Protein AF-0000000065806088 (afdb_homodimer)

InterPro domains:
  IPR004472 Dethiobiotin synthase BioD [MF_00336] (1-218)
  IPR004472 Dethiobiotin synthase BioD [PIRSF006755] (1-207)
  IPR004472 Dethiobiotin synthase BioD [PTHR43210] (1-207)
  IPR004472 Dethiobiotin synthase BioD [TIGR00347] (5-181)
  IPR027417 P-loop containing nucleoside triphosphate hydrolase [G3DSA:3.40.50.300] (2-213)
  IPR027417 P-loop containing nucleoside triphosphate hydrolase [SSF52540] (1-207)

Solvent-accessible surface area (backbone atoms only — not comparable to full-atom values): 23182 Å² total; per-residue (Å²): 115,24,44,30,33,38,37,19,38,38,48,96,28,39,53,58,50,51,52,26,18,45,43,39,47,40,43,74,72,72,37,53,68,47,73,33,36,52,46,43,47,43,42,59,52,85,88,39,79,66,22,66,75,30,65,66,40,46,43,30,53,44,66,74,42,70,93,41,78,64,53,45,43,74,30,30,67,44,70,22,55,46,80,44,52,45,33,61,20,25,47,78,70,75,45,83,60,53,69,70,59,53,52,52,50,50,53,51,61,65,64,64,59,63,92,78,38,32,33,36,42,36,58,50,51,11,45,36,21,40,44,29,87,86,38,28,35,51,55,53,51,58,73,66,70,47,39,28,37,38,29,23,33,19,40,88,43,27,50,13,36,35,45,31,41,49,50,38,37,54,74,68,68,49,52,68,56,32,35,35,25,18,38,35,89,88,34,89,51,62,36,65,60,43,31,52,58,37,40,66,73,62,83,49,54,59,42,68,29,53,74,85,40,65,46,57,76,90,54,59,71,61,46,44,110,115,24,44,32,34,38,38,20,39,37,48,94,30,39,52,59,50,50,52,25,19,44,43,39,46,40,44,74,73,69,39,53,68,47,74,32,36,52,46,44,48,42,43,59,54,84,86,39,79,65,22,66,74,30,64,67,41,46,44,30,51,42,66,75,43,72,93,42,77,66,53,45,44,74,32,29,68,44,70,23,57,46,80,44,51,46,32,60,20,26,48,77,71,76,45,84,61,54,69,68,58,54,52,51,51,50,54,51,60,64,64,63,58,63,89,78,38,32,32,37,40,35,59,51,51,10,46,36,21,41,44,28,88,86,37,29,36,50,54,53,50,58,73,68,70,47,41,28,38,39,26,24,34,20,39,87,45,27,52,12,35,35,45,32,42,50,50,39,37,54,74,68,69,48,51,67,55,31,34,34,23,19,38,36,90,88,34,91,49,59,37,66,60,44,32,50,57,36,39,65,73,60,84,49,55,58,41,70,30,53,73,84,40,65,44,57,77,90,54,58,72,60,47,46,112

Sequence (450 aa):
MSTLFVAGAGTEIGKTYVTAALTRALRASGRPVRALKPVASGVPDLSDPDFSASDTALLLAAQDLPVTPETVAAMTPWRFAAPLAPDLAAAREGRSLALADLVAWCETAIAAPAPGTAVLIEGVGGLMSPLTAEATGLAWLKALRLPVLLVSGSYLGAISHALTAIETLHHHAVDLRAVVVSETPGAPTPPETVAEAIARHAGVRVLCVARGGGFPAEGLDVVPAMSTLFVAGAGTEIGKTYVTAALTRALRASGRPVRALKPVASGVPDLSDPDFSASDTALLLAAQDLPVTPETVAAMTPWRFAAPLAPDLAAAREGRSLALADLVAWCETAIAAPAPGTAVLIEGVGGLMSPLTAEATGLAWLKALRLPVLLVSGSYLGAISHALTAIETLHHHAVDLRAVVVSETPGAPTPPETVAEAIARHAGVRVLCVARGGGFPAEGLDVVPA

Organism: Methylobacterium nodulans (strain LMG 21967 / CNCM I-2342 / ORS 2060) (NCBI:txid460265)

Foldseek 3Di:
DQEEEEAELFAPQCSLQQLLQLLLLCVVVVFAEAEAAQAEEQADDLPDPCNCVDSLNSNCVSNVHDDDPVSSCLRYVHYFNHPAQQAVRQVVVVHADDLVVSLVSVVCVVPPDDPRYRYYYYYYGHCFRDNHPPGGNVNNLVSNLHEYEYEFEQAVCRLVSRQVSLVVCVVSVHRHAEYEYEYDPPHPDGSVVSQVSNVVRRVHHYHYAYRNGHDDPVSSVSRPD/DQEEEEAELFAPQCSLQQLLQLLLLCVVVVFAEAEAAQAEEQADDLPDPCNCVDSLNSNCVSNVHDDDPVSSCLRYVHYFNHPAQQAVRQVVVVHADDLVVSLVSVVCVVPPDDPRYRYYYYYYGHCFRDNHPPGGNVNNLVSNLHEYEYEFEQAVCRLVSRQVSLVVCVVSVHRHAEYEYEYDPPHPDGSVVSQVSNVVRRVHHYHYAYRNGHDDPVSSVSRPD

pLDDT: mean 96.83, std 3.19, range [64.25, 98.94]

Nearest PDB structures (foldseek):
  3of5-assembly1_B  TM=8.711E-01  e=1.615E-18  Francisella tularensis subsp. tularensis SCHU S4
  1a82-assembly1_A  TM=8.479E-01  e=3.664E-18  Escherichia coli
  3of5-assembly1_A  TM=8.763E-01  e=2.425E-17  Francisella tularensis subsp. tularensis SCHU S4
  1dae-assembly1_A  TM=8.365E-01  e=9.425E-18  Escherichia coli
  1dts-assembly1_A-2  TM=8.233E-01  e=3.323E-17  Escherichia coli

Radius of gyration: 22.54 Å; Cα contacts (8 Å, |Δi|>4): 1009; chains: 2; bounding box: 48×70×54 Å

Secondary structure (DSSP, 8-state):
--EEEEEESSSSSSHHHHHHHHHHHHHHTT--EEEE--EEESPPPTTSGGGGGSHHHHHHHHTT----HHHHHHH-SEEESSSS-HHHHHHHTT----HHHHHHHHHHHHHSSPTT-EEEEE--SSTT-BSSSS-BHHHHHHHHT--EEEEE--STTHHHHHHHHHHHHHHTT--EEEEEEE--TT-SS-HHHHHHHHHHHH-S-EEEE-TT-PPPGGGGGGS--/--EEEEEESSSSSSHHHHHHHHHHHHHHTT--EEEE--EEESPPPTTSGGGGGSHHHHHHHHTT----HHHHHHH-SEEESSSS-HHHHHHHTT----HHHHHHHHHHHHHSSPTT-EEEEE--SSTT-BSSSS-BHHHHHHHHT--EEEEE--STTHHHHHHHHHHHHHHTT--EEEEEEE--TT-SS-HHHHHHHHHHHH-S-EEEE-TT-PPPGGGGGGS--

Structure (mmCIF, N/CA/C/O backbone):
data_AF-0000000065806088-model_v1
#
loop_
_entity.id
_entity.type
_entity.pdbx_description
1 polymer 'ATP-dependent dethiobiotin synthetase BioD'
#
loop_
_atom_site.group_PDB
_atom_site.id
_atom_site.type_symbol
_atom_site.label_atom_id
_atom_site.label_alt_id
_atom_site.label_comp_id
_atom_site.label_asym_id
_atom_site.label_entity_id
_atom_site.label_seq_id
_atom_site.pdbx_PDB_ins_code
_atom_site.Cartn_x
_atom_site.Cartn_y
_atom_site.Cartn_z
_atom_site.occupancy
_atom_site.B_iso_or_equiv
_atom_site.auth_seq_id
_atom_site.auth_comp_id
_atom_site.auth_asym_id
_atom_site.auth_atom_id
_atom_site.pdbx_PDB_model_num
ATOM 1 N N . MET A 1 1 ? 6.348 29.594 -2.066 1 64.25 1 MET A N 1
ATOM 2 C CA . MET A 1 1 ? 5.547 29.266 -0.889 1 64.25 1 MET A CA 1
ATOM 3 C C . MET A 1 1 ? 6.176 28.109 -0.114 1 64.25 1 MET A C 1
ATOM 5 O O . MET A 1 1 ? 6.707 27.172 -0.711 1 64.25 1 MET A O 1
ATOM 9 N N . SER A 1 2 ? 6.395 28.281 1.223 1 90.06 2 SER A N 1
ATOM 10 C CA . SER A 1 2 ? 7.129 27.422 2.145 1 90.06 2 SER A CA 1
ATOM 11 C C . SER A 1 2 ? 6.223 26.359 2.736 1 90.06 2 SER A C 1
ATOM 13 O O . SER A 1 2 ? 6.152 26.203 3.959 1 90.06 2 SER A O 1
ATOM 15 N N . THR A 1 3 ? 5.43 25.703 1.796 1 96.62 3 THR A N 1
ATOM 16 C CA . THR A 1 3 ? 4.434 24.734 2.252 1 96.62 3 THR A CA 1
ATOM 17 C C . THR A 1 3 ? 4.746 23.344 1.726 1 96.62 3 THR A C 1
ATOM 19 O O . THR A 1 3 ? 5.203 23.188 0.591 1 96.62 3 THR A O 1
ATOM 22 N N . LEU A 1 4 ? 4.531 22.359 2.525 1 98.31 4 LEU A N 1
ATOM 23 C CA . LEU A 1 4 ? 4.789 20.953 2.225 1 98.31 4 LEU A CA 1
ATOM 24 C C . LEU A 1 4 ? 3.615 20.078 2.654 1 98.31 4 LEU A C 1
ATOM 26 O O . LEU A 1 4 ? 3.068 20.266 3.744 1 98.31 4 LEU A O 1
ATOM 30 N N . PHE A 1 5 ? 3.152 19.25 1.783 1 98.81 5 PHE A N 1
ATOM 31 C CA . PHE A 1 5 ? 2.17 18.234 2.139 1 98.81 5 PHE A CA 1
ATOM 32 C C . PHE A 1 5 ? 2.859 16.938 2.568 1 98.81 5 PHE A C 1
ATOM 34 O O . PHE A 1 5 ? 3.717 16.422 1.853 1 98.81 5 PHE A O 1
ATOM 41 N N . VAL A 1 6 ? 2.541 16.438 3.727 1 98.81 6 VAL A N 1
ATOM 42 C CA . VAL A 1 6 ? 3.08 15.172 4.223 1 98.81 6 VAL A CA 1
ATOM 43 C C . VAL A 1 6 ? 2.072 14.047 3.986 1 98.81 6 VAL A C 1
ATOM 45 O O . VAL A 1 6 ? 1.085 13.93 4.715 1 98.81 6 VAL A O 1
ATOM 48 N N . ALA A 1 7 ? 2.318 13.227 3.002 1 98.88 7 ALA A N 1
ATOM 49 C CA . ALA A 1 7 ? 1.458 12.102 2.65 1 98.88 7 ALA A CA 1
ATOM 50 C C . ALA A 1 7 ? 1.989 10.797 3.246 1 98.88 7 ALA A C 1
ATOM 52 O O . ALA A 1 7 ? 3.148 10.727 3.658 1 98.88 7 ALA A O 1
ATOM 53 N N . GLY A 1 8 ? 1.152 9.812 3.311 1 98.81 8 GLY A N 1
ATOM 54 C CA . GLY A 1 8 ? 1.553 8.508 3.799 1 98.81 8 GLY A CA 1
ATOM 55 C C . GLY A 1 8 ? 1.312 7.395 2.793 1 98.81 8 GLY A C 1
ATOM 56 O O . GLY A 1 8 ? 0.301 7.398 2.09 1 98.81 8 GLY A O 1
ATOM 57 N N . ALA A 1 9 ? 2.219 6.418 2.783 1 98.69 9 ALA A N 1
ATOM 58 C CA . ALA A 1 9 ? 2.029 5.215 1.975 1 98.69 9 ALA A CA 1
ATOM 59 C C . ALA A 1 9 ? 1.04 4.258 2.637 1 98.69 9 ALA A C 1
ATOM 61 O O . ALA A 1 9 ? 0.619 3.273 2.029 1 98.69 9 ALA A O 1
ATOM 62 N N . GLY A 1 10 ? 0.697 4.52 3.832 1 97.19 10 GLY A N 1
ATOM 63 C CA . GLY A 1 10 ? -0.239 3.703 4.59 1 97.19 10 GLY A CA 1
ATOM 64 C C . GLY A 1 10 ? -0.725 4.375 5.859 1 97.19 10 GLY A C 1
ATOM 65 O O . GLY A 1 10 ? -0.461 5.559 6.082 1 97.19 10 GLY A O 1
ATOM 66 N N . THR A 1 11 ? -1.435 3.58 6.633 1 93.88 11 THR A N 1
ATOM 67 C CA . THR A 1 11 ? -1.992 4.031 7.902 1 93.88 11 THR A CA 1
ATOM 68 C C . THR A 1 11 ? -1.124 3.572 9.07 1 93.88 11 THR A C 1
ATOM 70 O O . THR A 1 11 ? -0.479 2.525 8.992 1 93.88 11 THR A O 1
ATOM 73 N N . GLU A 1 12 ? -0.99 4.426 10.109 1 94.75 12 GLU A N 1
ATOM 74 C CA . GLU A 1 12 ? -0.291 4.098 11.352 1 94.75 12 GLU A CA 1
ATOM 75 C C . GLU A 1 12 ? 1.167 3.732 11.078 1 94.75 12 GLU A C 1
ATOM 77 O O . GLU A 1 12 ? 1.697 2.795 11.68 1 94.75 12 GLU A O 1
ATOM 82 N N . ILE A 1 13 ? 1.749 4.441 10.18 1 96.38 13 ILE A N 1
ATOM 83 C CA . ILE A 1 13 ? 3.1 4.07 9.773 1 96.38 13 ILE A CA 1
ATOM 84 C C . ILE A 1 13 ? 4.098 5.102 10.297 1 96.38 13 ILE A C 1
ATOM 86 O O . ILE A 1 13 ? 5.297 5.012 10.023 1 96.38 13 ILE A O 1
ATOM 90 N N . GLY A 1 14 ? 3.609 6.168 10.961 1 96.31 14 GLY A N 1
ATOM 91 C CA . GLY A 1 14 ? 4.531 7.109 11.57 1 96.31 14 GLY A CA 1
ATOM 92 C C . GLY A 1 14 ? 4.496 8.484 10.93 1 96.31 14 GLY A C 1
ATOM 93 O O . GLY A 1 14 ? 5.41 9.289 11.125 1 96.31 14 GLY A O 1
ATOM 94 N N . LYS A 1 15 ? 3.521 8.805 10.148 1 97.69 15 LYS A N 1
ATOM 95 C CA . LYS A 1 15 ? 3.393 10.117 9.523 1 97.69 15 LYS A CA 1
ATOM 96 C C . LYS A 1 15 ? 3.52 11.234 10.547 1 97.69 15 LYS A C 1
ATOM 98 O O . LYS A 1 15 ? 4.305 12.172 10.359 1 97.69 15 LYS A O 1
ATOM 103 N N . THR A 1 16 ? 2.775 11.07 11.633 1 97.88 16 THR A N 1
ATOM 104 C CA . THR A 1 16 ? 2.729 12.125 12.641 1 97.88 16 THR A CA 1
ATOM 105 C C . THR A 1 16 ? 4.074 12.258 13.344 1 97.88 16 THR A C 1
ATOM 107 O O . THR A 1 16 ? 4.504 13.367 13.664 1 97.88 16 THR A O 1
ATOM 110 N N . TYR A 1 17 ? 4.73 11.141 13.562 1 97.88 17 TYR A N 1
ATOM 111 C CA . TYR A 1 17 ? 6.062 11.195 14.156 1 97.88 17 TYR A CA 1
ATOM 112 C C . TYR A 1 17 ? 7.031 11.945 13.25 1 97.88 17 TYR A C 1
ATOM 114 O O . TYR A 1 17 ? 7.832 12.758 13.727 1 97.88 17 TYR A O 1
ATOM 122 N N . VAL A 1 18 ? 6.953 11.695 11.977 1 98.5 18 VAL A N 1
ATOM 123 C CA . VAL A 1 18 ? 7.824 12.359 11.016 1 98.5 18 VAL A CA 1
ATOM 124 C C . VAL A 1 18 ? 7.492 13.844 10.953 1 98.5 18 VAL A C 1
ATOM 126 O O . VAL A 1 18 ? 8.391 14.688 10.984 1 98.5 18 VAL A O 1
ATOM 129 N N . THR A 1 19 ? 6.195 14.195 10.867 1 98.56 19 THR A N 1
ATOM 130 C CA . THR A 1 19 ? 5.777 15.586 10.812 1 98.56 19 THR A CA 1
ATOM 131 C C . THR A 1 19 ? 6.227 16.328 12.07 1 98.56 19 THR A C 1
ATOM 133 O O . THR A 1 19 ? 6.727 17.453 11.984 1 98.56 19 THR A O 1
ATOM 136 N N . ALA A 1 20 ? 6.066 15.68 13.203 1 98.5 20 ALA A N 1
ATOM 137 C CA . ALA A 1 20 ? 6.48 16.281 14.461 1 98.5 20 ALA A CA 1
ATOM 138 C C . ALA A 1 20 ? 7.992 16.5 14.492 1 98.5 20 ALA A C 1
ATOM 140 O O . ALA A 1 20 ? 8.461 17.562 14.906 1 98.5 20 ALA A O 1
ATOM 141 N N . ALA A 1 21 ? 8.727 15.5 14.086 1 98.5 21 ALA A N 1
ATOM 142 C CA . ALA A 1 21 ? 10.188 15.609 14.055 1 98.5 21 ALA A CA 1
ATOM 143 C C . ALA A 1 21 ? 10.633 16.734 13.133 1 98.5 21 ALA A C 1
ATOM 145 O O . ALA A 1 21 ? 11.523 17.516 13.477 1 98.5 21 ALA A O 1
ATOM 146 N N . LEU A 1 22 ? 10.031 16.781 11.969 1 98.44 22 LEU A N 1
ATOM 147 C CA . LEU A 1 22 ? 10.344 17.844 11.016 1 98.44 22 LEU A CA 1
ATOM 148 C C . LEU A 1 22 ? 10.008 19.219 11.602 1 98.44 22 LEU A C 1
ATOM 150 O O . LEU A 1 22 ? 10.789 20.156 11.469 1 98.44 22 LEU A O 1
ATOM 154 N N . THR A 1 23 ? 8.883 19.312 12.25 1 98.31 23 THR A N 1
ATOM 155 C CA . THR A 1 23 ? 8.445 20.547 12.891 1 98.31 23 THR A CA 1
ATOM 156 C C . THR A 1 23 ? 9.461 21.016 13.93 1 98.31 23 THR A C 1
ATOM 158 O O . THR A 1 23 ? 9.914 22.156 13.898 1 98.31 23 THR A O 1
ATOM 161 N N . ARG A 1 24 ? 9.867 20.109 14.773 1 98.12 24 ARG A N 1
ATOM 162 C CA . ARG A 1 24 ? 10.836 20.438 15.82 1 98.12 24 ARG A CA 1
ATOM 163 C C . ARG A 1 24 ? 12.164 20.859 15.227 1 98.12 24 ARG A C 1
ATOM 165 O O . ARG A 1 24 ? 12.781 21.828 15.695 1 98.12 24 ARG A O 1
ATOM 172 N N . ALA A 1 25 ? 12.594 20.156 14.234 1 97.94 25 ALA A N 1
ATOM 173 C CA . ALA A 1 25 ? 13.875 20.453 13.609 1 97.94 25 ALA A CA 1
ATOM 174 C C . ALA A 1 25 ? 13.867 21.828 12.953 1 97.94 25 ALA A C 1
ATOM 176 O O . ALA A 1 25 ? 14.828 22.594 13.07 1 97.94 25 ALA A O 1
ATOM 177 N N . LEU A 1 26 ? 12.805 22.141 12.25 1 97.25 26 LEU A N 1
ATOM 178 C CA . LEU A 1 26 ? 12.68 23.438 11.617 1 97.25 26 LEU A CA 1
ATOM 179 C C . LEU A 1 26 ? 12.656 24.562 12.656 1 97.25 26 LEU A C 1
ATOM 181 O O . LEU A 1 26 ? 13.359 25.562 12.508 1 97.25 26 LEU A O 1
ATOM 185 N N . ARG A 1 27 ? 11.922 24.359 13.703 1 96.94 27 ARG A N 1
ATOM 186 C CA . ARG A 1 27 ? 11.859 25.344 14.773 1 96.94 27 ARG A CA 1
ATOM 187 C C . ARG A 1 27 ? 13.227 25.547 15.414 1 96.94 27 ARG A C 1
ATOM 189 O O . ARG A 1 27 ? 13.641 26.688 15.688 1 96.94 27 ARG A O 1
ATOM 196 N N . ALA A 1 28 ? 13.875 24.469 15.609 1 96.62 28 ALA A N 1
ATOM 197 C CA . ALA A 1 28 ? 15.203 24.516 16.219 1 96.62 28 ALA A CA 1
ATOM 198 C C . ALA A 1 28 ? 16.172 25.281 15.312 1 96.62 28 ALA A C 1
ATOM 200 O O . ALA A 1 28 ? 17.141 25.891 15.805 1 96.62 28 ALA A O 1
ATOM 201 N N . SER A 1 29 ? 15.914 25.266 14.078 1 95 29 SER A N 1
ATOM 202 C CA . SER A 1 29 ? 16.781 25.969 13.125 1 95 29 SER A CA 1
ATOM 203 C C . SER A 1 29 ? 16.406 27.438 13.016 1 95 29 SER A C 1
ATOM 205 O O . SER A 1 29 ? 16.984 28.172 12.219 1 95 29 SER A O 1
ATOM 207 N N . GLY A 1 30 ? 15.312 27.922 13.703 1 94.25 30 GLY A N 1
ATOM 208 C CA . GLY A 1 30 ? 14.922 29.312 13.742 1 94.25 30 GLY A CA 1
ATOM 209 C C . GLY A 1 30 ? 13.82 29.656 12.75 1 94.25 30 GLY A C 1
ATOM 210 O O . GLY A 1 30 ? 13.477 30.828 12.578 1 94.25 30 GLY A O 1
ATOM 211 N N . ARG A 1 31 ? 13.32 28.703 12.078 1 94.38 31 ARG A N 1
ATOM 212 C CA . ARG A 1 31 ? 12.242 28.922 11.117 1 94.38 31 ARG A CA 1
ATOM 213 C C . ARG A 1 31 ? 10.875 28.766 11.773 1 94.38 31 ARG A C 1
ATOM 215 O O . ARG A 1 31 ? 10.609 27.734 12.414 1 94.38 31 ARG A O 1
ATOM 222 N N . PRO A 1 32 ? 10.039 29.766 11.664 1 95.88 32 PRO A N 1
ATOM 223 C CA . PRO A 1 32 ? 8.68 29.547 12.156 1 95.88 32 PRO A CA 1
ATOM 224 C C . PRO A 1 32 ? 7.938 28.453 11.391 1 95.88 32 PRO A C 1
ATOM 226 O O . PRO A 1 32 ? 8.117 28.312 10.18 1 95.88 32 PRO A O 1
ATOM 229 N N . VAL A 1 33 ? 7.176 27.641 12.164 1 97.38 33 VAL A N 1
ATOM 230 C CA . VAL A 1 33 ? 6.496 26.5 11.547 1 97.38 33 VAL A CA 1
ATOM 231 C C . VAL A 1 33 ? 5.039 26.469 12.008 1 97.38 33 VAL A C 1
ATOM 233 O O . VAL A 1 33 ? 4.742 26.719 13.172 1 97.38 33 VAL A O 1
ATOM 236 N N . ARG A 1 34 ? 4.188 26.172 11.133 1 97.88 34 ARG A N 1
ATOM 237 C CA . ARG A 1 34 ? 2.803 25.812 11.406 1 97.88 34 ARG A CA 1
ATOM 238 C C . ARG A 1 34 ? 2.471 24.438 10.828 1 97.88 34 ARG A C 1
ATOM 240 O O . ARG A 1 34 ? 2.365 24.281 9.609 1 97.88 34 ARG A O 1
ATOM 247 N N . ALA A 1 35 ? 2.371 23.453 11.68 1 98.5 35 ALA A N 1
ATOM 248 C CA . ALA A 1 35 ? 1.978 22.094 11.273 1 98.5 35 ALA A CA 1
ATOM 249 C C . ALA A 1 35 ? 0.488 21.875 11.508 1 98.5 35 ALA A C 1
ATOM 251 O O . ALA A 1 35 ? -0.044 22.234 12.562 1 98.5 35 ALA A O 1
ATOM 252 N N . LEU A 1 36 ? -0.163 21.281 10.531 1 98.75 36 LEU A N 1
ATOM 253 C CA . LEU A 1 36 ? -1.608 21.094 10.57 1 98.75 36 LEU A CA 1
ATOM 254 C C . LEU A 1 36 ? -1.973 19.656 10.234 1 98.75 36 LEU A C 1
ATOM 256 O O . LEU A 1 36 ? -1.26 18.984 9.484 1 98.75 36 LEU A O 1
ATOM 260 N N . LYS A 1 37 ? -3.029 19.125 10.758 1 98.75 37 LYS A N 1
ATOM 261 C CA . LYS A 1 37 ? -3.688 17.844 10.5 1 98.75 37 LYS A CA 1
ATOM 262 C C . LYS A 1 37 ? -5.18 18.031 10.242 1 98.75 37 LYS A C 1
ATOM 264 O O . LYS A 1 37 ? -6.012 17.688 11.078 1 98.75 37 LYS A O 1
ATOM 269 N N . PRO A 1 38 ? -5.504 18.516 9.094 1 98.81 38 PRO A N 1
ATOM 270 C CA . PRO A 1 38 ? -6.871 18.984 8.836 1 98.81 38 PRO A CA 1
ATOM 271 C C . PRO A 1 38 ? -7.918 17.906 9.07 1 98.81 38 PRO A C 1
ATOM 273 O O . PRO A 1 38 ? -9.039 18.203 9.484 1 98.81 38 PRO A O 1
ATOM 276 N N . VAL A 1 39 ? -7.605 16.672 8.781 1 98.75 39 VAL A N 1
ATOM 277 C CA . VAL A 1 39 ? -8.531 15.555 8.898 1 98.75 39 VAL A CA 1
ATOM 278 C C . VAL A 1 39 ? -7.902 14.445 9.734 1 98.75 39 VAL A C 1
ATOM 280 O O . VAL A 1 39 ? -6.738 14.086 9.523 1 98.75 39 VAL A O 1
ATOM 283 N N . ALA A 1 40 ? -8.625 13.938 10.672 1 98.25 40 ALA A N 1
ATOM 284 C CA . ALA A 1 40 ? -8.18 12.797 11.461 1 98.25 40 ALA A CA 1
ATOM 285 C C . ALA A 1 40 ? -9.352 11.875 11.805 1 98.25 40 ALA A C 1
ATOM 287 O O . ALA A 1 40 ? -10.453 12.352 12.102 1 98.25 40 ALA A O 1
ATOM 288 N N . SER A 1 41 ? -9.109 10.625 11.688 1 97.12 41 SER A N 1
ATOM 289 C CA . SER A 1 41 ? -10.039 9.602 12.164 1 97.12 41 SER A CA 1
ATOM 290 C C . SER A 1 41 ? -9.453 8.836 13.344 1 97.12 41 SER A C 1
ATOM 292 O O . SER A 1 41 ? -8.234 8.852 13.562 1 97.12 41 SER A O 1
ATOM 294 N N . GLY A 1 42 ? -10.344 8.203 14.102 1 96.5 42 GLY A N 1
ATOM 295 C CA . GLY A 1 42 ? -9.883 7.496 15.281 1 96.5 42 GLY A CA 1
ATOM 296 C C . GLY A 1 42 ? -9.461 8.422 16.406 1 96.5 42 GLY A C 1
ATOM 297 O O . GLY A 1 42 ? -8.516 8.125 17.141 1 96.5 42 GLY A O 1
ATOM 298 N N . VAL A 1 43 ? -10.062 9.555 16.516 1 97.5 43 VAL A N 1
ATOM 299 C CA . VAL A 1 43 ? -9.672 10.562 17.484 1 97.5 43 VAL A CA 1
ATOM 300 C C . VAL A 1 43 ? -10.539 10.43 18.75 1 97.5 43 VAL A C 1
ATOM 302 O O . VAL A 1 43 ? -11.758 10.594 18.688 1 97.5 43 VAL A O 1
ATOM 305 N N . PRO A 1 44 ? -9.906 10.172 19.844 1 96.69 44 PRO A N 1
ATOM 306 C CA . PRO A 1 44 ? -10.664 10.148 21.094 1 96.69 44 PRO A CA 1
ATOM 307 C C . PRO A 1 44 ? -11.203 11.531 21.484 1 96.69 44 PRO A C 1
ATOM 309 O O . PRO A 1 44 ? -10.711 12.547 20.984 1 96.69 44 PRO A O 1
ATOM 312 N N . ASP A 1 45 ? -12.133 11.461 22.406 1 96.38 45 ASP A N 1
ATOM 313 C CA . ASP A 1 45 ? -12.633 12.711 22.969 1 96.38 45 ASP A CA 1
ATOM 314 C C . ASP A 1 45 ? -11.523 13.477 23.672 1 96.38 45 ASP A C 1
ATOM 316 O O . ASP A 1 45 ? -10.625 12.867 24.281 1 96.38 45 ASP A O 1
ATOM 320 N N . LEU A 1 46 ? -11.664 14.781 23.641 1 96.12 46 LEU A N 1
ATOM 321 C CA . LEU A 1 46 ? -10.641 15.633 24.234 1 96.12 46 LEU A CA 1
ATOM 322 C C . LEU A 1 46 ? -10.453 15.297 25.703 1 96.12 46 LEU A C 1
ATOM 324 O O . LEU A 1 46 ? -9.344 15.406 26.234 1 96.12 46 LEU A O 1
ATOM 328 N N . SER A 1 47 ? -11.523 14.875 26.359 1 95.38 47 SER A N 1
ATOM 329 C CA . SER A 1 47 ? -11.477 14.578 27.797 1 95.38 47 SER A CA 1
ATOM 330 C C . SER A 1 47 ? -10.883 13.195 28.062 1 95.38 47 SER A C 1
ATOM 332 O O . SER A 1 47 ? -10.547 12.867 29.203 1 95.38 47 SER A O 1
ATOM 334 N N . ASP A 1 48 ? -10.797 12.398 27.016 1 96.69 48 ASP A N 1
ATOM 335 C CA . ASP A 1 48 ? -10.219 11.062 27.125 1 96.69 48 ASP A CA 1
ATOM 336 C C . ASP A 1 48 ? -8.703 11.133 27.297 1 96.69 48 ASP A C 1
ATOM 338 O O . ASP A 1 48 ? -8.016 11.812 26.531 1 96.69 48 ASP A O 1
ATOM 342 N N . PRO A 1 49 ? -8.141 10.422 28.25 1 96.44 49 PRO A N 1
ATOM 343 C CA . PRO A 1 49 ? -6.688 10.422 28.438 1 96.44 49 PRO A CA 1
ATOM 344 C C . PRO A 1 49 ? -5.922 9.977 27.203 1 96.44 49 PRO A C 1
ATOM 346 O O . PRO A 1 49 ? -4.785 10.406 26.984 1 96.44 49 PRO A O 1
ATOM 349 N N . ASP A 1 50 ? -6.52 9.25 26.375 1 96.31 50 ASP A N 1
ATOM 350 C CA . ASP A 1 50 ? -5.875 8.734 25.172 1 96.31 50 ASP A CA 1
ATOM 351 C C . ASP A 1 50 ? -5.703 9.836 24.125 1 96.31 50 ASP A C 1
ATOM 353 O O . ASP A 1 50 ? -4.969 9.672 23.156 1 96.31 50 ASP A O 1
ATOM 357 N N . PHE A 1 51 ? -6.375 10.945 24.312 1 97.69 51 PHE A N 1
ATOM 358 C CA . PHE A 1 51 ? -6.238 12.055 23.359 1 97.69 51 PHE A CA 1
ATOM 359 C C . PHE A 1 51 ? -4.789 12.516 23.281 1 97.69 51 PHE A C 1
ATOM 361 O O . PHE A 1 51 ? -4.336 12.961 22.219 1 97.69 51 PHE A O 1
ATOM 368 N N . SER A 1 52 ? -4.047 12.344 24.406 1 96.38 52 SER A N 1
ATOM 369 C CA . SER A 1 52 ? -2.666 12.812 24.469 1 96.38 52 SER A CA 1
ATOM 370 C C . SER A 1 52 ? -1.791 12.102 23.438 1 96.38 52 SER A C 1
ATOM 372 O O . SER A 1 52 ? -0.747 12.625 23.031 1 96.38 52 SER A O 1
ATOM 374 N N . ALA A 1 53 ? -2.256 10.922 22.969 1 95 53 ALA A N 1
ATOM 375 C CA . ALA A 1 53 ? -1.484 10.148 22 1 95 53 ALA A CA 1
ATOM 376 C C . ALA A 1 53 ? -1.987 10.391 20.578 1 95 53 ALA A C 1
ATOM 378 O O . ALA A 1 53 ? -1.463 9.812 19.625 1 95 53 ALA A O 1
ATOM 379 N N . SER A 1 54 ? -3.02 11.266 20.453 1 97.5 54 SER A N 1
ATOM 380 C CA . SER A 1 54 ? -3.58 11.547 19.125 1 97.5 54 SER A CA 1
ATOM 381 C C . SER A 1 54 ? -2.592 12.312 18.25 1 97.5 54 SER A C 1
ATOM 383 O O . SER A 1 54 ? -1.679 12.961 18.766 1 97.5 54 SER A O 1
ATOM 385 N N . ASP A 1 55 ? -2.779 12.172 16.938 1 97.88 55 ASP A N 1
ATOM 386 C CA . ASP A 1 55 ? -1.977 12.938 15.992 1 97.88 55 ASP A CA 1
ATOM 387 C C . ASP A 1 55 ? -2.012 14.43 16.328 1 97.88 55 ASP A C 1
ATOM 389 O O . ASP A 1 55 ? -0.974 15.094 16.328 1 97.88 55 ASP A O 1
ATOM 393 N N . THR A 1 56 ? -3.178 14.922 16.625 1 98.44 56 THR A N 1
ATOM 394 C CA . THR A 1 56 ? -3.391 16.328 16.922 1 98.44 56 THR A CA 1
ATOM 395 C C . THR A 1 56 ? -2.574 16.766 18.141 1 98.44 56 THR A C 1
ATOM 397 O O . THR A 1 56 ? -1.858 17.766 18.094 1 98.44 56 THR A O 1
ATOM 400 N N . ALA A 1 57 ? -2.639 15.977 19.203 1 98.5 57 ALA A N 1
ATOM 401 C CA . ALA A 1 57 ? -1.922 16.312 20.422 1 98.5 57 ALA A CA 1
ATOM 402 C C . ALA A 1 57 ? -0.413 16.281 20.203 1 98.5 57 ALA A C 1
ATOM 404 O O . ALA A 1 57 ? 0.307 17.156 20.703 1 98.5 57 ALA A O 1
ATOM 405 N N . LEU A 1 58 ? 0.076 15.352 19.484 1 97.88 58 LEU A N 1
ATOM 406 C CA . LEU A 1 58 ? 1.501 15.227 19.203 1 97.88 58 LEU A CA 1
ATOM 407 C C . LEU A 1 58 ? 2.004 16.422 18.406 1 97.88 58 LEU A C 1
ATOM 409 O O . LEU A 1 58 ? 3.09 16.938 18.688 1 97.88 58 LEU A O 1
ATOM 413 N N . LEU A 1 59 ? 1.203 16.844 17.453 1 98.56 59 LEU A N 1
ATOM 414 C CA . LEU A 1 59 ? 1.624 17.969 16.625 1 98.56 59 LEU A CA 1
ATOM 415 C C . LEU A 1 59 ? 1.534 19.281 17.391 1 98.56 59 LEU A C 1
ATOM 417 O O . LEU A 1 59 ? 2.348 20.188 17.172 1 98.56 59 LEU A O 1
ATOM 421 N N . LEU A 1 60 ? 0.506 19.406 18.25 1 98.75 60 LEU A N 1
ATOM 422 C CA . LEU A 1 60 ? 0.456 20.578 19.125 1 98.75 60 LEU A 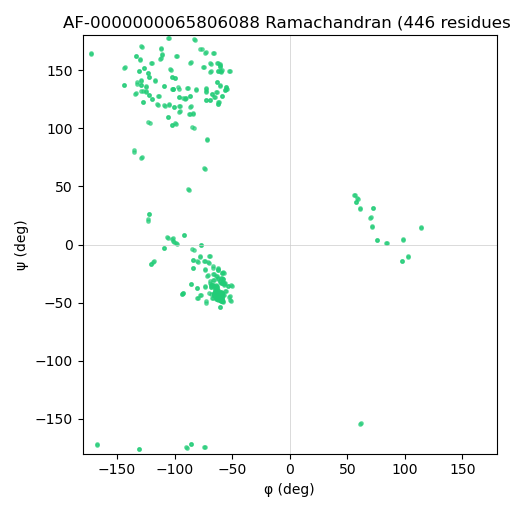CA 1
ATOM 423 C C . LEU A 1 60 ? 1.695 20.641 20.016 1 98.75 60 LEU A C 1
ATOM 425 O O . LEU A 1 60 ? 2.318 21.703 20.141 1 98.75 60 LEU A O 1
ATOM 429 N N . ALA A 1 61 ? 2.074 19.516 20.578 1 98.38 61 ALA A N 1
ATOM 430 C CA . ALA A 1 61 ? 3.256 19.453 21.422 1 98.38 61 ALA A CA 1
ATOM 431 C C . ALA A 1 61 ? 4.516 19.844 20.656 1 98.38 61 ALA A C 1
ATOM 433 O O . ALA A 1 61 ? 5.371 20.562 21.172 1 98.38 61 ALA A O 1
ATOM 434 N N . ALA A 1 62 ? 4.625 19.391 19.422 1 98.31 62 ALA A N 1
ATOM 435 C CA . ALA A 1 62 ? 5.785 19.703 18.594 1 98.31 62 ALA A CA 1
ATOM 436 C C . ALA A 1 62 ? 5.898 21.203 18.344 1 98.31 62 ALA A C 1
ATOM 438 O O . ALA A 1 62 ? 6.973 21.703 18 1 98.31 62 ALA A O 1
ATOM 439 N N . GLN A 1 63 ? 4.801 21.906 18.484 1 98.31 63 GLN A N 1
ATOM 440 C CA . GLN A 1 63 ? 4.762 23.344 18.203 1 98.31 63 GLN A CA 1
ATOM 441 C C . GLN A 1 63 ? 4.699 24.141 19.5 1 98.31 63 GLN A C 1
ATOM 443 O O . GLN A 1 63 ? 4.516 25.359 19.469 1 98.31 63 GLN A O 1
ATOM 448 N N . ASP A 1 64 ? 4.809 23.438 20.641 1 98.19 64 ASP A N 1
ATOM 449 C CA . ASP A 1 64 ? 4.727 24.047 21.969 1 98.19 64 ASP A CA 1
ATOM 450 C C . ASP A 1 64 ? 3.4 24.781 22.156 1 98.19 64 ASP A C 1
ATOM 452 O O . ASP A 1 64 ? 3.369 25.891 22.703 1 98.19 64 ASP A O 1
ATOM 456 N N . LEU A 1 65 ? 2.367 24.234 21.609 1 98.31 65 LEU A N 1
ATOM 457 C CA . LEU A 1 65 ? 1.019 24.766 21.766 1 98.31 65 LEU A CA 1
ATOM 458 C C . LEU A 1 65 ? 0.231 23.953 22.781 1 98.31 65 LEU A C 1
ATOM 460 O O . LEU A 1 65 ? 0.362 22.719 22.844 1 98.31 65 LEU A O 1
ATOM 464 N N . PRO A 1 66 ? -0.624 24.562 23.578 1 97.94 66 PRO A N 1
ATOM 465 C CA . PRO A 1 66 ? -1.428 23.812 24.547 1 97.94 66 PRO A CA 1
ATOM 466 C C . PRO A 1 66 ? -2.578 23.047 23.906 1 97.94 66 PRO A C 1
ATOM 468 O O . PRO A 1 66 ? -3.07 23.453 22.844 1 97.94 66 PRO A O 1
ATOM 471 N N . VAL A 1 67 ? -2.949 21.984 24.547 1 98.06 67 VAL A N 1
ATOM 472 C CA . VAL A 1 67 ? -4.133 21.25 24.109 1 98.06 67 VAL A CA 1
ATOM 473 C C . VAL A 1 67 ? -5.387 21.891 24.688 1 98.06 67 VAL A C 1
ATOM 475 O O . VAL A 1 67 ? -5.68 21.719 25.875 1 98.06 67 VAL A O 1
ATOM 478 N N . THR A 1 68 ? -6.086 22.688 23.906 1 98 68 THR A N 1
ATOM 479 C CA . THR A 1 68 ? -7.371 23.297 24.234 1 98 68 THR A CA 1
ATOM 480 C C . THR A 1 68 ? -8.375 23.062 23.109 1 98 68 THR A C 1
ATOM 482 O O . THR A 1 68 ? -7.996 22.719 21.984 1 98 68 THR A O 1
ATOM 485 N N . PRO A 1 69 ? -9.617 23.172 23.422 1 97.75 69 PRO A N 1
ATOM 486 C CA . PRO A 1 69 ? -10.602 23.047 22.344 1 97.75 69 PRO A CA 1
ATOM 487 C C . PRO A 1 69 ? -10.289 23.938 21.156 1 97.75 69 PRO A C 1
ATOM 489 O O . PRO A 1 69 ? -10.453 23.531 20 1 97.75 69 PRO A O 1
ATOM 492 N N . GLU A 1 70 ? -9.758 25.109 21.391 1 98.12 70 GLU A N 1
ATOM 493 C CA . GLU A 1 70 ? -9.477 26.078 20.344 1 98.12 70 GLU A CA 1
ATOM 494 C C . GLU A 1 70 ? -8.289 25.656 19.484 1 98.12 70 GLU A C 1
ATOM 496 O O . GLU A 1 70 ? -8.359 25.688 18.25 1 98.12 70 GLU A O 1
ATOM 501 N N . THR A 1 71 ? -7.188 25.281 20.141 1 98.38 71 THR A N 1
ATOM 502 C CA . THR A 1 71 ? -6 24.891 19.391 1 98.38 71 THR A CA 1
ATOM 503 C C . THR A 1 71 ? -6.258 23.594 18.625 1 98.38 71 THR A C 1
ATOM 505 O O . THR A 1 71 ? -5.758 23.406 17.516 1 98.38 71 THR A O 1
ATOM 508 N N . VAL A 1 72 ? -7.055 22.688 19.219 1 98.56 72 VAL A N 1
ATOM 509 C CA . VAL A 1 72 ? -7.402 21.422 18.578 1 98.56 72 VAL A CA 1
ATOM 510 C C . VAL A 1 72 ? -8.25 21.688 17.344 1 98.56 72 VAL A C 1
ATOM 512 O O . VAL A 1 72 ? -7.98 21.141 16.266 1 98.56 72 VAL A O 1
ATOM 515 N N . ALA A 1 73 ? -9.203 22.594 17.453 1 97.94 73 ALA A N 1
ATOM 516 C CA . ALA A 1 73 ? -10.078 22.938 16.328 1 97.94 73 ALA A CA 1
ATOM 517 C C . ALA A 1 73 ? -9.305 23.641 15.219 1 97.94 73 ALA A C 1
ATOM 519 O O . ALA A 1 73 ? -9.578 23.422 14.031 1 97.94 73 ALA A O 1
ATOM 520 N N . ALA A 1 74 ? -8.359 24.422 15.586 1 97.75 74 ALA A N 1
ATOM 521 C CA . ALA A 1 74 ? -7.566 25.172 14.617 1 97.75 74 ALA A CA 1
ATOM 522 C C . ALA A 1 74 ? -6.621 24.25 13.852 1 97.75 74 ALA A C 1
ATOM 524 O O . ALA A 1 74 ? -6.293 24.516 12.695 1 97.75 74 ALA A O 1
ATOM 525 N N . MET A 1 75 ? -6.242 23.156 14.461 1 97.12 75 MET A N 1
ATOM 526 C CA . MET A 1 75 ? -5.27 22.234 13.891 1 97.12 75 MET A CA 1
ATOM 527 C C . MET A 1 75 ? -5.965 21.125 13.086 1 97.12 75 MET A C 1
ATOM 529 O O . MET A 1 75 ? -5.48 20.734 12.031 1 97.12 75 MET A O 1
ATOM 533 N N . THR A 1 76 ? -7.023 20.641 13.633 1 98.56 76 THR A N 1
ATOM 534 C CA . THR A 1 76 ? -7.746 19.5 13.062 1 98.56 76 THR A CA 1
ATOM 535 C C . THR A 1 76 ? -9.25 19.766 13.078 1 98.56 76 THR A C 1
ATOM 537 O O . THR A 1 76 ? -9.977 19.188 13.898 1 98.56 76 THR A O 1
ATOM 540 N N . PRO A 1 77 ? -9.734 20.484 12.148 1 98.25 77 PRO A N 1
ATOM 541 C CA . PRO A 1 77 ? -11.156 20.844 12.156 1 98.25 77 PRO A CA 1
ATOM 542 C C . PRO A 1 77 ? -12.062 19.641 11.883 1 98.25 77 PRO A C 1
ATOM 544 O O . PRO A 1 77 ? -13.195 19.594 12.375 1 98.25 77 PRO A O 1
ATOM 547 N N . TRP A 1 78 ? -11.656 18.703 11.086 1 98.44 78 TRP A N 1
ATOM 548 C CA . TRP A 1 78 ? -12.445 17.5 10.852 1 98.44 78 TRP A CA 1
ATOM 549 C C . TRP A 1 78 ? -11.891 16.312 11.633 1 98.44 78 TRP A C 1
ATOM 551 O O . TRP A 1 78 ? -10.875 15.727 11.25 1 98.44 78 TRP A O 1
ATOM 561 N N . ARG A 1 79 ? -12.539 15.969 12.727 1 97.69 79 ARG A N 1
ATOM 562 C CA . ARG A 1 79 ? -12.164 14.859 13.586 1 97.69 79 ARG A CA 1
ATOM 563 C C . ARG A 1 79 ? -13.312 13.867 13.727 1 97.69 79 ARG A C 1
ATOM 565 O O . ARG A 1 79 ? -14.445 14.258 14.031 1 97.69 79 ARG A O 1
ATOM 572 N N . PHE A 1 80 ? -12.969 12.617 13.484 1 97.94 80 PHE A N 1
ATOM 573 C CA . PHE A 1 80 ? -13.969 11.562 13.609 1 97.94 80 PHE A CA 1
ATOM 574 C C . PHE A 1 80 ? -13.508 10.492 14.594 1 97.94 80 PHE A C 1
ATOM 576 O O . PHE A 1 80 ? -12.32 10.172 14.664 1 97.94 80 PHE A O 1
ATOM 583 N N . ALA A 1 81 ? -14.383 9.875 15.297 1 96.94 81 ALA A N 1
ATOM 584 C CA . ALA A 1 81 ? -14.055 8.984 16.406 1 96.94 81 ALA A CA 1
ATOM 585 C C . ALA A 1 81 ? -13.641 7.605 15.906 1 96.94 81 ALA A C 1
ATOM 587 O O . ALA A 1 81 ? -12.68 7.02 16.406 1 96.94 81 ALA A O 1
ATOM 588 N N . ALA A 1 82 ? -14.391 7.004 14.945 1 96.38 82 ALA A N 1
ATOM 589 C CA . ALA A 1 82 ? -14.141 5.637 14.492 1 96.38 82 ALA A CA 1
ATOM 590 C C . ALA A 1 82 ? -12.812 5.539 13.75 1 96.38 82 ALA A C 1
ATOM 592 O O . ALA A 1 82 ? -12.508 6.375 12.898 1 96.38 82 ALA A O 1
ATOM 593 N N . PRO A 1 83 ? -11.984 4.613 14.102 1 95.44 83 PRO A N 1
ATOM 594 C CA . PRO A 1 83 ? -10.711 4.418 13.398 1 95.44 83 PRO A CA 1
ATOM 595 C C . PRO A 1 83 ? -10.891 3.77 12.031 1 95.44 83 PRO A C 1
ATOM 597 O O . PRO A 1 83 ? -10.477 2.625 11.828 1 95.44 83 PRO A O 1
ATOM 600 N N . LEU A 1 84 ? -11.523 4.445 11.125 1 96.25 84 LEU A N 1
ATOM 601 C CA . LEU A 1 84 ? -11.82 4.062 9.742 1 96.25 84 LEU A CA 1
ATOM 602 C C . LEU A 1 84 ? -11.391 5.156 8.773 1 96.25 84 LEU A C 1
ATOM 604 O O . LEU A 1 84 ? -10.922 6.219 9.195 1 96.25 84 LEU A O 1
ATOM 608 N N . ALA A 1 85 ? -11.445 4.828 7.504 1 96.62 85 ALA A N 1
ATOM 609 C CA . ALA A 1 85 ? -11.242 5.895 6.527 1 96.62 85 ALA A CA 1
ATOM 610 C C . ALA A 1 85 ? -12.172 7.07 6.793 1 96.62 85 ALA A C 1
ATOM 612 O O . ALA A 1 85 ? -13.305 6.879 7.246 1 96.62 85 ALA A O 1
ATOM 613 N N . PRO A 1 86 ? -11.75 8.297 6.473 1 97.38 86 PRO A N 1
ATOM 614 C CA . PRO A 1 86 ? -12.508 9.492 6.859 1 97.38 86 PRO A CA 1
ATOM 615 C C . PRO A 1 86 ? -13.953 9.453 6.363 1 97.38 86 PRO A C 1
ATOM 617 O O . PRO A 1 86 ? -14.867 9.852 7.09 1 97.38 86 PRO A O 1
ATOM 620 N N . ASP A 1 87 ? -14.172 8.977 5.145 1 97.44 87 ASP A N 1
ATOM 621 C CA . ASP A 1 87 ? -15.531 8.945 4.609 1 97.44 87 ASP A CA 1
ATOM 622 C C . ASP A 1 87 ? -16.422 8.023 5.434 1 97.44 87 ASP A C 1
ATOM 624 O O . ASP A 1 87 ? -17.547 8.391 5.793 1 97.44 87 ASP A O 1
ATOM 628 N N . LEU A 1 88 ? -15.922 6.848 5.762 1 95.75 88 LEU A N 1
ATOM 629 C CA . LEU A 1 88 ? -16.672 5.875 6.551 1 95.75 88 LEU A CA 1
ATOM 630 C C . LEU A 1 88 ? -16.859 6.363 7.98 1 95.75 88 LEU A C 1
ATOM 632 O O . LEU A 1 88 ? -17.938 6.207 8.562 1 95.75 88 LEU A O 1
ATOM 636 N N . ALA A 1 89 ? -15.812 6.922 8.562 1 97.12 89 ALA A N 1
ATOM 637 C CA . ALA A 1 89 ? -15.891 7.445 9.93 1 97.12 89 ALA A CA 1
ATOM 638 C C . ALA A 1 89 ? -16.906 8.57 10.031 1 97.12 89 ALA A C 1
ATOM 640 O O . ALA A 1 89 ? -17.703 8.617 10.977 1 97.12 89 ALA A O 1
ATOM 641 N N . ALA A 1 90 ? -16.875 9.523 9.078 1 97.81 90 ALA A N 1
ATOM 642 C CA . ALA A 1 90 ? -17.844 10.625 9.039 1 97.81 90 ALA A CA 1
ATOM 643 C C . ALA A 1 90 ? -19.266 10.102 8.93 1 97.81 90 ALA A C 1
ATOM 645 O O . ALA A 1 90 ? -20.156 10.555 9.656 1 97.81 90 ALA A O 1
ATOM 646 N N . ALA A 1 91 ? -19.453 9.141 8.031 1 95.94 91 ALA A N 1
ATOM 647 C CA . ALA A 1 91 ? -20.781 8.578 7.809 1 95.94 91 ALA A CA 1
ATOM 648 C C . ALA A 1 91 ? -21.344 7.973 9.094 1 95.94 91 ALA A C 1
ATOM 650 O O . ALA A 1 91 ? -22.531 8.109 9.375 1 95.94 91 ALA A O 1
ATOM 651 N N . ARG A 1 92 ? -20.547 7.281 9.844 1 95.69 92 ARG A N 1
ATOM 652 C CA . ARG A 1 92 ? -20.969 6.66 11.094 1 95.69 92 ARG A CA 1
ATOM 653 C C . ARG A 1 92 ? -21.5 7.699 12.078 1 95.69 92 ARG A C 1
ATOM 655 O O . ARG A 1 92 ? -22.297 7.383 12.961 1 95.69 92 ARG A O 1
ATOM 662 N N . GLU A 1 93 ? -21.062 8.969 11.938 1 97.25 93 GLU A N 1
ATOM 663 C CA . GLU A 1 93 ? -21.484 10.047 12.828 1 97.25 93 GLU A CA 1
ATOM 664 C C . GLU A 1 93 ? -22.547 10.922 12.188 1 97.25 93 GLU A C 1
ATOM 666 O O . GLU A 1 93 ? -22.891 11.984 12.711 1 97.25 93 GLU A O 1
ATOM 671 N N . GLY A 1 94 ? -23.016 10.523 10.992 1 97.12 94 GLY A N 1
ATOM 672 C CA . G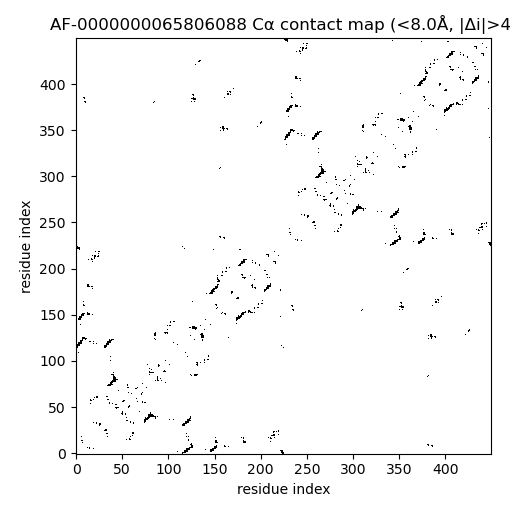LY A 1 94 ? -24 11.312 10.281 1 97.12 94 GLY A CA 1
ATOM 673 C C . GLY A 1 94 ? -23.453 12.617 9.75 1 97.12 94 GLY A C 1
ATOM 674 O O . GLY A 1 94 ? -24.188 13.594 9.586 1 97.12 94 GLY A O 1
ATOM 675 N N . ARG A 1 95 ? -22.141 12.68 9.57 1 96.56 95 ARG A N 1
ATOM 676 C CA . ARG A 1 95 ? -21.469 13.859 9.039 1 96.56 95 ARG A CA 1
ATOM 677 C C . ARG A 1 95 ? -20.891 13.578 7.656 1 96.56 95 ARG A C 1
ATOM 679 O O . ARG A 1 95 ? -21.031 12.477 7.125 1 96.56 95 ARG A O 1
ATOM 686 N N . SER A 1 96 ? -20.469 14.688 7.027 1 93 96 SER A N 1
ATOM 687 C CA . SER A 1 96 ? -19.797 14.547 5.746 1 93 96 SER A CA 1
ATOM 688 C C . SER A 1 96 ? -18.672 15.57 5.602 1 93 96 SER A C 1
ATOM 690 O O . SER A 1 96 ? -18.641 16.578 6.312 1 93 96 SER A O 1
ATOM 692 N N . LEU A 1 97 ? -17.688 15.211 4.824 1 95.25 97 LEU A N 1
ATOM 693 C CA . LEU A 1 97 ? -16.578 16.078 4.441 1 95.25 97 LEU A CA 1
ATOM 694 C C . LEU A 1 97 ? -16.609 16.375 2.945 1 95.25 97 LEU A C 1
ATOM 696 O O . LEU A 1 97 ? -16.797 15.461 2.135 1 95.25 97 LEU A O 1
ATOM 700 N N . ALA A 1 98 ? -16.562 17.656 2.619 1 97.19 98 ALA A N 1
ATOM 701 C CA . ALA A 1 98 ? -16.469 18.031 1.213 1 97.19 98 ALA A CA 1
ATOM 702 C C . ALA A 1 98 ? -15.047 18.422 0.843 1 97.19 98 ALA A C 1
ATOM 704 O O . ALA A 1 98 ? -14.406 19.203 1.549 1 97.19 98 ALA A O 1
ATOM 705 N N . LEU A 1 99 ? -14.633 17.875 -0.294 1 98.38 99 LEU A N 1
ATOM 706 C CA . LEU A 1 99 ? -13.266 18.141 -0.721 1 98.38 99 LEU A CA 1
ATOM 707 C C . LEU A 1 99 ? -13.047 19.641 -0.902 1 98.38 99 LEU A C 1
ATOM 709 O O . LEU A 1 99 ? -12 20.172 -0.512 1 98.38 99 LEU A O 1
ATOM 713 N N . ALA A 1 100 ? -14.016 20.312 -1.468 1 98.38 100 ALA A N 1
ATOM 714 C CA . ALA A 1 100 ? -13.898 21.75 -1.719 1 98.38 100 ALA A CA 1
ATOM 715 C C . ALA A 1 100 ? -13.695 22.516 -0.418 1 98.38 100 ALA A C 1
ATOM 717 O O . ALA A 1 100 ? -12.906 23.469 -0.366 1 98.38 100 ALA A O 1
ATOM 718 N N . ASP A 1 101 ? -14.438 22.125 0.634 1 98.38 101 ASP A N 1
ATOM 719 C CA . ASP A 1 101 ? -14.305 22.781 1.937 1 98.38 101 ASP A CA 1
ATOM 720 C C . ASP A 1 101 ? -12.922 22.516 2.537 1 98.38 101 ASP A C 1
ATOM 722 O O . ASP A 1 101 ? -12.305 23.422 3.1 1 98.38 101 ASP A O 1
ATOM 726 N N . LEU A 1 102 ? -12.492 21.328 2.447 1 98.69 102 LEU A N 1
ATOM 727 C CA . LEU A 1 102 ? -11.18 20.938 2.951 1 98.69 102 LEU A CA 1
ATOM 728 C C . LEU A 1 102 ? -10.078 21.734 2.252 1 98.69 102 LEU A C 1
ATOM 730 O O . LEU A 1 102 ? -9.188 22.281 2.908 1 98.69 102 LEU A O 1
ATOM 734 N N . VAL A 1 103 ? -10.117 21.797 0.92 1 98.81 103 VAL A N 1
ATOM 735 C CA . VAL A 1 103 ? -9.125 22.5 0.119 1 98.81 103 VAL A CA 1
ATOM 736 C C . VAL A 1 103 ? -9.141 24 0.472 1 98.81 103 VAL A C 1
ATOM 738 O O . VAL A 1 103 ? -8.086 24.594 0.696 1 98.81 103 VAL A O 1
ATOM 741 N N . ALA A 1 104 ? -10.32 24.562 0.563 1 98.69 104 ALA A N 1
ATOM 742 C CA . ALA A 1 104 ? -10.445 25.984 0.895 1 98.69 104 ALA A CA 1
ATOM 743 C C . ALA A 1 104 ? -9.859 26.281 2.273 1 98.69 104 ALA A C 1
ATOM 745 O O . ALA A 1 104 ? -9.172 27.281 2.461 1 98.69 104 ALA A O 1
ATOM 746 N N . TRP A 1 105 ? -10.18 25.453 3.166 1 98.62 105 TRP A N 1
ATOM 747 C CA . TRP A 1 105 ? -9.648 25.609 4.512 1 98.62 105 TRP A CA 1
ATOM 748 C C . TRP A 1 105 ? -8.117 25.594 4.496 1 98.62 105 TRP A C 1
ATOM 750 O O . TRP A 1 105 ? -7.473 26.438 5.113 1 98.62 105 TRP A O 1
ATOM 760 N N . CYS A 1 106 ? -7.508 24.609 3.84 1 98.69 106 CYS A N 1
ATOM 761 C CA . CYS A 1 106 ? -6.055 24.5 3.752 1 98.69 106 CYS A CA 1
ATOM 762 C C . CYS A 1 106 ? -5.445 25.734 3.111 1 98.69 106 CYS A C 1
ATOM 764 O O . CYS A 1 106 ? -4.438 26.266 3.596 1 98.69 106 CYS A O 1
ATOM 766 N N . GLU A 1 107 ? -6.07 26.172 2.027 1 98.25 107 GLU A N 1
ATOM 767 C CA . GLU A 1 107 ? -5.559 27.344 1.333 1 98.25 107 GLU A CA 1
ATOM 768 C C . GLU A 1 107 ? -5.559 28.562 2.248 1 98.25 107 GLU A C 1
ATOM 770 O O . GLU A 1 107 ? -4.609 29.344 2.242 1 98.25 107 GLU A O 1
ATOM 775 N N . THR A 1 108 ? -6.633 28.703 3.014 1 98.06 108 THR A N 1
ATOM 776 C CA . THR A 1 108 ? -6.715 29.797 3.979 1 98.06 108 THR A CA 1
ATOM 777 C C . THR A 1 108 ? -5.625 29.656 5.039 1 98.06 108 THR A C 1
ATOM 779 O O . THR A 1 108 ? -4.957 30.641 5.379 1 98.06 108 THR A O 1
ATOM 782 N N . ALA A 1 109 ? -5.43 28.484 5.527 1 97.44 109 ALA A N 1
ATOM 783 C CA . ALA A 1 109 ? -4.434 28.219 6.562 1 97.44 109 ALA A CA 1
ATOM 784 C C . ALA A 1 109 ? -3.021 28.484 6.047 1 97.44 109 ALA A C 1
ATOM 786 O O . ALA A 1 109 ? -2.154 28.938 6.801 1 97.44 109 ALA A O 1
ATOM 787 N N . ILE A 1 110 ? -2.768 28.172 4.816 1 96.62 110 ILE A N 1
ATOM 788 C CA . ILE A 1 110 ? -1.469 28.359 4.176 1 96.62 110 ILE A CA 1
ATOM 789 C C . ILE A 1 110 ? -1.175 29.844 4.016 1 96.62 110 ILE A C 1
ATOM 791 O O . ILE A 1 110 ? -0.031 30.281 4.172 1 96.62 110 ILE A O 1
ATOM 795 N N . ALA A 1 111 ? -2.189 30.641 3.764 1 95.94 111 ALA A N 1
ATOM 796 C CA . ALA A 1 111 ? -2.027 32.062 3.451 1 95.94 111 ALA A CA 1
ATOM 797 C C . ALA A 1 111 ? -1.92 32.906 4.723 1 95.94 111 ALA A C 1
ATOM 799 O O . ALA A 1 111 ? -1.479 34.031 4.684 1 95.94 111 ALA A O 1
ATOM 800 N N . ALA A 1 112 ? -2.236 32.344 5.812 1 95.06 112 ALA A N 1
ATOM 801 C CA . ALA A 1 112 ? -2.455 33.094 7.043 1 95.06 112 ALA A CA 1
ATOM 802 C C . ALA A 1 112 ? -1.129 33.5 7.676 1 95.06 112 ALA A C 1
ATOM 804 O O . ALA A 1 112 ? -0.979 34.656 8.141 1 95.06 112 ALA A O 1
ATOM 805 N N . PRO A 1 113 ? -0.18 32.625 7.723 1 93.88 113 PRO A N 1
ATOM 806 C CA . PRO A 1 113 ? 1.033 32.969 8.469 1 93.88 113 PRO A CA 1
ATOM 807 C C . PRO A 1 113 ? 1.9 34 7.742 1 93.88 113 PRO A C 1
ATOM 809 O O . PRO A 1 113 ? 1.713 34.25 6.547 1 93.88 113 PRO A O 1
ATOM 812 N N . ALA A 1 114 ? 2.871 34.594 8.508 1 91.5 114 ALA A N 1
ATOM 813 C CA . ALA A 1 114 ? 3.826 35.562 7.953 1 91.5 114 ALA A CA 1
ATOM 814 C C . ALA A 1 114 ? 4.699 34.906 6.883 1 91.5 114 ALA A C 1
ATOM 816 O O . ALA A 1 114 ? 4.891 33.688 6.887 1 91.5 114 ALA A O 1
ATOM 817 N N . PRO A 1 115 ? 5.203 35.781 6.016 1 89.62 115 PRO A N 1
ATOM 818 C CA . PRO A 1 115 ? 6.121 35.25 5.004 1 89.62 115 PRO A CA 1
ATOM 819 C C . PRO A 1 115 ? 7.293 34.5 5.617 1 89.62 115 PRO A C 1
ATOM 821 O O . PRO A 1 115 ? 7.82 34.906 6.656 1 89.62 115 PRO A O 1
ATOM 824 N N . GLY A 1 116 ? 7.605 33.375 5.059 1 89.44 116 GLY A N 1
ATOM 825 C CA . GLY A 1 116 ? 8.742 32.594 5.531 1 89.44 116 GLY A CA 1
ATOM 826 C C . GLY A 1 116 ? 8.352 31.484 6.484 1 89.44 116 GLY A C 1
ATOM 827 O O . GLY A 1 116 ? 9.156 30.594 6.77 1 89.44 116 GLY A O 1
ATOM 828 N N . THR A 1 117 ? 7.156 31.531 6.977 1 95.88 117 THR A N 1
ATOM 829 C CA . THR A 1 117 ? 6.668 30.469 7.848 1 95.88 117 THR A CA 1
ATOM 830 C C . THR A 1 117 ? 6.473 29.172 7.062 1 95.88 117 THR A C 1
ATOM 832 O O . THR A 1 117 ? 5.848 29.172 6.004 1 95.88 117 THR A O 1
ATOM 835 N N . ALA A 1 118 ? 7.137 28.094 7.547 1 97.44 118 ALA A N 1
ATOM 836 C CA . ALA A 1 118 ? 6.891 26.781 6.957 1 97.44 118 ALA A CA 1
ATOM 837 C C . ALA A 1 118 ? 5.523 26.25 7.363 1 97.44 118 ALA A C 1
ATOM 839 O O . ALA A 1 118 ? 5.207 26.172 8.555 1 97.44 118 ALA A O 1
ATOM 840 N N . VAL A 1 119 ? 4.699 25.922 6.406 1 98.25 119 VAL A N 1
ATOM 841 C CA . VAL A 1 119 ? 3.412 25.297 6.688 1 98.25 119 VAL A CA 1
ATOM 842 C C . VAL A 1 119 ? 3.447 23.828 6.27 1 98.25 119 VAL A C 1
ATOM 844 O O . VAL A 1 119 ? 3.744 23.516 5.117 1 98.25 119 VAL A O 1
ATOM 847 N N . LEU A 1 120 ? 3.256 22.938 7.223 1 98.69 120 LEU A N 1
ATOM 848 C CA . LEU A 1 120 ? 3.18 21.516 6.977 1 98.69 120 LEU A CA 1
ATOM 849 C C . LEU A 1 120 ? 1.74 21.016 7.07 1 98.69 120 LEU A C 1
ATOM 851 O O . LEU A 1 120 ? 1.08 21.203 8.094 1 98.69 120 LEU A O 1
ATOM 855 N N . ILE A 1 121 ? 1.228 20.453 6.051 1 98.75 121 ILE A N 1
ATOM 856 C CA . ILE A 1 121 ? -0.101 19.859 6.035 1 98.75 121 ILE A CA 1
ATOM 857 C C . ILE A 1 121 ? 0.023 18.328 6.051 1 98.75 121 ILE A C 1
ATOM 859 O O . ILE A 1 121 ? 0.458 17.734 5.07 1 98.75 121 ILE A O 1
ATOM 863 N N . GLU A 1 122 ? -0.342 17.766 7.141 1 98.81 122 GLU A N 1
ATOM 864 C CA . GLU A 1 122 ? -0.295 16.312 7.238 1 98.81 122 GLU A CA 1
ATOM 865 C C . GLU A 1 122 ? -1.582 15.688 6.715 1 98.81 122 GLU A C 1
ATOM 867 O O . GLU A 1 122 ? -2.678 16.047 7.152 1 98.81 122 GLU A O 1
ATOM 872 N N . GLY A 1 123 ? -1.425 14.734 5.801 1 98.69 123 GLY A N 1
ATOM 873 C CA . GLY A 1 123 ? -2.562 13.992 5.285 1 98.69 123 GLY A CA 1
ATOM 874 C C . GLY A 1 123 ? -3.109 12.984 6.273 1 98.69 123 GLY A C 1
ATOM 875 O O . GLY A 1 123 ? -2.688 12.945 7.434 1 98.69 123 GLY A O 1
ATOM 876 N N . VAL A 1 124 ? -4.074 12.195 5.824 1 98.5 124 VAL A N 1
ATOM 877 C CA . VAL A 1 124 ? -4.73 11.195 6.656 1 98.5 124 VAL A CA 1
ATOM 878 C C . VAL A 1 124 ? -4.727 9.844 5.938 1 98.5 124 VAL A C 1
ATOM 880 O O . VAL A 1 124 ? -4.949 9.781 4.727 1 98.5 124 VAL A O 1
ATOM 883 N N . GLY A 1 125 ? -4.434 8.766 6.715 1 97.94 125 GLY A N 1
ATOM 884 C CA . GLY A 1 125 ? -4.391 7.445 6.113 1 97.94 125 GLY A CA 1
ATOM 885 C C . GLY A 1 125 ? -3.338 7.316 5.027 1 97.94 125 GLY A C 1
ATOM 886 O O . GLY A 1 125 ? -2.287 7.957 5.098 1 97.94 125 GLY A O 1
ATOM 887 N N . GLY A 1 126 ? -3.541 6.418 4.117 1 98.62 126 GLY A N 1
ATOM 888 C CA . GLY A 1 126 ? -2.666 6.258 2.969 1 98.62 126 GLY A CA 1
ATOM 889 C C . GLY A 1 126 ? -2.971 7.23 1.845 1 98.62 126 GLY A C 1
ATOM 890 O O . GLY A 1 126 ? -3.951 7.973 1.911 1 98.62 126 GLY A O 1
ATOM 891 N N . LEU A 1 127 ? -2.148 7.18 0.804 1 98.81 127 LEU A N 1
ATOM 892 C CA . LEU A 1 127 ? -2.145 8.133 -0.298 1 98.81 127 LEU A CA 1
ATOM 893 C C . LEU A 1 127 ? -3.537 8.266 -0.908 1 98.81 127 LEU A C 1
ATOM 895 O O . LEU A 1 127 ? -3.963 9.367 -1.26 1 98.81 127 LEU A O 1
ATOM 899 N N . MET A 1 128 ? -4.277 7.148 -0.959 1 98.75 128 MET A N 1
ATOM 900 C CA . MET A 1 128 ? -5.57 7.184 -1.635 1 98.75 128 MET A CA 1
ATOM 901 C C . MET A 1 128 ? -6.691 6.758 -0.689 1 98.75 128 MET A C 1
ATOM 903 O O . MET A 1 128 ? -7.688 6.176 -1.121 1 98.75 128 MET A O 1
ATOM 907 N N . SER A 1 129 ? -6.484 6.953 0.564 1 98.62 129 SER A N 1
ATOM 908 C CA . SER A 1 129 ? -7.586 6.773 1.501 1 98.62 129 SER A CA 1
ATOM 909 C C . SER A 1 129 ? -8.789 7.633 1.111 1 98.62 129 SER A C 1
ATOM 911 O O . SER A 1 129 ? -8.641 8.82 0.83 1 98.62 129 SER A O 1
ATOM 913 N N . PRO A 1 130 ? -9.961 7.07 1.117 1 98.38 130 PRO A N 1
ATOM 914 C CA . PRO A 1 130 ? -11.141 7.867 0.78 1 98.38 130 PRO A CA 1
ATOM 915 C C . PRO A 1 130 ? -11.422 8.969 1.8 1 98.38 130 PRO A C 1
ATOM 917 O O . PRO A 1 130 ? -11.492 8.695 3.002 1 98.38 130 PRO A O 1
ATOM 920 N N . LEU A 1 131 ? -11.547 10.156 1.295 1 98.25 131 LEU A N 1
ATOM 921 C CA . LEU A 1 131 ? -11.914 11.305 2.113 1 98.25 131 LEU A CA 1
ATOM 922 C C . LEU A 1 131 ? -13.43 11.531 2.086 1 98.25 131 LEU A C 1
ATOM 924 O O . LEU A 1 131 ? -14.023 11.906 3.102 1 98.25 131 LEU A O 1
ATOM 928 N N . THR A 1 132 ? -13.922 11.398 0.919 1 96.69 132 THR A N 1
ATOM 929 C CA . THR A 1 132 ? -15.352 11.477 0.63 1 96.69 132 THR A CA 1
ATOM 930 C C . THR A 1 132 ? -15.789 10.297 -0.222 1 96.69 132 THR A C 1
ATOM 932 O O . THR A 1 132 ? -15 9.391 -0.503 1 96.69 132 THR A O 1
ATOM 935 N N . ALA A 1 133 ? -17.062 10.336 -0.604 1 92.56 133 ALA A N 1
ATOM 936 C CA . ALA A 1 133 ? -17.547 9.273 -1.482 1 92.56 133 ALA A CA 1
ATOM 937 C C . ALA A 1 133 ? -16.891 9.344 -2.854 1 92.56 133 ALA A C 1
ATOM 939 O O . ALA A 1 133 ? -16.75 8.328 -3.537 1 92.56 133 ALA A O 1
ATOM 940 N N . GLU A 1 134 ? -16.312 10.531 -3.186 1 94.56 134 GLU A N 1
ATOM 941 C CA . GLU A 1 134 ? -15.867 10.727 -4.562 1 94.56 134 GLU A CA 1
ATOM 942 C C . GLU A 1 134 ? -14.367 11.008 -4.621 1 94.56 134 GLU A C 1
ATOM 944 O O . GLU A 1 134 ? -13.75 10.922 -5.688 1 94.56 134 GLU A O 1
ATOM 949 N N . ALA A 1 135 ? -13.844 11.367 -3.467 1 98 135 ALA A N 1
ATOM 950 C CA . ALA A 1 135 ? -12.477 11.867 -3.529 1 98 135 ALA A CA 1
ATOM 951 C C . ALA A 1 135 ? -11.586 11.148 -2.52 1 98 135 ALA A C 1
ATOM 953 O O . ALA A 1 135 ? -12.008 10.867 -1.395 1 98 135 ALA A O 1
ATOM 954 N N . THR A 1 136 ? -10.391 10.875 -2.951 1 98.56 136 THR A N 1
ATOM 955 C CA . THR A 1 136 ? -9.383 10.281 -2.078 1 98.56 136 THR A CA 1
ATOM 956 C C . THR A 1 136 ? -8.344 11.32 -1.658 1 98.56 136 THR A C 1
ATOM 958 O O . THR A 1 136 ? -8.414 12.477 -2.08 1 98.56 136 THR A O 1
ATOM 961 N N . GLY A 1 137 ? -7.418 10.852 -0.826 1 98.62 137 GLY A N 1
ATOM 962 C CA . GLY A 1 137 ? -6.309 11.711 -0.431 1 98.62 137 GLY A CA 1
ATOM 963 C C . GLY A 1 137 ? -5.508 12.227 -1.609 1 98.62 137 GLY A C 1
ATOM 964 O O . GLY A 1 137 ? -4.973 13.336 -1.561 1 98.62 137 GLY A O 1
ATOM 965 N N . LEU A 1 138 ? -5.371 11.461 -2.691 1 98.69 138 LEU A N 1
ATOM 966 C CA . LEU A 1 138 ? -4.672 11.898 -3.895 1 98.69 138 LEU A CA 1
ATOM 967 C C . LEU A 1 138 ? -5.348 13.125 -4.504 1 98.69 138 LEU A C 1
ATOM 969 O O . LEU A 1 138 ? -4.672 14.062 -4.926 1 98.69 138 LEU A O 1
ATOM 973 N N . ALA A 1 139 ? -6.664 13.141 -4.57 1 98.56 139 ALA A N 1
ATOM 974 C CA . ALA A 1 139 ? -7.402 14.289 -5.082 1 98.56 139 ALA A CA 1
ATOM 975 C C . ALA A 1 139 ? -7.105 15.539 -4.254 1 98.56 139 ALA A C 1
ATOM 977 O O . ALA A 1 139 ? -6.965 16.641 -4.805 1 98.56 139 ALA A O 1
ATOM 978 N N . TRP A 1 140 ? -7.055 15.359 -2.93 1 98.75 140 TRP A N 1
ATOM 979 C CA . TRP A 1 140 ? -6.781 16.453 -2.002 1 98.75 140 TRP A CA 1
ATOM 980 C C . TRP A 1 140 ? -5.41 17.062 -2.271 1 98.75 140 TRP A C 1
ATOM 982 O O . TRP A 1 140 ? -5.293 18.281 -2.469 1 98.75 140 TRP A O 1
ATOM 992 N N . LEU A 1 141 ? -4.41 16.188 -2.283 1 98 141 LEU A N 1
ATOM 993 C CA . LEU A 1 141 ? -3.047 16.672 -2.475 1 98 141 LEU A CA 1
ATOM 994 C C . LEU A 1 141 ? -2.889 17.328 -3.848 1 98 141 LEU A C 1
ATOM 996 O O . LEU A 1 141 ? -2.221 18.359 -3.982 1 98 141 LEU A O 1
ATOM 1000 N N . LYS A 1 142 ? -3.486 16.812 -4.895 1 98.31 142 LYS A N 1
ATOM 1001 C CA . LYS A 1 142 ? -3.42 17.375 -6.238 1 98.31 142 LYS A CA 1
ATOM 1002 C C . LYS A 1 142 ? -4.094 18.75 -6.289 1 98.31 142 LYS A C 1
ATOM 1004 O O . LYS A 1 142 ? -3.596 19.672 -6.941 1 98.31 142 LYS A O 1
ATOM 1009 N N . ALA A 1 143 ? -5.227 18.844 -5.629 1 98.56 143 ALA A N 1
ATOM 1010 C CA . ALA A 1 143 ? -5.969 20.094 -5.617 1 98.56 143 ALA A CA 1
ATOM 1011 C C . ALA A 1 143 ? -5.141 21.219 -5.004 1 98.56 143 ALA A C 1
ATOM 1013 O O . ALA A 1 143 ? -5.246 22.375 -5.418 1 98.56 143 ALA A O 1
ATOM 1014 N N . LEU A 1 144 ? -4.281 20.891 -4.055 1 98.19 144 LEU A N 1
ATOM 1015 C CA . LEU A 1 144 ? -3.496 21.906 -3.354 1 98.19 144 LEU A CA 1
ATOM 1016 C C . LEU A 1 144 ? -2.242 22.266 -4.145 1 98.19 144 LEU A C 1
ATOM 1018 O O . LEU A 1 144 ? -1.62 23.297 -3.895 1 98.19 144 LEU A O 1
ATOM 1022 N N . ARG A 1 145 ? -1.797 21.406 -5.07 1 97.31 145 ARG A N 1
ATOM 1023 C CA . ARG A 1 145 ? -0.645 21.625 -5.938 1 97.31 145 ARG A CA 1
ATOM 1024 C C . ARG A 1 145 ? 0.611 21.906 -5.125 1 97.31 145 ARG A C 1
ATOM 1026 O O . ARG A 1 145 ? 1.377 22.812 -5.457 1 97.31 145 ARG A O 1
ATOM 1033 N N . LEU A 1 146 ? 0.803 21.172 -4.066 1 96.5 146 LEU A N 1
ATOM 1034 C CA . LEU A 1 146 ? 1.941 21.359 -3.172 1 96.5 146 LEU A CA 1
ATOM 1035 C C . LEU A 1 146 ? 2.994 20.281 -3.398 1 96.5 146 LEU A C 1
ATOM 1037 O O . LEU A 1 146 ? 2.672 19.188 -3.85 1 96.5 146 LEU A O 1
ATOM 1041 N N . PRO A 1 147 ? 4.312 20.656 -3.117 1 97.81 147 PRO A N 1
ATOM 1042 C CA . PRO A 1 147 ? 5.285 19.578 -3.014 1 97.81 147 PRO A CA 1
ATOM 1043 C C . PRO A 1 147 ? 4.953 18.594 -1.896 1 97.81 147 PRO A C 1
ATOM 1045 O O . PRO A 1 147 ? 4.289 18.953 -0.923 1 97.81 147 PRO A O 1
ATOM 1048 N N . VAL A 1 148 ? 5.453 17.344 -2.062 1 98.62 148 VAL A N 1
ATOM 1049 C CA . VAL A 1 148 ? 5.016 16.281 -1.168 1 98.62 148 VAL A CA 1
ATOM 1050 C C . VAL A 1 148 ? 6.227 15.617 -0.516 1 98.62 148 VAL A C 1
ATOM 1052 O O . VAL A 1 148 ? 7.258 15.414 -1.165 1 98.62 148 VAL A O 1
ATOM 1055 N N . LEU A 1 149 ? 6.152 15.375 0.718 1 98.81 149 LEU A N 1
ATOM 1056 C CA . LEU A 1 149 ? 6.957 14.398 1.445 1 98.81 149 LEU A CA 1
ATOM 1057 C C . LEU A 1 149 ? 6.172 13.117 1.695 1 98.81 149 LEU A C 1
ATOM 1059 O O . LEU A 1 149 ? 5.102 13.156 2.309 1 98.81 149 LEU A O 1
ATOM 1063 N N . LEU A 1 150 ? 6.629 12 1.17 1 98.94 150 LEU A N 1
ATOM 1064 C CA . LEU A 1 150 ? 5.938 10.727 1.381 1 98.94 150 LEU A CA 1
ATOM 1065 C C . LEU A 1 150 ? 6.559 9.961 2.543 1 98.94 150 LEU A C 1
ATOM 1067 O O . LEU A 1 150 ? 7.77 9.734 2.568 1 98.94 150 LEU A O 1
ATOM 1071 N N . VAL A 1 151 ? 5.734 9.578 3.477 1 98.88 151 VAL A N 1
ATOM 1072 C CA . VAL A 1 151 ? 6.203 8.797 4.613 1 98.88 151 VAL A CA 1
ATOM 1073 C C . VAL A 1 151 ? 5.852 7.328 4.414 1 98.88 151 VAL A C 1
ATOM 1075 O O . VAL A 1 151 ? 4.734 7 4 1 98.88 151 VAL A O 1
ATOM 1078 N N . SER A 1 152 ? 6.77 6.473 4.641 1 98.69 152 SER A N 1
ATOM 1079 C CA . SER A 1 152 ? 6.586 5.027 4.684 1 98.69 152 SER A CA 1
ATOM 1080 C C . SER A 1 152 ? 6.969 4.457 6.043 1 98.69 152 SER A C 1
ATOM 1082 O O . SER A 1 152 ? 7.691 5.102 6.809 1 98.69 152 SER A O 1
ATOM 1084 N N . GLY A 1 153 ? 6.375 3.295 6.312 1 98 153 GLY A N 1
ATOM 1085 C CA . GLY A 1 153 ? 6.91 2.523 7.426 1 98 153 GLY A CA 1
ATOM 1086 C C . GLY A 1 153 ? 8.078 1.64 7.031 1 98 153 GLY A C 1
ATOM 1087 O O . GLY A 1 153 ? 8.617 1.773 5.93 1 98 153 GLY A O 1
ATOM 1088 N N . SER A 1 154 ? 8.477 0.755 8.031 1 97.81 154 SER A N 1
ATOM 1089 C CA . SER A 1 154 ? 9.547 -0.207 7.793 1 97.81 154 SER A CA 1
ATOM 1090 C C . SER A 1 154 ? 9.078 -1.635 8.039 1 97.81 154 SER A C 1
ATOM 1092 O O . SER A 1 154 ? 9.883 -2.523 8.312 1 97.81 154 SER A O 1
ATOM 1094 N N . TYR A 1 155 ? 7.84 -1.866 8.016 1 96.75 155 TYR A N 1
ATOM 1095 C CA . TYR A 1 155 ? 7.227 -3.172 8.227 1 96.75 155 TYR A CA 1
ATOM 1096 C C . TYR A 1 155 ? 7.371 -4.055 6.996 1 96.75 155 TYR A C 1
ATOM 1098 O O . TYR A 1 155 ? 7.762 -3.578 5.926 1 96.75 155 TYR A O 1
ATOM 1106 N N . LEU A 1 156 ? 7.082 -5.32 7.129 1 95.88 156 LEU A N 1
ATOM 1107 C CA . LEU A 1 156 ? 7.074 -6.23 5.988 1 95.88 156 LEU A CA 1
ATOM 1108 C C . LEU A 1 156 ? 6.016 -5.816 4.973 1 95.88 156 LEU A C 1
ATOM 1110 O O . LEU A 1 156 ? 4.832 -5.742 5.301 1 95.88 156 LEU A O 1
ATOM 1114 N N . GLY A 1 157 ? 6.359 -5.535 3.76 1 97.06 157 GLY A N 1
ATOM 1115 C CA . GLY A 1 157 ? 5.469 -5.062 2.713 1 97.06 157 GLY A CA 1
ATOM 1116 C C . GLY A 1 157 ? 5.582 -3.572 2.459 1 97.06 157 GLY A C 1
ATOM 1117 O O . GLY A 1 157 ? 5.09 -3.068 1.448 1 97.06 157 GLY A O 1
ATOM 1118 N N . ALA A 1 158 ? 6.301 -2.873 3.338 1 98.31 158 ALA A N 1
ATOM 1119 C CA . ALA A 1 158 ? 6.383 -1.417 3.271 1 98.31 158 ALA A CA 1
ATOM 1120 C C . ALA A 1 158 ? 7.059 -0.963 1.981 1 98.31 158 ALA A C 1
ATOM 1122 O O . ALA A 1 158 ? 6.676 0.053 1.396 1 98.31 158 ALA A O 1
ATOM 1123 N N . ILE A 1 159 ? 8.031 -1.709 1.501 1 98.44 159 ILE A N 1
ATOM 1124 C CA . ILE A 1 159 ? 8.766 -1.33 0.294 1 98.44 159 ILE A CA 1
ATOM 1125 C C . ILE A 1 159 ? 7.797 -1.253 -0.887 1 98.44 159 ILE A C 1
ATOM 1127 O O . ILE A 1 159 ? 7.758 -0.248 -1.601 1 98.44 159 ILE A O 1
ATOM 1131 N N . SER A 1 160 ? 6.992 -2.268 -1.013 1 98.69 160 SER A N 1
ATOM 1132 C CA . SER A 1 160 ? 6.035 -2.303 -2.113 1 98.69 160 SER A CA 1
ATOM 1133 C C . SER A 1 160 ? 5.016 -1.173 -1.994 1 98.69 160 SER A C 1
ATOM 1135 O O . SER A 1 160 ? 4.688 -0.521 -2.988 1 98.69 160 SER A O 1
ATOM 1137 N N . HIS A 1 161 ? 4.508 -0.979 -0.813 1 98.75 161 HIS A N 1
ATOM 1138 C CA . HIS A 1 161 ? 3.527 0.08 -0.604 1 98.75 161 HIS A CA 1
ATOM 1139 C C . HIS A 1 161 ? 4.113 1.447 -0.943 1 98.75 161 HIS A C 1
ATOM 1141 O O . HIS A 1 161 ? 3.461 2.258 -1.606 1 98.75 161 HIS A O 1
ATOM 1147 N N . ALA A 1 162 ? 5.324 1.704 -0.501 1 98.88 162 ALA A N 1
ATOM 1148 C CA . ALA A 1 162 ? 5.988 2.975 -0.78 1 98.88 162 ALA A CA 1
ATOM 1149 C C . ALA A 1 162 ? 6.223 3.154 -2.277 1 98.88 162 ALA A C 1
ATOM 1151 O O . ALA A 1 162 ? 5.918 4.211 -2.836 1 98.88 162 ALA A O 1
ATOM 1152 N N . LEU A 1 163 ? 6.746 2.121 -2.941 1 98.88 163 LEU A N 1
ATOM 1153 C CA . LEU A 1 163 ? 7.062 2.211 -4.363 1 98.88 163 LEU A CA 1
ATOM 1154 C C . LEU A 1 163 ? 5.797 2.41 -5.188 1 98.88 163 LEU A C 1
ATOM 1156 O O . LEU A 1 163 ? 5.805 3.152 -6.176 1 98.88 163 LEU A O 1
ATOM 1160 N N . THR A 1 164 ? 4.73 1.755 -4.789 1 98.88 164 THR A N 1
ATOM 1161 C CA . THR A 1 164 ? 3.469 1.923 -5.5 1 98.88 164 THR A CA 1
ATOM 1162 C C . THR A 1 164 ? 2.945 3.348 -5.34 1 98.88 164 THR A C 1
ATOM 1164 O O . THR A 1 164 ? 2.445 3.941 -6.297 1 98.88 164 THR A O 1
ATOM 1167 N N . ALA A 1 165 ? 3.053 3.869 -4.156 1 98.88 165 ALA A N 1
ATOM 1168 C CA . ALA A 1 165 ? 2.658 5.254 -3.92 1 98.88 165 ALA A CA 1
ATOM 1169 C C . ALA A 1 165 ? 3.521 6.219 -4.734 1 98.88 165 ALA A C 1
ATOM 1171 O O . ALA A 1 165 ? 3.008 7.164 -5.336 1 98.88 165 ALA A O 1
ATOM 1172 N N . ILE A 1 166 ? 4.832 5.988 -4.75 1 98.88 166 ILE A N 1
ATOM 1173 C CA . ILE A 1 166 ? 5.762 6.816 -5.512 1 98.88 166 ILE A CA 1
ATOM 1174 C C . ILE A 1 166 ? 5.383 6.793 -6.988 1 98.88 166 ILE A C 1
ATOM 1176 O O . ILE A 1 166 ? 5.336 7.836 -7.641 1 98.88 166 ILE A O 1
ATOM 1180 N N . GLU A 1 167 ? 5.133 5.598 -7.484 1 98.44 167 GLU A N 1
ATOM 1181 C CA . GLU A 1 167 ? 4.734 5.441 -8.883 1 98.44 167 GLU A CA 1
ATOM 1182 C C . GLU A 1 167 ? 3.479 6.25 -9.188 1 98.44 167 GLU A C 1
ATOM 1184 O O . GLU A 1 167 ? 3.408 6.934 -10.211 1 98.44 167 GLU A O 1
ATOM 1189 N N . THR A 1 168 ? 2.527 6.203 -8.32 1 98.56 168 THR A N 1
ATOM 1190 C CA . THR A 1 168 ? 1.286 6.953 -8.469 1 98.56 168 THR A CA 1
ATOM 1191 C C . THR A 1 168 ? 1.558 8.453 -8.477 1 98.56 168 THR A C 1
ATOM 1193 O O . THR A 1 168 ? 1.055 9.18 -9.336 1 98.56 168 THR A O 1
ATOM 1196 N N . LEU A 1 169 ? 2.35 8.898 -7.535 1 98.75 169 LEU A N 1
ATOM 1197 C CA . LEU A 1 169 ? 2.682 10.32 -7.453 1 98.75 169 LEU A CA 1
ATOM 1198 C C . LEU A 1 169 ? 3.406 10.781 -8.711 1 98.75 169 LEU A C 1
ATOM 1200 O O . LEU A 1 169 ? 3.125 11.859 -9.234 1 98.75 169 LEU A O 1
ATOM 1204 N N . HIS A 1 170 ? 4.332 9.961 -9.203 1 97.94 170 HIS A N 1
ATOM 1205 C CA . HIS A 1 170 ? 5.07 10.281 -10.414 1 97.94 170 HIS A CA 1
ATOM 1206 C C . HIS A 1 170 ? 4.133 10.414 -11.609 1 97.94 170 HIS A C 1
ATOM 1208 O O . HIS A 1 170 ? 4.25 11.352 -12.398 1 97.94 170 HIS A O 1
ATOM 1214 N N . HIS A 1 171 ? 3.26 9.562 -11.719 1 97.5 171 HIS A N 1
ATOM 1215 C CA . HIS A 1 171 ? 2.354 9.555 -12.867 1 97.5 171 HIS A CA 1
ATOM 1216 C C . HIS A 1 171 ? 1.446 10.781 -12.859 1 97.5 171 HIS A C 1
ATOM 1218 O O . HIS A 1 171 ? 1.017 11.242 -13.922 1 97.5 171 HIS A O 1
ATOM 1224 N N . HIS A 1 172 ? 1.152 11.242 -11.75 1 98.19 172 HIS A N 1
ATOM 1225 C CA . HIS A 1 172 ? 0.305 12.422 -11.648 1 98.19 172 HIS A CA 1
ATOM 1226 C C . HIS A 1 172 ? 1.141 13.695 -11.602 1 98.19 172 HIS A C 1
ATOM 1228 O O . HIS A 1 172 ? 0.624 14.773 -11.289 1 98.19 172 HIS A O 1
ATOM 1234 N N . ALA A 1 173 ? 2.408 13.578 -11.828 1 97.88 173 ALA A N 1
ATOM 1235 C CA . ALA A 1 173 ? 3.352 14.688 -11.938 1 97.88 173 ALA A CA 1
ATOM 1236 C C . ALA A 1 173 ? 3.406 15.492 -10.641 1 97.88 173 ALA A C 1
ATOM 1238 O O . ALA A 1 173 ? 3.504 16.719 -10.672 1 97.88 173 ALA A O 1
ATOM 1239 N N . VAL A 1 174 ? 3.182 14.797 -9.539 1 98.19 174 VAL A N 1
ATOM 1240 C CA . VAL A 1 174 ? 3.303 15.43 -8.234 1 98.19 174 VAL A CA 1
ATOM 1241 C C . VAL A 1 174 ? 4.773 15.664 -7.902 1 98.19 174 VAL A C 1
ATOM 1243 O O . VAL A 1 174 ? 5.617 14.797 -8.148 1 98.19 174 VAL A O 1
ATOM 1246 N N . ASP A 1 175 ? 5.113 16.891 -7.406 1 97.44 175 ASP A N 1
ATOM 1247 C CA . ASP A 1 175 ? 6.473 17.203 -6.977 1 97.44 175 ASP A CA 1
ATOM 1248 C C . ASP A 1 175 ? 6.816 16.484 -5.676 1 97.44 175 ASP A C 1
ATOM 1250 O O . ASP A 1 175 ? 6.543 16.984 -4.586 1 97.44 175 ASP A O 1
ATOM 1254 N N . LEU A 1 176 ? 7.355 15.305 -5.789 1 98.38 176 LEU A N 1
ATOM 1255 C CA . LEU A 1 176 ? 7.793 14.508 -4.645 1 98.38 176 LEU A CA 1
ATOM 1256 C C . LEU A 1 176 ? 9.195 14.914 -4.211 1 98.38 176 LEU A C 1
ATOM 1258 O O . LEU A 1 176 ? 10.172 14.617 -4.906 1 98.38 176 LEU A O 1
ATOM 1262 N N . ARG A 1 177 ? 9.289 15.516 -3.002 1 98.06 177 ARG A N 1
ATOM 1263 C CA . ARG A 1 177 ? 10.555 16.078 -2.539 1 98.06 177 ARG A CA 1
ATOM 1264 C C . ARG A 1 177 ? 11.461 14.992 -1.978 1 98.06 177 ARG A C 1
ATOM 1266 O O . ARG A 1 177 ? 12.688 15.047 -2.143 1 98.06 177 ARG A O 1
ATOM 1273 N N . ALA A 1 178 ? 10.898 14.047 -1.305 1 98.62 178 ALA A N 1
ATOM 1274 C CA . ALA A 1 178 ? 11.625 12.938 -0.683 1 98.62 178 ALA A CA 1
ATOM 1275 C C . ALA A 1 178 ? 10.656 11.898 -0.12 1 98.62 178 ALA A C 1
ATOM 1277 O O . ALA A 1 178 ? 9.453 12.141 -0.042 1 98.62 178 ALA A O 1
ATOM 1278 N N . VAL A 1 179 ? 11.18 10.773 0.154 1 98.81 179 VAL A N 1
ATOM 1279 C CA . VAL A 1 179 ? 10.516 9.742 0.949 1 98.81 179 VAL A CA 1
ATOM 1280 C C . VAL A 1 179 ? 11.195 9.625 2.311 1 98.81 179 VAL A C 1
ATOM 1282 O O . VAL A 1 179 ? 12.422 9.664 2.402 1 98.81 179 VAL A O 1
ATOM 1285 N N . VAL A 1 180 ? 10.43 9.531 3.338 1 98.75 180 VAL A N 1
ATOM 1286 C CA . VAL A 1 180 ? 10.961 9.266 4.672 1 98.75 180 VAL A CA 1
ATOM 1287 C C . VAL A 1 180 ? 10.469 7.906 5.164 1 98.75 180 VAL A C 1
ATOM 1289 O O . VAL A 1 180 ? 9.266 7.676 5.266 1 98.75 180 VAL A O 1
ATOM 1292 N N . VAL A 1 181 ? 11.383 7.027 5.445 1 98.69 181 VAL A N 1
ATOM 1293 C CA . VAL A 1 181 ? 11.047 5.773 6.109 1 98.69 181 VAL A CA 1
ATOM 1294 C C . VAL A 1 181 ? 11.062 5.969 7.625 1 98.69 181 VAL A C 1
ATOM 1296 O O . VAL A 1 181 ? 12.109 6.258 8.211 1 98.69 181 VAL A O 1
ATOM 1299 N N . SER A 1 182 ? 9.867 5.879 8.18 1 98.38 182 SER A N 1
ATOM 1300 C CA . SER A 1 182 ? 9.719 5.914 9.633 1 98.38 182 SER A CA 1
ATOM 1301 C C . SER A 1 182 ? 9.82 4.52 10.227 1 98.38 182 SER A C 1
ATOM 1303 O O . SER A 1 182 ? 9.188 3.58 9.75 1 98.38 182 SER A O 1
ATOM 1305 N N . GLU A 1 183 ? 10.555 4.355 11.273 1 97.25 183 GLU A N 1
ATOM 1306 C CA . GLU A 1 183 ? 10.734 3.062 11.922 1 97.25 183 GLU A CA 1
ATOM 1307 C C . GLU A 1 183 ? 9.391 2.48 12.375 1 97.25 183 GLU A C 1
ATOM 1309 O O . GLU A 1 183 ? 8.578 3.18 12.977 1 97.25 183 GLU A O 1
ATOM 1314 N N . THR A 1 184 ? 9.117 1.261 11.992 1 96.88 184 THR A N 1
ATOM 1315 C CA . TH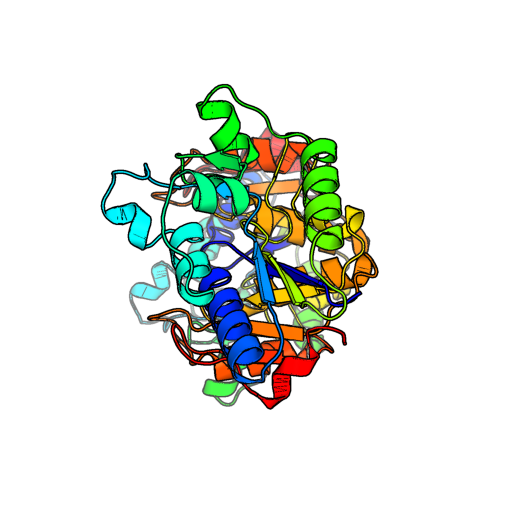R A 1 184 ? 8.031 0.469 12.562 1 96.88 184 THR A CA 1
ATOM 1316 C C . THR A 1 184 ? 8.547 -0.433 13.68 1 96.88 184 THR A C 1
ATOM 1318 O O . THR A 1 184 ? 9.352 -1.334 13.438 1 96.88 184 THR A O 1
ATOM 1321 N N . PRO A 1 185 ? 8.109 -0.192 14.891 1 93.75 185 PRO A N 1
ATOM 1322 C CA . PRO A 1 185 ? 8.578 -1.052 15.984 1 93.75 185 PRO A CA 1
ATOM 1323 C C . PRO A 1 185 ? 8.297 -2.531 15.727 1 93.75 185 PRO A C 1
ATOM 1325 O O . PRO A 1 185 ? 7.195 -2.891 15.305 1 93.75 185 PRO A O 1
ATOM 1328 N N . GLY A 1 186 ? 9.32 -3.391 15.953 1 93.81 186 GLY A N 1
ATOM 1329 C CA . GLY A 1 186 ? 9.141 -4.828 15.836 1 93.81 186 GLY A CA 1
ATOM 1330 C C . GLY A 1 186 ? 9.273 -5.332 14.406 1 93.81 186 GLY A C 1
ATOM 1331 O O . GLY A 1 186 ? 9.086 -6.523 14.148 1 93.81 186 GLY A O 1
ATOM 1332 N N . ALA A 1 187 ? 9.547 -4.43 13.492 1 94.69 187 ALA A N 1
ATOM 1333 C CA . ALA A 1 187 ? 9.711 -4.844 12.102 1 94.69 187 ALA A CA 1
ATOM 1334 C C . ALA A 1 187 ? 10.859 -5.84 11.953 1 94.69 187 ALA A C 1
ATOM 1336 O O . ALA A 1 187 ? 11.797 -5.828 12.75 1 94.69 187 ALA A O 1
ATOM 1337 N N . PRO A 1 188 ? 10.781 -6.703 10.914 1 91.81 188 PRO A N 1
ATOM 1338 C CA . PRO A 1 188 ? 11.773 -7.77 10.766 1 91.81 188 PRO A CA 1
ATOM 1339 C C . PRO A 1 188 ? 13.125 -7.246 10.289 1 91.81 188 PRO A C 1
ATOM 1341 O O . PRO A 1 188 ? 14.133 -7.957 10.367 1 91.81 188 PRO A O 1
ATOM 1344 N N . THR A 1 189 ? 13.219 -6.086 9.656 1 93.12 189 THR A N 1
ATOM 1345 C CA . THR A 1 189 ? 14.453 -5.48 9.18 1 93.12 189 THR A CA 1
ATOM 1346 C C . THR A 1 189 ? 14.602 -4.059 9.703 1 93.12 189 THR A C 1
ATOM 1348 O O . THR A 1 189 ? 13.602 -3.383 9.969 1 93.12 189 THR A O 1
ATOM 1351 N N . PRO A 1 190 ? 15.875 -3.617 9.852 1 95.44 190 PRO A N 1
ATOM 1352 C CA . PRO A 1 190 ? 16.062 -2.211 10.211 1 95.44 190 PRO A CA 1
ATOM 1353 C C . PRO A 1 190 ? 15.484 -1.251 9.18 1 95.44 190 PRO A C 1
ATOM 1355 O O . PRO A 1 190 ? 15.453 -1.568 7.984 1 95.44 190 PRO A O 1
ATOM 1358 N N . PRO A 1 191 ? 15.031 -0.097 9.641 1 97.25 191 PRO A N 1
ATOM 1359 C CA . PRO A 1 191 ? 14.461 0.865 8.703 1 97.25 191 PRO A CA 1
ATOM 1360 C C . PRO A 1 191 ? 15.445 1.273 7.605 1 97.25 191 PRO A C 1
ATOM 1362 O O . PRO A 1 191 ? 15.031 1.575 6.48 1 97.25 191 PRO A O 1
ATOM 1365 N N . GLU A 1 192 ? 16.734 1.266 7.887 1 97.19 192 GLU A N 1
ATOM 1366 C CA . GLU A 1 192 ? 17.75 1.623 6.895 1 97.19 192 GLU A CA 1
ATOM 1367 C C . GLU A 1 192 ? 17.734 0.647 5.723 1 97.19 192 GLU A C 1
ATOM 1369 O O . GLU A 1 192 ? 17.984 1.041 4.578 1 97.19 192 GLU A O 1
ATOM 1374 N N . THR A 1 193 ? 17.531 -0.635 6.016 1 96.75 193 THR A N 1
ATOM 1375 C CA . THR A 1 193 ? 17.453 -1.645 4.965 1 96.75 193 THR A CA 1
ATOM 1376 C C . THR A 1 193 ? 16.266 -1.359 4.039 1 96.75 193 THR A C 1
ATOM 1378 O O . THR A 1 193 ? 16.391 -1.45 2.816 1 96.75 193 THR A O 1
ATOM 1381 N N . VAL A 1 194 ? 15.141 -0.99 4.609 1 97.62 194 VAL A N 1
ATOM 1382 C CA . VAL A 1 194 ? 13.945 -0.654 3.848 1 97.62 194 VAL A CA 1
ATOM 1383 C C . VAL A 1 194 ? 14.195 0.606 3.023 1 97.62 194 VAL A C 1
ATOM 1385 O O . VAL A 1 194 ? 13.859 0.655 1.837 1 97.62 194 VAL A O 1
ATOM 1388 N N . ALA A 1 195 ? 14.828 1.599 3.629 1 98.12 195 ALA A N 1
ATOM 1389 C CA . ALA A 1 195 ? 15.148 2.85 2.941 1 98.12 195 ALA A CA 1
ATOM 1390 C C . ALA A 1 195 ? 16.031 2.6 1.729 1 98.12 195 ALA A C 1
ATOM 1392 O O . ALA A 1 195 ? 15.812 3.168 0.658 1 98.12 195 ALA A O 1
ATOM 1393 N N . GLU A 1 196 ? 17 1.771 1.909 1 97.31 196 GLU A N 1
ATOM 1394 C CA . GLU A 1 196 ? 17.906 1.45 0.816 1 97.31 196 GLU A CA 1
ATOM 1395 C C . GLU A 1 196 ? 17.172 0.744 -0.323 1 97.31 196 GLU A C 1
ATOM 1397 O O . GLU A 1 196 ? 17.406 1.042 -1.496 1 97.31 196 GLU A O 1
ATOM 1402 N N . ALA A 1 197 ? 16.375 -0.196 0.032 1 96.88 197 ALA A N 1
ATOM 1403 C CA . ALA A 1 197 ? 15.609 -0.928 -0.975 1 96.88 197 ALA A CA 1
ATOM 1404 C C . ALA A 1 197 ? 14.695 0.011 -1.762 1 96.88 197 ALA A C 1
ATOM 1406 O O . ALA A 1 197 ? 14.609 -0.084 -2.988 1 96.88 197 ALA A O 1
ATOM 1407 N N . ILE A 1 198 ? 13.992 0.921 -1.073 1 98.44 198 ILE A N 1
ATOM 1408 C CA . ILE A 1 198 ? 13.125 1.894 -1.733 1 98.44 198 ILE A CA 1
ATOM 1409 C C . ILE A 1 198 ? 13.961 2.793 -2.643 1 98.44 198 ILE A C 1
ATOM 1411 O O . ILE A 1 198 ? 13.586 3.047 -3.789 1 98.44 198 ILE A O 1
ATOM 1415 N N . ALA A 1 199 ? 15.109 3.26 -2.18 1 98.06 199 ALA A N 1
ATOM 1416 C CA . ALA A 1 199 ? 15.969 4.18 -2.922 1 98.06 199 ALA A CA 1
ATOM 1417 C C . ALA A 1 199 ? 16.406 3.568 -4.25 1 98.06 199 ALA A C 1
ATOM 1419 O O . ALA A 1 199 ? 16.547 4.273 -5.25 1 98.06 199 ALA A O 1
ATOM 1420 N N . ARG A 1 200 ? 16.578 2.32 -4.277 1 96.94 200 ARG A N 1
ATOM 1421 C CA . ARG A 1 200 ? 17.062 1.628 -5.469 1 96.94 200 ARG A CA 1
ATOM 1422 C C . ARG A 1 200 ? 16.047 1.721 -6.605 1 96.94 200 ARG A C 1
ATOM 1424 O O . ARG A 1 200 ? 16.406 1.645 -7.777 1 96.94 200 ARG A O 1
ATOM 1431 N N . HIS A 1 201 ? 14.781 1.906 -6.227 1 97 201 HIS A N 1
ATOM 1432 C CA . HIS A 1 201 ? 13.734 1.814 -7.242 1 97 201 HIS A CA 1
ATOM 1433 C C . HIS A 1 201 ? 12.984 3.133 -7.379 1 97 201 HIS A C 1
ATOM 1435 O O . HIS A 1 201 ? 12.25 3.338 -8.352 1 97 201 HIS A O 1
ATOM 1441 N N . ALA A 1 202 ? 13.125 4.043 -6.441 1 95.06 202 ALA A N 1
ATOM 1442 C CA . ALA A 1 202 ? 12.227 5.188 -6.312 1 95.06 202 ALA A CA 1
ATOM 1443 C C . ALA A 1 202 ? 12.672 6.34 -7.207 1 95.06 202 ALA A C 1
ATOM 1445 O O . ALA A 1 202 ? 11.844 7.117 -7.684 1 95.06 202 ALA A O 1
ATOM 1446 N N . GLY A 1 203 ? 13.984 6.527 -7.414 1 93.56 203 GLY A N 1
ATOM 1447 C CA . GLY A 1 203 ? 14.492 7.668 -8.156 1 93.56 203 GLY A CA 1
ATOM 1448 C C . GLY A 1 203 ? 14.359 8.977 -7.402 1 93.56 203 GLY A C 1
ATOM 1449 O O . GLY A 1 203 ? 14.273 10.047 -8.016 1 93.56 203 GLY A O 1
ATOM 1450 N N . VAL A 1 204 ? 14.133 9 -6.18 1 96.25 204 VAL A N 1
ATOM 1451 C CA . VAL A 1 204 ? 14.008 10.18 -5.328 1 96.25 204 VAL A CA 1
ATOM 1452 C C . VAL A 1 204 ? 14.82 9.992 -4.055 1 96.25 204 VAL A C 1
ATOM 1454 O O . VAL A 1 204 ? 15.18 8.867 -3.703 1 96.25 204 VAL A O 1
ATOM 1457 N N . ARG A 1 205 ? 15.117 11.102 -3.34 1 97.81 205 ARG A N 1
ATOM 1458 C CA . ARG A 1 205 ? 15.828 11.055 -2.066 1 97.81 205 ARG A CA 1
ATOM 1459 C C . ARG A 1 205 ? 15.023 10.305 -1.014 1 97.81 205 ARG A C 1
ATOM 1461 O O . ARG A 1 205 ? 13.812 10.516 -0.883 1 97.81 205 ARG A O 1
ATOM 1468 N N . VAL A 1 206 ? 15.688 9.367 -0.328 1 98.69 206 VAL A N 1
ATOM 1469 C CA . VAL A 1 206 ? 15.039 8.609 0.742 1 98.69 206 VAL A CA 1
ATOM 1470 C C . VAL A 1 206 ? 15.773 8.844 2.059 1 98.69 206 VAL A C 1
ATOM 1472 O O . VAL A 1 206 ? 17 8.695 2.127 1 98.69 206 VAL A O 1
ATOM 1475 N N . LEU A 1 207 ? 15.086 9.273 3.064 1 98.25 207 LEU A N 1
ATOM 1476 C CA . LEU A 1 207 ? 15.602 9.508 4.41 1 98.25 207 LEU A CA 1
ATOM 1477 C C . LEU A 1 207 ? 15.039 8.484 5.395 1 98.25 207 LEU A C 1
ATOM 1479 O O . LEU A 1 207 ? 14.086 7.773 5.078 1 98.25 207 LEU A O 1
ATOM 1483 N N . CYS A 1 208 ? 15.664 8.391 6.504 1 97.38 208 CYS A N 1
ATOM 1484 C CA . CYS A 1 208 ? 15.219 7.512 7.578 1 97.38 208 CYS A CA 1
ATOM 1485 C C . CYS A 1 208 ? 15.039 8.289 8.875 1 97.38 208 CYS A C 1
ATOM 1487 O O . CYS A 1 208 ? 15.883 9.109 9.242 1 97.38 208 CYS A O 1
ATOM 1489 N N . VAL A 1 209 ? 13.914 8.102 9.539 1 96.38 209 VAL A N 1
ATOM 1490 C CA . VAL A 1 209 ? 13.617 8.727 10.82 1 96.38 209 VAL A CA 1
ATOM 1491 C C . VAL A 1 209 ? 13.203 7.668 11.836 1 96.38 209 VAL A C 1
ATOM 1493 O O . VAL A 1 209 ? 12.266 6.902 11.602 1 96.38 209 VAL A O 1
ATOM 1496 N N . ALA A 1 210 ? 13.898 7.594 12.938 1 93.5 210 ALA A N 1
ATOM 1497 C CA . ALA A 1 210 ? 13.516 6.699 14.023 1 93.5 210 ALA A CA 1
ATOM 1498 C C . ALA A 1 210 ? 12.234 7.176 14.695 1 93.5 210 ALA A C 1
ATOM 1500 O O . ALA A 1 210 ? 11.969 8.375 14.758 1 93.5 210 ALA A O 1
ATOM 1501 N N . ARG A 1 211 ? 11.523 6.172 15.164 1 89.19 211 ARG A N 1
ATOM 1502 C CA . ARG A 1 211 ? 10.305 6.555 15.875 1 89.19 211 ARG A CA 1
ATOM 1503 C C . ARG A 1 211 ? 10.625 7.406 17.094 1 89.19 211 ARG A C 1
ATOM 1505 O O . ARG A 1 211 ? 11.367 6.973 17.984 1 89.19 211 ARG A O 1
ATOM 1512 N N . GLY A 1 212 ? 10.062 8.586 17.141 1 87.06 212 GLY A N 1
ATOM 1513 C CA . GLY A 1 212 ? 10.32 9.492 18.25 1 87.06 212 GLY A CA 1
ATOM 1514 C C . GLY A 1 212 ? 11.68 10.164 18.172 1 87.06 212 GLY A C 1
ATOM 1515 O O . GLY A 1 212 ? 12.078 10.891 19.078 1 87.06 212 GLY A O 1
ATOM 1516 N N . GLY A 1 213 ? 12.367 9.898 17.109 1 92.06 213 GLY A N 1
ATOM 1517 C CA . GLY A 1 213 ? 13.68 10.492 16.922 1 92.06 213 GLY A CA 1
ATOM 1518 C C . GLY A 1 213 ? 13.641 11.828 16.203 1 92.06 213 GLY A C 1
ATOM 1519 O O . GLY A 1 213 ? 12.57 12.383 15.984 1 92.06 213 GLY A O 1
ATOM 1520 N N . GLY A 1 214 ? 14.844 12.359 15.93 1 96.06 214 GLY A N 1
ATOM 1521 C CA . GLY A 1 214 ? 14.961 13.625 15.227 1 96.06 214 GLY A CA 1
ATOM 1522 C C . GLY A 1 214 ? 14.922 13.477 13.719 1 96.06 214 GLY A C 1
ATOM 1523 O O . GLY A 1 214 ? 15.141 12.383 13.195 1 96.06 214 GLY A O 1
ATOM 1524 N N . PHE A 1 215 ? 14.555 14.539 13.141 1 97.81 215 PHE A N 1
ATOM 1525 C CA . PHE A 1 215 ? 14.633 14.617 11.688 1 97.81 215 PHE A CA 1
ATOM 1526 C C . PHE A 1 215 ? 16.047 14.961 11.242 1 97.81 215 PHE A C 1
ATOM 1528 O O . PHE A 1 215 ? 16.688 15.852 11.812 1 97.81 215 PHE A O 1
ATOM 1535 N N . PRO A 1 216 ? 16.562 14.25 10.258 1 95.38 216 PRO A N 1
ATOM 1536 C CA . PRO A 1 216 ? 17.938 14.539 9.844 1 95.38 216 PRO A CA 1
ATOM 1537 C C . PRO A 1 216 ? 18.109 15.969 9.344 1 95.38 216 PRO A C 1
ATOM 1539 O O . PRO A 1 216 ? 17.359 16.422 8.484 1 95.38 216 PRO A O 1
ATOM 1542 N N . ALA A 1 217 ? 19.188 16.625 9.742 1 93.56 217 ALA A N 1
ATOM 1543 C CA . ALA A 1 217 ? 19.438 18.016 9.406 1 93.56 217 ALA A CA 1
ATOM 1544 C C . ALA A 1 217 ? 19.609 18.203 7.902 1 93.56 217 ALA A C 1
ATOM 1546 O O . ALA A 1 217 ? 19.188 19.219 7.344 1 93.56 217 ALA A O 1
ATOM 1547 N N . GLU A 1 218 ? 20.219 17.219 7.305 1 92.12 218 GLU A N 1
ATOM 1548 C CA . GLU A 1 218 ? 20.516 17.312 5.879 1 92.12 218 GLU A CA 1
ATOM 1549 C C . GLU A 1 218 ? 19.234 17.234 5.047 1 92.12 218 GLU A C 1
ATOM 1551 O O . GLU A 1 218 ? 19.25 17.531 3.85 1 92.12 218 GLU A O 1
ATOM 1556 N N . GLY A 1 219 ? 18.109 16.891 5.715 1 94.44 219 GLY A N 1
ATOM 1557 C CA . GLY A 1 219 ? 16.859 16.703 4.992 1 94.44 219 GLY A CA 1
ATOM 1558 C C . GLY A 1 219 ? 15.914 17.891 5.117 1 94.44 219 GLY A C 1
ATOM 1559 O O . GLY A 1 219 ? 14.82 17.875 4.547 1 94.44 219 GLY A O 1
ATOM 1560 N N . LEU A 1 220 ? 16.312 18.938 5.781 1 93.88 220 LEU A N 1
ATOM 1561 C CA . LEU A 1 220 ? 15.398 20.031 6.105 1 93.88 220 LEU A CA 1
ATOM 1562 C C . LEU A 1 220 ? 15.016 20.812 4.852 1 93.88 220 LEU A C 1
ATOM 1564 O O . LEU A 1 220 ? 14.016 21.531 4.84 1 93.88 220 LEU A O 1
ATOM 1568 N N . ASP A 1 221 ? 15.758 20.625 3.803 1 94.5 221 ASP A N 1
ATOM 1569 C CA . ASP A 1 221 ? 15.508 21.344 2.561 1 94.5 221 ASP A CA 1
ATOM 1570 C C . ASP A 1 221 ? 14.32 20.75 1.812 1 94.5 221 ASP A C 1
ATOM 1572 O O . ASP A 1 221 ? 13.93 21.25 0.756 1 94.5 221 ASP A O 1
ATOM 1576 N N . VAL A 1 222 ? 13.727 19.688 2.387 1 95.12 222 VAL A N 1
ATOM 1577 C CA . VAL A 1 222 ? 12.508 19.125 1.794 1 95.12 222 VAL A CA 1
ATOM 1578 C C . VAL A 1 222 ? 11.398 20.188 1.824 1 95.12 222 VAL A C 1
ATOM 1580 O O . VAL A 1 222 ? 10.461 20.125 1.024 1 95.12 222 VAL A O 1
ATOM 1583 N N . VAL A 1 223 ? 11.461 21.031 2.795 1 95.06 223 VAL A N 1
ATOM 1584 C CA . VAL A 1 223 ? 10.531 22.156 2.854 1 95.06 223 VAL A CA 1
ATOM 1585 C C . VAL A 1 223 ? 11.07 23.312 2.029 1 95.06 223 VAL A C 1
ATOM 1587 O O . VAL A 1 223 ? 12.156 23.828 2.303 1 95.06 223 VAL A O 1
ATOM 1590 N N . PRO A 1 224 ? 10.328 23.703 1.035 1 88.81 224 PRO A N 1
ATOM 1591 C CA . PRO A 1 224 ? 10.805 24.828 0.219 1 88.81 224 PRO A CA 1
ATOM 1592 C C . PRO A 1 224 ? 11.008 26.109 1.031 1 88.81 224 PRO A C 1
ATOM 1594 O O . PRO A 1 224 ? 10.336 26.297 2.047 1 88.81 224 PRO A O 1
ATOM 1597 N N . ALA A 1 225 ? 12.016 26.938 0.545 1 81.38 225 ALA A N 1
ATOM 1598 C CA . ALA A 1 225 ? 12.336 28.219 1.194 1 81.38 225 ALA A CA 1
ATOM 1599 C C . ALA A 1 225 ? 11.227 29.234 0.964 1 81.38 225 ALA A C 1
ATOM 1601 O O . ALA A 1 225 ? 10.547 29.203 -0.063 1 81.38 225 ALA A O 1
ATOM 1602 N N . MET B 1 1 ? -5.305 -16.797 -25.062 1 64.38 1 MET B N 1
ATOM 1603 C CA . MET B 1 1 ? -4.578 -17.516 -24.016 1 64.38 1 MET B CA 1
ATOM 1604 C C . MET B 1 1 ? -5.277 -17.375 -22.672 1 64.38 1 MET B C 1
ATOM 1606 O O . MET B 1 1 ? -5.801 -16.312 -22.344 1 64.38 1 MET B O 1
ATOM 1610 N N . SER B 1 2 ? -5.559 -18.531 -21.984 1 90.06 2 SER B N 1
ATOM 1611 C CA . SER B 1 2 ? -6.359 -18.688 -20.766 1 90.06 2 SER B CA 1
ATOM 1612 C C . SER B 1 2 ? -5.508 -18.516 -19.516 1 90.06 2 SER B C 1
ATOM 1614 O O . SER B 1 2 ? -5.512 -19.375 -18.641 1 90.06 2 SER B O 1
ATOM 1616 N N . THR B 1 3 ? -4.684 -17.391 -19.547 1 96.62 3 THR B N 1
ATOM 1617 C CA . THR B 1 3 ? -3.725 -17.188 -18.469 1 96.62 3 THR B CA 1
ATOM 1618 C C . THR B 1 3 ? -4.043 -15.906 -17.703 1 96.62 3 THR B C 1
ATOM 1620 O O . THR B 1 3 ? -4.445 -14.906 -18.297 1 96.62 3 THR B O 1
ATOM 1623 N N . LEU B 1 4 ? -3.895 -15.945 -16.422 1 98.31 4 LEU B N 1
ATOM 1624 C CA . LEU B 1 4 ? -4.172 -14.836 -15.516 1 98.31 4 LEU B CA 1
ATOM 1625 C C . LEU B 1 4 ? -3.037 -14.664 -14.516 1 98.31 4 LEU B C 1
ATOM 1627 O O . LEU B 1 4 ? -2.535 -15.641 -13.961 1 98.31 4 LEU B O 1
ATOM 1631 N N . PHE B 1 5 ? -2.549 -13.469 -14.359 1 98.81 5 PHE B N 1
ATOM 1632 C CA . PHE B 1 5 ? -1.61 -13.141 -13.289 1 98.81 5 PHE B CA 1
ATOM 1633 C C . PHE B 1 5 ? -2.35 -12.672 -12.047 1 98.81 5 PHE B C 1
ATOM 1635 O O . PHE B 1 5 ? -3.189 -11.773 -12.117 1 98.81 5 PHE B O 1
ATOM 1642 N N . VAL B 1 6 ? -2.094 -13.281 -10.922 1 98.81 6 VAL B N 1
ATOM 1643 C CA . VAL B 1 6 ? -2.688 -12.883 -9.648 1 98.81 6 VAL B CA 1
ATOM 1644 C C . VAL B 1 6 ? -1.696 -12.031 -8.859 1 98.81 6 VAL B C 1
ATOM 1646 O O . VAL B 1 6 ? -0.747 -12.555 -8.273 1 98.81 6 VAL B O 1
ATOM 1649 N N . ALA B 1 7 ? -1.917 -10.75 -8.82 1 98.88 7 ALA B N 1
ATOM 1650 C CA . ALA B 1 7 ? -1.067 -9.797 -8.109 1 98.88 7 ALA B CA 1
ATOM 1651 C C . ALA B 1 7 ? -1.654 -9.453 -6.742 1 98.88 7 ALA B C 1
ATOM 1653 O O . ALA B 1 7 ? -2.834 -9.711 -6.484 1 98.88 7 ALA B O 1
ATOM 1654 N N . GLY B 1 8 ? -0.842 -8.914 -5.887 1 98.81 8 GLY B N 1
ATOM 1655 C CA . GLY B 1 8 ? -1.293 -8.484 -4.574 1 98.81 8 GLY B CA 1
ATOM 1656 C C . GLY B 1 8 ? -1.031 -7.016 -4.305 1 98.81 8 GLY B C 1
ATOM 1657 O O . GLY B 1 8 ? 0.011 -6.484 -4.691 1 98.81 8 GLY B O 1
ATOM 1658 N N . ALA B 1 9 ? -1.957 -6.391 -3.588 1 98.69 9 ALA B N 1
ATOM 1659 C CA . ALA B 1 9 ? -1.758 -5.016 -3.129 1 98.69 9 ALA B CA 1
ATOM 1660 C C . ALA B 1 9 ? -0.834 -4.973 -1.915 1 98.69 9 ALA B C 1
ATOM 1662 O O . ALA B 1 9 ? -0.424 -3.895 -1.479 1 98.69 9 ALA B O 1
ATOM 1663 N N . GLY B 1 10 ? -0.533 -6.086 -1.375 1 97.19 10 GLY B N 1
ATOM 1664 C CA . GLY B 1 10 ? 0.343 -6.199 -0.219 1 97.19 10 GLY B CA 1
ATOM 1665 C C . GLY B 1 10 ? 0.784 -7.625 0.057 1 97.19 10 GLY B C 1
ATOM 1666 O O . GLY B 1 10 ? 0.525 -8.523 -0.744 1 97.19 10 GLY B O 1
ATOM 1667 N N . THR B 1 11 ? 1.437 -7.754 1.188 1 93.88 11 THR B N 1
ATOM 1668 C CA . THR B 1 11 ? 1.944 -9.047 1.637 1 93.88 11 THR B CA 1
ATOM 1669 C C . THR B 1 11 ? 1.011 -9.664 2.674 1 93.88 11 THR B C 1
ATOM 1671 O O . THR B 1 11 ? 0.344 -8.945 3.422 1 93.88 11 THR B O 1
ATOM 1674 N N . GLU B 1 12 ? 0.851 -11 2.641 1 94.62 12 GLU B N 1
ATOM 1675 C CA . GLU B 1 12 ? 0.083 -11.766 3.621 1 94.62 12 GLU B CA 1
ATOM 1676 C C . GLU B 1 12 ? -1.367 -11.289 3.674 1 94.62 12 GLU B C 1
ATOM 1678 O O . GLU B 1 12 ? -1.948 -11.172 4.754 1 94.62 12 GLU B O 1
ATOM 1683 N N . ILE B 1 13 ? -1.891 -11.008 2.529 1 96.31 13 ILE B N 1
ATOM 1684 C CA . ILE B 1 13 ? -3.229 -10.43 2.508 1 96.31 13 ILE B CA 1
ATOM 1685 C C . ILE B 1 13 ? -4.227 -11.453 1.975 1 96.31 13 ILE B C 1
ATOM 1687 O O . ILE B 1 13 ? -5.414 -11.156 1.83 1 96.31 13 ILE B O 1
ATOM 1691 N N . GLY B 1 14 ? -3.742 -12.633 1.567 1 96.25 14 GLY B N 1
ATOM 1692 C CA . GLY B 1 14 ? -4.672 -13.672 1.156 1 96.25 14 GLY B CA 1
ATOM 1693 C C . GLY B 1 14 ? -4.574 -14.016 -0.32 1 96.25 14 GLY B C 1
ATOM 1694 O O . GLY B 1 14 ? -5.477 -14.641 -0.879 1 96.25 14 GLY B O 1
ATOM 1695 N N . LYS B 1 15 ? -3.557 -13.625 -1 1 97.62 15 LYS B N 1
ATOM 1696 C CA . LYS B 1 15 ? -3.365 -13.93 -2.414 1 97.62 15 LYS B CA 1
ATOM 1697 C C . LYS B 1 15 ? -3.51 -15.43 -2.678 1 97.62 15 LYS B C 1
ATOM 1699 O O . LYS B 1 15 ? -4.258 -15.836 -3.568 1 97.62 15 LYS B O 1
ATOM 1704 N N . THR B 1 16 ? -2.824 -16.203 -1.846 1 97.88 16 THR B N 1
ATOM 1705 C CA . THR B 1 16 ? -2.799 -17.641 -2.053 1 97.88 16 THR B CA 1
ATOM 1706 C C . THR B 1 16 ? -4.172 -18.25 -1.79 1 97.88 16 THR B C 1
ATOM 1708 O O . THR B 1 16 ? -4.594 -19.188 -2.488 1 97.88 16 THR B O 1
ATOM 1711 N N . TYR B 1 17 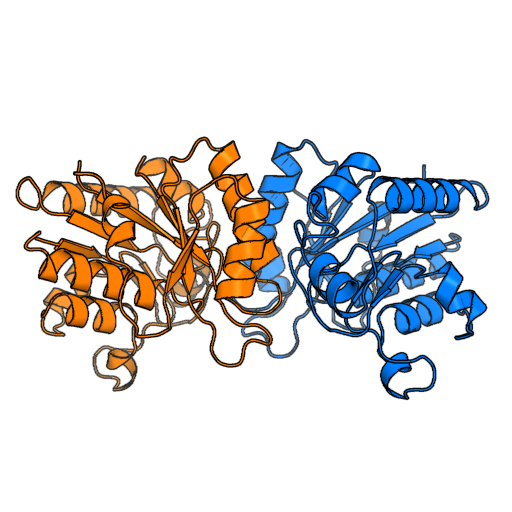? -4.875 -17.719 -0.81 1 97.88 17 TYR B N 1
ATOM 1712 C CA . TYR B 1 17 ? -6.23 -18.188 -0.549 1 97.88 17 TYR B CA 1
ATOM 1713 C C . TYR B 1 17 ? -7.137 -17.922 -1.744 1 97.88 17 TYR B C 1
ATOM 1715 O O . TYR B 1 17 ? -7.938 -18.781 -2.131 1 97.88 17 TYR B O 1
ATOM 1723 N N . VAL B 1 18 ? -6.996 -16.766 -2.33 1 98.5 18 VAL B N 1
ATOM 1724 C CA . VAL B 1 18 ? -7.809 -16.391 -3.482 1 98.5 18 VAL B CA 1
ATOM 1725 C C . VAL B 1 18 ? -7.438 -17.266 -4.68 1 98.5 18 VAL B C 1
ATOM 1727 O O . VAL B 1 18 ? -8.32 -17.797 -5.371 1 98.5 18 VAL B O 1
ATOM 1730 N N . THR B 1 19 ? -6.125 -17.438 -4.941 1 98.56 19 THR B N 1
ATOM 1731 C CA . THR B 1 19 ? -5.672 -18.266 -6.051 1 98.56 19 THR B CA 1
ATOM 1732 C C . THR B 1 19 ? -6.164 -19.703 -5.891 1 98.56 19 THR B C 1
ATOM 1734 O O . THR B 1 19 ? -6.637 -20.312 -6.852 1 98.56 19 THR B O 1
ATOM 1737 N N . ALA B 1 20 ? -6.078 -20.203 -4.672 1 98.5 20 ALA B N 1
ATOM 1738 C CA . ALA B 1 20 ? -6.539 -21.562 -4.391 1 98.5 20 ALA B CA 1
ATOM 1739 C C . ALA B 1 20 ? -8.047 -21.688 -4.617 1 98.5 20 ALA B C 1
ATOM 1741 O O . ALA B 1 20 ? -8.508 -22.641 -5.227 1 98.5 20 ALA B O 1
ATOM 1742 N N . ALA B 1 21 ? -8.781 -20.719 -4.121 1 98.5 21 ALA B N 1
ATOM 1743 C CA . ALA B 1 21 ? -10.234 -20.734 -4.293 1 98.5 21 ALA B CA 1
ATOM 1744 C C . ALA B 1 21 ? -10.609 -20.688 -5.773 1 98.5 21 ALA B C 1
ATOM 1746 O O . ALA B 1 21 ? -11.5 -21.422 -6.215 1 98.5 21 ALA B O 1
ATOM 1747 N N . LEU B 1 22 ? -9.961 -19.812 -6.488 1 98.44 22 LEU B N 1
ATOM 1748 C CA . LEU B 1 22 ? -10.203 -19.703 -7.922 1 98.44 22 LEU B CA 1
ATOM 1749 C C . LEU B 1 22 ? -9.859 -21.016 -8.633 1 98.44 22 LEU B C 1
ATOM 1751 O O . LEU B 1 22 ? -10.617 -21.484 -9.492 1 98.44 22 LEU B O 1
ATOM 1755 N N . THR B 1 23 ? -8.766 -21.625 -8.258 1 98.31 23 THR B N 1
ATOM 1756 C CA . THR B 1 23 ? -8.328 -22.891 -8.82 1 98.31 23 THR B CA 1
ATOM 1757 C C . THR B 1 23 ? -9.383 -23.969 -8.586 1 98.31 23 THR B C 1
ATOM 1759 O O . THR B 1 23 ? -9.805 -24.656 -9.531 1 98.31 23 THR B O 1
ATOM 1762 N N . ARG B 1 24 ? -9.852 -24.078 -7.375 1 98.12 24 ARG B N 1
ATOM 1763 C CA . ARG B 1 24 ? -10.852 -25.078 -7.035 1 98.12 24 ARG B CA 1
ATOM 1764 C C . ARG B 1 24 ? -12.141 -24.844 -7.812 1 98.12 24 ARG B C 1
ATOM 1766 O O . ARG B 1 24 ? -12.758 -25.797 -8.305 1 98.12 24 ARG B O 1
ATOM 1773 N N . ALA B 1 25 ? -12.539 -23.609 -7.875 1 97.94 25 ALA B N 1
ATOM 1774 C CA . ALA B 1 25 ? -13.789 -23.266 -8.547 1 97.94 25 ALA B CA 1
ATOM 1775 C C . ALA B 1 25 ? -13.711 -23.609 -10.039 1 97.94 25 ALA B C 1
ATOM 1777 O O . ALA B 1 25 ? -14.664 -24.141 -10.609 1 97.94 25 ALA B O 1
ATOM 1778 N N . LEU B 1 26 ? -12.617 -23.266 -10.664 1 97.19 26 LEU B N 1
ATOM 1779 C CA . LEU B 1 26 ? -12.43 -23.562 -12.078 1 97.19 26 LEU B CA 1
ATOM 1780 C C . LEU B 1 26 ? -12.438 -25.078 -12.312 1 97.19 26 LEU B C 1
ATOM 1782 O O . LEU B 1 26 ? -13.109 -25.562 -13.227 1 97.19 26 LEU B O 1
ATOM 1786 N N . ARG B 1 27 ? -11.758 -25.797 -11.492 1 96.88 27 ARG B N 1
ATOM 1787 C CA . ARG B 1 27 ? -11.719 -27.25 -11.609 1 96.88 27 ARG B CA 1
ATOM 1788 C C . ARG B 1 27 ? -13.117 -27.844 -11.438 1 96.88 27 ARG B C 1
ATOM 1790 O O . ARG B 1 27 ? -13.508 -28.75 -12.188 1 96.88 27 ARG B O 1
ATOM 1797 N N . ALA B 1 28 ? -13.797 -27.312 -10.492 1 96.56 28 ALA B N 1
ATOM 1798 C CA . ALA B 1 28 ? -15.148 -27.797 -10.234 1 96.56 28 ALA B CA 1
ATOM 1799 C C . ALA B 1 28 ? -16.062 -27.531 -11.43 1 96.56 28 ALA B C 1
ATOM 1801 O O . ALA B 1 28 ? -17.031 -28.266 -11.656 1 96.56 28 ALA B O 1
ATOM 1802 N N . SER B 1 29 ? -15.742 -26.531 -12.156 1 94.94 29 SER B N 1
ATOM 1803 C CA . SER B 1 29 ? -16.531 -26.188 -13.328 1 94.94 29 SER B CA 1
ATOM 1804 C C . SER B 1 29 ? -16.125 -27.031 -14.539 1 94.94 29 SER B C 1
ATOM 1806 O O . SER B 1 29 ? -16.656 -26.844 -15.641 1 94.94 29 SER B O 1
ATOM 1808 N N . GLY B 1 30 ? -15.055 -27.891 -14.445 1 94.25 30 GLY B N 1
ATOM 1809 C CA . GLY B 1 30 ? -14.633 -28.797 -15.508 1 94.25 30 GLY B CA 1
ATOM 1810 C C . GLY B 1 30 ? -13.484 -28.25 -16.328 1 94.25 30 GLY B C 1
ATOM 1811 O O . GLY B 1 30 ? -13.102 -28.859 -17.344 1 94.25 30 GLY B O 1
ATOM 1812 N N . ARG B 1 31 ? -12.969 -27.156 -15.969 1 94.31 31 ARG B N 1
ATOM 1813 C CA . ARG B 1 31 ? -11.844 -26.562 -16.688 1 94.31 31 ARG B CA 1
ATOM 1814 C C . ARG B 1 31 ? -10.516 -27 -16.078 1 94.31 31 ARG B C 1
ATOM 1816 O O . ARG B 1 31 ? -10.305 -26.891 -14.875 1 94.31 31 ARG B O 1
ATOM 1823 N N . PRO B 1 32 ? -9.641 -27.547 -16.906 1 95.88 32 PRO B N 1
ATOM 1824 C CA . PRO B 1 32 ? -8.312 -27.844 -16.375 1 95.88 32 PRO B CA 1
ATOM 1825 C C . PRO B 1 32 ? -7.562 -26.578 -15.945 1 95.88 32 PRO B C 1
ATOM 1827 O O . PRO B 1 32 ? -7.688 -25.531 -16.578 1 95.88 32 PRO B O 1
ATOM 1830 N N . VAL B 1 33 ? -6.855 -26.703 -14.805 1 97.38 33 VAL B N 1
ATOM 1831 C CA . VAL B 1 33 ? -6.176 -25.547 -14.25 1 97.38 33 VAL B CA 1
ATOM 1832 C C . VAL B 1 33 ? -4.742 -25.906 -13.875 1 97.38 33 VAL B C 1
ATOM 1834 O O . VAL B 1 33 ? -4.496 -27 -13.352 1 97.38 33 VAL B O 1
ATOM 1837 N N . ARG B 1 34 ? -3.85 -25.078 -14.141 1 97.88 34 ARG B N 1
ATOM 1838 C CA . ARG B 1 34 ? -2.488 -25.094 -13.617 1 97.88 34 ARG B CA 1
ATOM 1839 C C . ARG B 1 34 ? -2.162 -23.812 -12.875 1 97.88 34 ARG B C 1
ATOM 1841 O O . ARG B 1 34 ? -2.004 -22.75 -13.492 1 97.88 34 ARG B O 1
ATOM 1848 N N . ALA B 1 35 ? -2.133 -23.875 -11.562 1 98.5 35 ALA B N 1
ATOM 1849 C CA . ALA B 1 35 ? -1.757 -22.734 -10.727 1 98.5 35 ALA B CA 1
ATOM 1850 C C . ALA B 1 35 ? -0.287 -22.797 -10.328 1 98.5 35 ALA B C 1
ATOM 1852 O O . ALA B 1 35 ? 0.2 -23.859 -9.93 1 98.5 35 ALA B O 1
ATOM 1853 N N . LEU B 1 36 ? 0.399 -21.688 -10.445 1 98.69 36 LEU B N 1
ATOM 1854 C CA . LEU B 1 36 ? 1.836 -21.641 -10.203 1 98.69 36 LEU B CA 1
ATOM 1855 C C . LEU B 1 36 ? 2.184 -20.484 -9.258 1 98.69 36 LEU B C 1
ATOM 1857 O O . LEU B 1 36 ? 1.495 -19.469 -9.234 1 98.69 36 LEU B O 1
ATOM 1861 N N . LYS B 1 37 ? 3.193 -20.594 -8.461 1 98.75 37 LYS B N 1
ATOM 1862 C CA . LYS B 1 37 ? 3.834 -19.625 -7.582 1 98.75 37 LYS B CA 1
ATOM 1863 C C . LYS B 1 37 ? 5.34 -19.578 -7.824 1 98.75 37 LYS B C 1
ATOM 1865 O O . LYS B 1 37 ? 6.125 -20.047 -7 1 98.75 37 LYS B O 1
ATOM 1870 N N . PRO B 1 38 ? 5.738 -18.969 -8.898 1 98.81 38 PRO B N 1
ATOM 1871 C CA . PRO B 1 38 ? 7.125 -19.094 -9.359 1 98.81 38 PRO B CA 1
ATOM 1872 C C . PRO B 1 38 ? 8.133 -18.625 -8.312 1 98.81 38 PRO B C 1
ATOM 1874 O O . PRO B 1 38 ? 9.242 -19.172 -8.234 1 98.81 38 PRO B O 1
ATOM 1877 N N . VAL B 1 39 ? 7.805 -17.656 -7.527 1 98.75 39 VAL B N 1
ATOM 1878 C CA . VAL B 1 39 ? 8.703 -17.078 -6.531 1 98.75 39 VAL B CA 1
ATOM 1879 C C . VAL B 1 39 ? 8.008 -17.031 -5.172 1 98.75 39 VAL B C 1
ATOM 1881 O O . VAL B 1 39 ? 6.844 -16.625 -5.074 1 98.75 39 VAL B O 1
ATOM 1884 N N . ALA B 1 40 ? 8.672 -17.469 -4.168 1 98.25 40 ALA B N 1
ATOM 1885 C CA . ALA B 1 40 ? 8.164 -17.375 -2.803 1 98.25 40 ALA B CA 1
ATOM 1886 C C . ALA B 1 40 ? 9.297 -17.109 -1.812 1 98.25 40 ALA B C 1
ATOM 1888 O O . ALA B 1 40 ? 10.391 -17.672 -1.949 1 98.25 40 ALA B O 1
ATOM 1889 N N . SER B 1 41 ? 9.031 -16.234 -0.915 1 97.06 41 SER B N 1
ATOM 1890 C CA . SER B 1 41 ? 9.914 -16.016 0.227 1 97.06 41 SER B CA 1
ATOM 1891 C C . SER B 1 41 ? 9.258 -16.469 1.528 1 97.06 41 SER B C 1
ATOM 1893 O O . SER B 1 41 ? 8.031 -16.625 1.59 1 97.06 41 SER B O 1
ATOM 1895 N N . GLY B 1 42 ? 10.094 -16.688 2.529 1 96.44 42 GLY B N 1
ATOM 1896 C CA . GLY B 1 42 ? 9.555 -17.172 3.791 1 96.44 42 GLY B CA 1
ATOM 1897 C C . GLY B 1 42 ? 9.109 -18.625 3.73 1 96.44 42 GLY B C 1
ATOM 1898 O O . GLY B 1 42 ? 8.117 -19 4.367 1 96.44 42 GLY B O 1
ATOM 1899 N N . VAL B 1 43 ? 9.742 -19.422 2.932 1 97.5 43 VAL B N 1
ATOM 1900 C CA . VAL B 1 43 ? 9.328 -20.797 2.719 1 97.5 43 VAL B CA 1
ATOM 1901 C C . VAL B 1 43 ? 10.133 -21.719 3.633 1 97.5 43 VAL B C 1
ATOM 1903 O O . VAL B 1 43 ? 11.352 -21.812 3.52 1 97.5 43 VAL B O 1
ATOM 1906 N N . PRO B 1 44 ? 9.438 -22.406 4.488 1 96.69 44 PRO B N 1
ATOM 1907 C CA . PRO B 1 44 ? 10.141 -23.406 5.301 1 96.69 44 PRO B CA 1
ATOM 1908 C C . PRO B 1 44 ? 10.688 -24.562 4.477 1 96.69 44 PRO B C 1
ATOM 1910 O O . PRO B 1 44 ? 10.242 -24.781 3.348 1 96.69 44 PRO B O 1
ATOM 1913 N N . ASP B 1 45 ? 11.578 -25.266 5.141 1 96.38 45 ASP B N 1
ATOM 1914 C CA . ASP B 1 45 ? 12.078 -26.5 4.512 1 96.38 45 ASP B CA 1
ATOM 1915 C C . ASP B 1 45 ? 10.953 -27.5 4.297 1 96.38 45 ASP B C 1
ATOM 1917 O O . ASP B 1 45 ? 10.023 -27.594 5.109 1 96.38 45 ASP B O 1
ATOM 1921 N N . LEU B 1 46 ? 11.109 -28.281 3.25 1 96.19 46 LEU B N 1
ATOM 1922 C CA . LEU B 1 46 ? 10.086 -29.266 2.9 1 96.19 46 LEU B CA 1
ATOM 1923 C C . LEU B 1 46 ? 9.82 -30.203 4.062 1 96.19 46 LEU B C 1
ATOM 1925 O O . LEU B 1 46 ? 8.688 -30.672 4.25 1 96.19 46 LEU B O 1
ATOM 1929 N N . SER B 1 47 ? 10.844 -30.5 4.844 1 95.44 47 SER B N 1
ATOM 1930 C CA . SER B 1 47 ? 10.734 -31.438 5.949 1 95.44 47 SER B CA 1
ATOM 1931 C C . SER B 1 47 ? 10.094 -30.781 7.172 1 95.44 47 SER B C 1
ATOM 1933 O O . SER B 1 47 ? 9.703 -31.469 8.117 1 95.44 47 SER B O 1
ATOM 1935 N N . ASP B 1 48 ? 10.039 -29.484 7.164 1 96.69 48 ASP B N 1
ATOM 1936 C CA . ASP B 1 48 ? 9.43 -28.734 8.258 1 96.69 48 ASP B CA 1
ATOM 1937 C C . ASP B 1 48 ? 7.906 -28.859 8.234 1 96.69 48 ASP B C 1
ATOM 1939 O O . ASP B 1 48 ? 7.277 -28.656 7.195 1 96.69 48 ASP B O 1
ATOM 1943 N N . PRO B 1 49 ? 7.281 -29.172 9.352 1 96.44 49 PRO B N 1
ATOM 1944 C CA . PRO B 1 49 ? 5.82 -29.281 9.398 1 96.44 49 PRO B CA 1
ATOM 1945 C C . PRO B 1 49 ? 5.109 -28.016 8.953 1 96.44 49 PRO B C 1
ATOM 1947 O O . PRO B 1 49 ? 3.996 -28.062 8.43 1 96.44 49 PRO B O 1
ATOM 1950 N N . ASP B 1 50 ? 5.742 -26.922 9.055 1 96.31 50 ASP B N 1
ATOM 1951 C CA . ASP B 1 50 ? 5.148 -25.641 8.695 1 96.31 50 ASP B CA 1
ATOM 1952 C C . ASP B 1 50 ? 5.051 -25.5 7.18 1 96.31 50 ASP B C 1
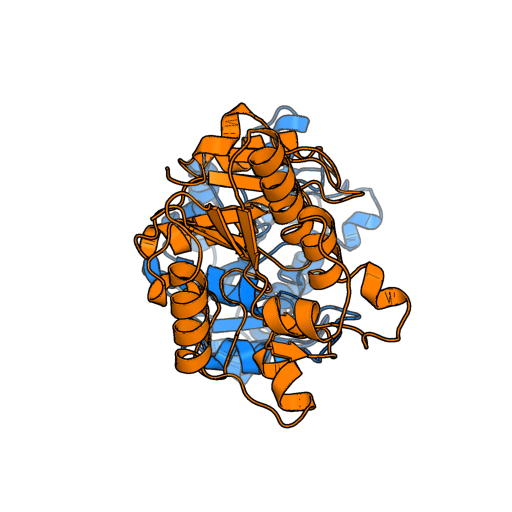ATOM 1954 O O . ASP B 1 50 ? 4.359 -24.609 6.68 1 96.31 50 ASP B O 1
ATOM 1958 N N . PHE B 1 51 ? 5.73 -26.328 6.453 1 97.62 51 PHE B N 1
ATOM 1959 C CA . PHE B 1 51 ? 5.664 -26.266 5 1 97.62 51 PHE B CA 1
ATOM 1960 C C . PHE B 1 51 ? 4.23 -26.453 4.516 1 97.62 51 PHE B C 1
ATOM 1962 O O . PHE B 1 51 ? 3.836 -25.875 3.494 1 97.62 51 PHE B O 1
ATOM 1969 N N . SER B 1 52 ? 3.434 -27.203 5.297 1 96.38 52 SER B N 1
ATOM 1970 C CA . SER B 1 52 ? 2.062 -27.516 4.906 1 96.38 52 SER B CA 1
ATOM 1971 C C . SER B 1 52 ? 1.221 -26.25 4.793 1 96.38 52 SER B C 1
ATOM 1973 O O . SER B 1 52 ? 0.208 -26.219 4.09 1 96.38 52 SER B O 1
ATOM 1975 N N . ALA B 1 53 ? 1.687 -25.141 5.461 1 95.19 53 ALA B N 1
ATOM 1976 C CA . ALA B 1 53 ? 0.944 -23.891 5.441 1 95.19 53 ALA B CA 1
ATOM 1977 C C . ALA B 1 53 ? 1.515 -22.922 4.402 1 95.19 53 ALA B C 1
ATOM 1979 O O . ALA B 1 53 ? 1.018 -21.812 4.238 1 95.19 53 ALA B O 1
ATOM 1980 N N . SER B 1 54 ? 2.561 -23.391 3.682 1 97.44 54 SER B N 1
ATOM 1981 C CA . SER B 1 54 ? 3.188 -22.531 2.676 1 97.44 54 SER B CA 1
ATOM 1982 C C . SER B 1 54 ? 2.258 -22.297 1.492 1 97.44 54 SER B C 1
ATOM 1984 O O . SER B 1 54 ? 1.335 -23.078 1.255 1 97.44 54 SER B O 1
ATOM 1986 N N . ASP B 1 55 ? 2.494 -21.203 0.792 1 97.88 55 ASP B N 1
ATOM 1987 C CA . ASP B 1 55 ? 1.754 -20.906 -0.432 1 97.88 55 ASP B CA 1
ATOM 1988 C C . ASP B 1 55 ? 1.808 -22.094 -1.397 1 97.88 55 ASP B C 1
ATOM 1990 O O . ASP B 1 55 ? 0.788 -22.469 -1.974 1 97.88 55 ASP B O 1
ATOM 1994 N N . THR B 1 56 ? 2.971 -22.641 -1.54 1 98.44 56 THR B N 1
ATOM 1995 C CA . THR B 1 56 ? 3.199 -23.75 -2.461 1 98.44 56 THR B CA 1
ATOM 1996 C C . THR B 1 56 ? 2.338 -24.953 -2.086 1 98.44 56 THR B C 1
ATOM 1998 O O . THR B 1 56 ? 1.646 -25.516 -2.936 1 98.44 56 THR B O 1
ATOM 2001 N N . ALA B 1 57 ? 2.34 -25.312 -0.807 1 98.5 57 ALA B N 1
ATOM 2002 C CA . ALA B 1 57 ? 1.573 -26.469 -0.353 1 98.5 57 ALA B CA 1
ATOM 2003 C C . ALA B 1 57 ? 0.076 -26.234 -0.543 1 98.5 57 ALA B C 1
ATOM 2005 O O . ALA B 1 57 ? -0.647 -27.156 -0.96 1 98.5 57 ALA B O 1
ATOM 2006 N N . LEU B 1 58 ? -0.394 -25.094 -0.277 1 97.81 58 LEU B N 1
ATOM 2007 C CA . LEU B 1 58 ? -1.806 -24.75 -0.423 1 97.81 58 LEU B CA 1
ATOM 2008 C C . LEU B 1 58 ? -2.242 -24.859 -1.88 1 97.81 58 LEU B C 1
ATOM 2010 O O . LEU B 1 58 ? -3.326 -25.359 -2.174 1 97.81 58 LEU B O 1
ATOM 2014 N N . LEU B 1 59 ? -1.398 -24.375 -2.764 1 98.5 59 LEU B N 1
ATOM 2015 C CA . LEU B 1 59 ? -1.756 -24.406 -4.176 1 98.5 59 LEU B CA 1
ATOM 2016 C C . LEU B 1 59 ? -1.673 -25.812 -4.738 1 98.5 59 LEU B C 1
ATOM 2018 O O . LEU B 1 59 ? -2.455 -26.188 -5.613 1 98.5 59 LEU B O 1
ATOM 2022 N N . LEU B 1 60 ? -0.676 -26.609 -4.258 1 98.69 60 LEU B N 1
ATOM 2023 C CA . LEU B 1 60 ? -0.641 -28.016 -4.637 1 98.69 60 LEU B CA 1
ATOM 2024 C C . LEU B 1 60 ? -1.918 -28.719 -4.203 1 98.69 60 LEU B C 1
ATOM 2026 O O . LEU B 1 60 ? -2.523 -29.453 -4.988 1 98.69 60 LEU B O 1
ATOM 2030 N N . ALA B 1 61 ? -2.35 -28.469 -2.996 1 98.31 61 ALA B N 1
ATOM 2031 C CA . ALA B 1 61 ? -3.572 -29.062 -2.473 1 98.31 61 ALA B CA 1
ATOM 2032 C C . ALA B 1 61 ? -4.781 -28.672 -3.311 1 98.31 61 ALA B C 1
ATOM 2034 O O . ALA B 1 61 ? -5.645 -29.5 -3.604 1 98.31 61 ALA B O 1
ATOM 2035 N N . ALA B 1 62 ? -4.844 -27.422 -3.711 1 98.25 62 ALA B N 1
ATOM 2036 C CA . ALA B 1 62 ? -5.957 -26.922 -4.516 1 98.25 62 ALA B CA 1
ATOM 2037 C C . ALA B 1 62 ? -6.023 -27.641 -5.863 1 98.25 62 ALA B C 1
ATOM 2039 O O . ALA B 1 62 ? -7.07 -27.656 -6.516 1 98.25 62 ALA B O 1
ATOM 2040 N N . GLN B 1 63 ? -4.922 -28.219 -6.289 1 98.31 63 GLN B N 1
ATOM 2041 C CA . GLN B 1 63 ? -4.84 -28.875 -7.582 1 98.31 63 GLN B CA 1
ATOM 2042 C C . GLN B 1 63 ? -4.816 -30.391 -7.418 1 98.31 63 GLN B C 1
ATOM 2044 O O . GLN B 1 63 ? -4.605 -31.125 -8.383 1 98.31 63 GLN B O 1
ATOM 2049 N N . ASP B 1 64 ? -5.004 -30.875 -6.176 1 98.19 64 ASP B N 1
ATOM 2050 C CA . ASP B 1 64 ? -4.973 -32.281 -5.832 1 98.19 64 ASP B CA 1
ATOM 2051 C C . ASP B 1 64 ? -3.639 -32.906 -6.23 1 98.19 64 ASP B C 1
ATOM 2053 O O . ASP B 1 64 ? -3.607 -34.031 -6.77 1 98.19 64 ASP B O 1
ATOM 2057 N N . LEU B 1 65 ? -2.582 -32.156 -6.09 1 98.31 65 LEU B N 1
ATOM 2058 C CA . LEU B 1 65 ? -1.231 -32.656 -6.348 1 98.31 65 LEU B CA 1
ATOM 2059 C C . LEU B 1 65 ? -0.508 -32.969 -5.043 1 98.31 65 LEU B C 1
ATOM 2061 O O . LEU B 1 65 ? -0.67 -32.25 -4.051 1 98.31 65 LEU B O 1
ATOM 2065 N N . PRO B 1 66 ? 0.323 -34 -4.988 1 97.94 66 PRO B N 1
ATOM 2066 C CA . PRO B 1 66 ? 1.066 -34.312 -3.766 1 97.94 66 PRO B CA 1
ATOM 2067 C C . PRO B 1 66 ? 2.227 -33.344 -3.514 1 97.94 66 PRO B C 1
ATOM 2069 O O . PRO B 1 66 ? 2.773 -32.781 -4.457 1 97.94 66 PRO B O 1
ATOM 2072 N N . VAL B 1 67 ? 2.535 -33.219 -2.277 1 98.06 67 VAL B N 1
ATOM 2073 C CA . VAL B 1 67 ? 3.719 -32.438 -1.915 1 98.06 67 VAL B CA 1
ATOM 2074 C C . VAL B 1 67 ? 4.961 -33.344 -2.002 1 98.06 67 VAL B C 1
ATOM 2076 O O . VAL B 1 67 ? 5.195 -34.188 -1.131 1 98.06 67 VAL B O 1
ATOM 2079 N N . THR B 1 68 ? 5.711 -33.219 -3.078 1 97.94 68 THR B N 1
ATOM 2080 C CA . THR B 1 68 ? 6.992 -33.875 -3.305 1 97.94 68 THR B CA 1
ATOM 2081 C C . THR B 1 68 ? 8.047 -32.875 -3.76 1 97.94 68 THR B C 1
ATOM 2083 O O . THR B 1 68 ? 7.715 -31.766 -4.191 1 97.94 68 THR B O 1
ATOM 2086 N N . PRO B 1 69 ? 9.281 -33.219 -3.594 1 97.69 69 PRO B N 1
ATOM 2087 C CA . PRO B 1 69 ? 10.312 -32.312 -4.105 1 97.69 69 PRO B CA 1
ATOM 2088 C C . PRO B 1 69 ? 10.078 -31.922 -5.562 1 97.69 69 PRO B C 1
ATOM 2090 O O . PRO B 1 69 ? 10.289 -30.766 -5.934 1 97.69 69 PRO B O 1
ATOM 2093 N N . GLU B 1 70 ? 9.555 -32.812 -6.367 1 98.12 70 GLU B N 1
ATOM 2094 C CA . GLU B 1 70 ? 9.352 -32.594 -7.793 1 98.12 70 GLU B CA 1
ATOM 2095 C C . GLU B 1 70 ? 8.195 -31.609 -8.031 1 98.12 70 GLU B C 1
ATOM 2097 O O . GLU B 1 70 ? 8.32 -30.656 -8.805 1 98.12 70 GLU B O 1
ATOM 2102 N N . THR B 1 71 ? 7.051 -31.875 -7.379 1 98.38 71 THR B N 1
ATOM 2103 C CA . THR B 1 71 ? 5.895 -31.016 -7.582 1 98.38 71 THR B CA 1
ATOM 2104 C C . THR B 1 71 ? 6.156 -29.609 -7.016 1 98.38 71 THR B C 1
ATOM 2106 O O . THR B 1 71 ? 5.707 -28.609 -7.582 1 98.38 71 THR B O 1
ATOM 2109 N N . VAL B 1 72 ? 6.91 -29.547 -5.895 1 98.56 72 VAL B N 1
ATOM 2110 C CA . VAL B 1 72 ? 7.258 -28.281 -5.277 1 98.56 72 VAL B CA 1
ATOM 2111 C C . VAL B 1 72 ? 8.172 -27.484 -6.207 1 98.56 72 VAL B C 1
ATOM 2113 O O . VAL B 1 72 ? 7.938 -26.297 -6.449 1 98.56 72 VAL B O 1
ATOM 2116 N N . ALA B 1 73 ? 9.141 -28.141 -6.812 1 97.88 73 ALA B N 1
ATOM 2117 C CA . ALA B 1 73 ? 10.07 -27.484 -7.723 1 97.88 73 ALA B CA 1
ATOM 2118 C C . ALA B 1 73 ? 9.367 -27.016 -8.992 1 97.88 73 ALA B C 1
ATOM 2120 O O . ALA B 1 73 ? 9.688 -25.969 -9.539 1 97.88 73 ALA B O 1
ATOM 2121 N N . ALA B 1 74 ? 8.422 -27.781 -9.438 1 97.69 74 ALA B N 1
ATOM 2122 C CA . ALA B 1 74 ? 7.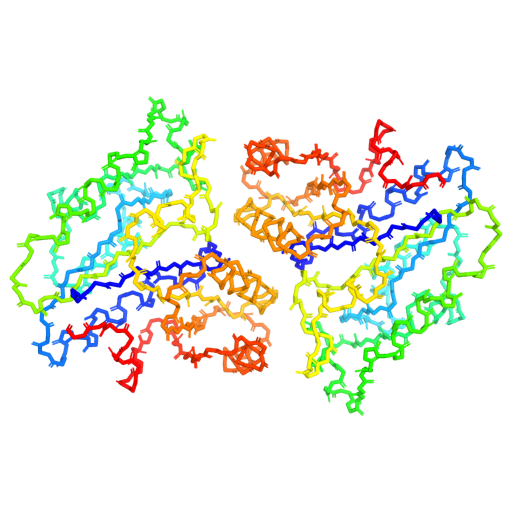688 -27.453 -10.656 1 97.69 74 ALA B CA 1
ATOM 2123 C C . ALA B 1 74 ? 6.762 -26.266 -10.445 1 97.69 74 ALA B C 1
ATOM 2125 O O . ALA B 1 74 ? 6.496 -25.5 -11.375 1 97.69 74 ALA B O 1
ATOM 2126 N N . MET B 1 75 ? 6.332 -26.062 -9.211 1 97.06 75 MET B N 1
ATOM 2127 C CA . MET B 1 75 ? 5.363 -25.016 -8.883 1 97.06 75 MET B CA 1
ATOM 2128 C C . MET B 1 75 ? 6.07 -23.734 -8.477 1 97.06 75 MET B C 1
ATOM 2130 O O . MET B 1 75 ? 5.625 -22.641 -8.828 1 97.06 75 MET B O 1
ATOM 2134 N N . THR B 1 76 ? 7.09 -23.891 -7.711 1 98.56 76 THR B N 1
ATOM 2135 C CA . THR B 1 76 ? 7.812 -22.766 -7.133 1 98.56 76 THR B CA 1
ATOM 2136 C C . THR B 1 76 ? 9.32 -22.953 -7.258 1 98.56 76 THR B C 1
ATOM 2138 O O . THR B 1 76 ? 10 -23.266 -6.273 1 98.56 76 THR B O 1
ATOM 2141 N N . PRO B 1 77 ? 9.867 -22.688 -8.375 1 98.25 77 PRO B N 1
ATOM 2142 C CA . PRO B 1 77 ? 11.289 -22.953 -8.578 1 98.25 77 PRO B CA 1
ATOM 2143 C C . PRO B 1 77 ? 12.18 -22.016 -7.77 1 98.25 77 PRO B C 1
ATOM 2145 O O . PRO B 1 77 ? 13.289 -22.391 -7.375 1 98.25 77 PRO B O 1
ATOM 2148 N N . TRP B 1 78 ? 11.789 -20.797 -7.52 1 98.44 78 TRP B N 1
ATOM 2149 C CA . TRP B 1 78 ? 12.555 -19.875 -6.684 1 98.44 78 TRP B CA 1
ATOM 2150 C C . TRP B 1 78 ? 11.938 -19.766 -5.297 1 98.44 78 TRP B C 1
ATOM 2152 O O . TRP B 1 78 ? 10.922 -19.078 -5.117 1 98.44 78 TRP B O 1
ATOM 2162 N N . ARG B 1 79 ? 12.531 -20.422 -4.336 1 97.69 79 ARG B N 1
ATOM 2163 C CA . ARG B 1 79 ? 12.094 -20.422 -2.941 1 97.69 79 ARG B CA 1
ATOM 2164 C C . ARG B 1 79 ? 13.211 -19.938 -2.021 1 97.69 79 ARG B C 1
ATOM 2166 O O . ARG B 1 79 ? 14.336 -20.438 -2.092 1 97.69 79 ARG B O 1
ATOM 2173 N N . PHE B 1 80 ? 12.852 -18.969 -1.198 1 97.94 80 PHE B N 1
ATOM 2174 C CA . PHE B 1 80 ? 13.82 -18.438 -0.247 1 97.94 80 PHE B CA 1
ATOM 2175 C C . PHE B 1 80 ? 13.297 -18.562 1.18 1 97.94 80 PHE B C 1
ATOM 2177 O O . PHE B 1 80 ? 12.102 -18.375 1.422 1 97.94 80 PHE B O 1
ATOM 2184 N N . ALA B 1 81 ? 14.117 -18.75 2.141 1 96.94 81 ALA B N 1
ATOM 2185 C CA . ALA B 1 81 ? 13.719 -19.078 3.508 1 96.94 81 ALA B CA 1
ATOM 2186 C C . ALA B 1 81 ? 13.297 -17.812 4.266 1 96.94 81 ALA B C 1
ATOM 2188 O O . ALA B 1 81 ? 12.297 -17.828 4.988 1 96.94 81 ALA B O 1
ATOM 2189 N N . ALA B 1 82 ? 14.078 -16.703 4.18 1 96.31 82 ALA B N 1
ATOM 2190 C CA . ALA B 1 82 ? 13.82 -15.5 4.969 1 96.31 82 ALA B CA 1
ATOM 2191 C C . ALA B 1 82 ? 12.523 -14.828 4.535 1 96.31 82 ALA B C 1
ATOM 2193 O O . ALA B 1 82 ? 12.273 -14.656 3.338 1 96.31 82 ALA B O 1
ATOM 2194 N N . PRO B 1 83 ? 11.656 -14.516 5.445 1 95.31 83 PRO B N 1
ATOM 2195 C CA . PRO B 1 83 ? 10.414 -13.812 5.113 1 95.31 83 PRO B CA 1
ATOM 2196 C C . PRO B 1 83 ? 10.641 -12.344 4.785 1 95.31 83 PRO B C 1
ATOM 2198 O O . PRO B 1 83 ? 10.219 -11.461 5.543 1 95.31 83 PRO B O 1
ATOM 2201 N N . LEU B 1 84 ? 11.344 -12.062 3.721 1 96.06 84 LEU B N 1
ATOM 2202 C CA . LEU B 1 84 ? 11.695 -10.75 3.189 1 96.06 84 LEU B CA 1
ATOM 2203 C C . LEU B 1 84 ? 11.328 -10.648 1.713 1 96.06 84 LEU B C 1
ATOM 2205 O O . LEU B 1 84 ? 10.867 -11.617 1.111 1 96.06 84 LEU B O 1
ATOM 2209 N N . ALA B 1 85 ? 11.422 -9.453 1.205 1 96.44 85 ALA B N 1
ATOM 2210 C CA . ALA B 1 85 ? 11.289 -9.328 -0.244 1 96.44 85 ALA B CA 1
ATOM 2211 C C . ALA B 1 85 ? 12.234 -10.289 -0.964 1 96.44 85 ALA B C 1
ATOM 2213 O O . ALA B 1 85 ? 13.336 -10.555 -0.484 1 96.44 85 ALA B O 1
ATOM 2214 N N . PRO B 1 86 ? 11.859 -10.766 -2.16 1 97.31 86 PRO B N 1
ATOM 2215 C CA . PRO B 1 86 ? 12.617 -11.82 -2.834 1 97.31 86 PRO B CA 1
ATOM 2216 C C . PRO B 1 86 ? 14.086 -11.445 -3.041 1 97.31 86 PRO B C 1
ATOM 2218 O O . PRO B 1 86 ? 14.977 -12.281 -2.865 1 97.31 86 PRO B O 1
ATOM 2221 N N . ASP B 1 87 ? 14.359 -10.195 -3.395 1 97.44 87 ASP B N 1
ATOM 2222 C CA . ASP B 1 87 ? 15.734 -9.789 -3.637 1 97.44 87 ASP B CA 1
ATOM 2223 C C . ASP B 1 87 ? 16.578 -9.891 -2.361 1 97.44 87 ASP B C 1
ATOM 2225 O O . ASP B 1 87 ? 17.672 -10.43 -2.379 1 97.44 87 ASP B O 1
ATOM 2229 N N . LEU B 1 88 ? 16.016 -9.422 -1.259 1 95.56 88 LEU B N 1
ATOM 2230 C CA . LEU B 1 88 ? 16.719 -9.461 0.025 1 95.56 88 LEU B CA 1
ATOM 2231 C C . LEU B 1 88 ? 16.844 -10.898 0.529 1 95.56 88 LEU B C 1
ATOM 2233 O O . LEU B 1 88 ? 17.891 -11.281 1.056 1 95.56 88 LEU B O 1
ATOM 2237 N N . ALA B 1 89 ? 15.781 -11.68 0.397 1 97.06 89 ALA B N 1
ATOM 2238 C CA . ALA B 1 89 ? 15.797 -13.078 0.825 1 97.06 89 ALA B CA 1
ATOM 2239 C C . ALA B 1 89 ? 16.844 -13.875 0.046 1 97.06 89 ALA B C 1
ATOM 2241 O O . ALA B 1 89 ? 17.578 -14.672 0.627 1 97.06 89 ALA B O 1
ATOM 2242 N N . ALA B 1 90 ? 16.891 -13.703 -1.282 1 97.81 90 ALA B N 1
ATOM 2243 C CA . ALA B 1 90 ? 17.875 -14.367 -2.131 1 97.81 90 ALA B CA 1
ATOM 2244 C C . ALA B 1 90 ? 19.297 -14 -1.72 1 97.81 90 ALA B C 1
ATOM 2246 O O . ALA B 1 90 ? 20.156 -14.875 -1.588 1 97.81 90 ALA B O 1
ATOM 2247 N N . ALA B 1 91 ? 19.484 -12.703 -1.508 1 95.88 91 ALA B N 1
ATOM 2248 C CA . ALA B 1 91 ? 20.812 -12.211 -1.14 1 95.88 91 ALA B CA 1
ATOM 2249 C C . ALA B 1 91 ? 21.297 -12.867 0.149 1 95.88 91 ALA B C 1
ATOM 2251 O O . ALA B 1 91 ? 22.484 -13.203 0.272 1 95.88 91 ALA B O 1
ATOM 2252 N N . ARG B 1 92 ? 20.453 -13.023 1.12 1 95.69 92 ARG B N 1
ATOM 2253 C CA . ARG B 1 92 ? 20.797 -13.633 2.396 1 95.69 92 ARG B CA 1
ATOM 2254 C C . ARG B 1 92 ? 21.312 -15.062 2.199 1 95.69 92 ARG B C 1
ATOM 2256 O O . ARG B 1 92 ? 22.047 -15.586 3.033 1 95.69 92 ARG B O 1
ATOM 2263 N N . GLU B 1 93 ? 20.922 -15.719 1.088 1 97.25 93 GLU B N 1
ATOM 2264 C CA . GLU B 1 93 ? 21.312 -17.094 0.803 1 97.25 93 GLU B CA 1
ATOM 2265 C C . GLU B 1 93 ? 22.438 -17.141 -0.231 1 97.25 93 GLU B C 1
ATOM 2267 O O . GLU B 1 93 ? 22.781 -18.219 -0.733 1 97.25 93 GLU B O 1
ATOM 2272 N N . GLY B 1 94 ? 22.938 -15.969 -0.629 1 97.12 94 GLY B N 1
ATOM 2273 C CA . GLY B 1 94 ? 23.984 -15.906 -1.642 1 97.12 94 GLY B CA 1
ATOM 2274 C C . GLY B 1 94 ? 23.484 -16.281 -3.027 1 97.12 94 GLY B C 1
ATOM 2275 O O . GLY B 1 94 ? 24.266 -16.75 -3.863 1 97.12 94 GLY B O 1
ATOM 2276 N N . ARG B 1 95 ? 22.203 -16.141 -3.244 1 96.56 95 ARG B N 1
ATOM 2277 C CA . ARG B 1 95 ? 21.562 -16.422 -4.527 1 96.56 95 ARG B CA 1
ATOM 2278 C C . ARG B 1 95 ? 21.047 -15.141 -5.18 1 96.56 95 ARG B C 1
ATOM 2280 O O . ARG B 1 95 ? 21.188 -14.055 -4.625 1 96.56 95 ARG B O 1
ATOM 2287 N N . SER B 1 96 ? 20.688 -15.32 -6.457 1 92.88 96 SER B N 1
ATOM 2288 C CA . SER B 1 96 ? 20.062 -14.203 -7.164 1 92.88 96 SER B CA 1
ATOM 2289 C C . SER B 1 96 ? 18.984 -14.695 -8.117 1 92.88 96 SER B C 1
ATOM 2291 O O . SER B 1 96 ? 18.9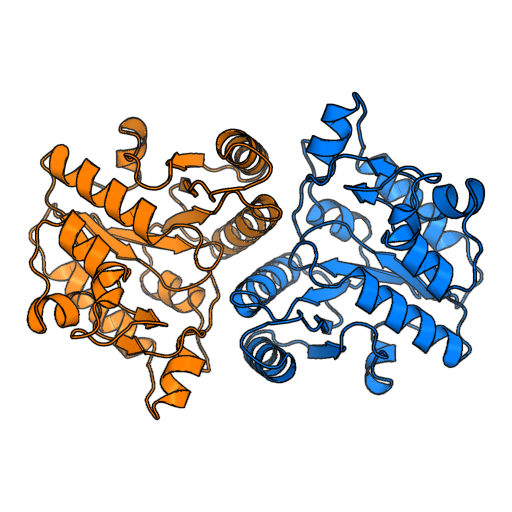53 -15.875 -8.484 1 92.88 96 SER B O 1
ATOM 2293 N N . LEU B 1 97 ? 18.031 -13.852 -8.352 1 95.19 97 LEU B N 1
ATOM 2294 C CA . LEU B 1 97 ? 16.953 -14.055 -9.32 1 95.19 97 LEU B CA 1
ATOM 2295 C C . LEU B 1 97 ? 17.062 -13.062 -10.469 1 95.19 97 LEU B C 1
ATOM 2297 O O . LEU B 1 97 ? 17.266 -11.867 -10.242 1 95.19 97 LEU B O 1
ATOM 2301 N N . ALA B 1 98 ? 17.047 -13.594 -11.68 1 97.12 98 ALA B N 1
ATOM 2302 C CA . ALA B 1 98 ? 17.031 -12.719 -12.852 1 97.12 98 ALA B CA 1
ATOM 2303 C C . ALA B 1 98 ? 15.633 -12.625 -13.453 1 97.12 98 ALA B C 1
ATOM 2305 O O . ALA B 1 98 ? 14.977 -13.648 -13.664 1 97.12 98 ALA B O 1
ATOM 2306 N N . LEU B 1 99 ? 15.266 -11.391 -13.734 1 98.38 99 LEU B N 1
ATOM 2307 C CA . LEU B 1 99 ? 13.922 -11.188 -14.281 1 98.38 99 LEU B CA 1
ATOM 2308 C C . LEU B 1 99 ? 13.75 -11.969 -15.578 1 98.38 99 LEU B C 1
ATOM 2310 O O . LEU B 1 99 ? 12.695 -12.57 -15.805 1 98.38 99 LEU B O 1
ATOM 2314 N N . ALA B 1 100 ? 14.758 -11.945 -16.406 1 98.38 100 ALA B N 1
ATOM 2315 C CA . ALA B 1 100 ? 14.688 -12.633 -17.688 1 98.38 100 ALA B CA 1
ATOM 2316 C C . ALA B 1 100 ? 14.438 -14.125 -17.5 1 98.38 100 ALA B C 1
ATOM 2318 O O . ALA B 1 100 ? 13.664 -14.727 -18.25 1 98.38 100 ALA B O 1
ATOM 2319 N N . ASP B 1 101 ? 15.117 -14.734 -16.531 1 98.31 101 ASP B N 1
ATOM 2320 C CA . ASP B 1 101 ? 14.938 -16.156 -16.234 1 98.31 101 ASP B CA 1
ATOM 2321 C C . ASP B 1 101 ? 13.523 -16.438 -15.734 1 98.31 101 ASP B C 1
ATOM 2323 O O . ASP B 1 101 ? 12.906 -17.422 -16.125 1 98.31 101 ASP B O 1
ATOM 2327 N N . LEU B 1 102 ? 13.078 -15.625 -14.859 1 98.69 102 LEU B N 1
ATOM 2328 C CA . LEU B 1 102 ? 11.727 -15.75 -14.312 1 98.69 102 LEU B CA 1
ATOM 2329 C C . LEU B 1 102 ? 10.68 -15.664 -15.414 1 98.69 102 LEU B C 1
ATOM 2331 O O . LEU B 1 102 ? 9.781 -16.5 -15.484 1 98.69 102 LEU B O 1
ATOM 2335 N N . VAL B 1 103 ? 10.789 -14.664 -16.281 1 98.81 103 VAL B N 1
ATOM 2336 C CA . VAL B 1 103 ? 9.844 -14.445 -17.391 1 98.81 103 VAL B CA 1
ATOM 2337 C C . VAL B 1 103 ? 9.875 -15.641 -18.328 1 98.81 103 VAL B C 1
ATOM 2339 O O . VAL B 1 103 ? 8.828 -16.172 -18.719 1 98.81 103 VAL B O 1
ATOM 2342 N N . ALA B 1 104 ? 11.062 -16.094 -18.672 1 98.69 104 ALA B N 1
ATOM 2343 C CA . ALA B 1 104 ? 11.203 -17.234 -19.578 1 98.69 104 ALA B CA 1
ATOM 2344 C C . ALA B 1 104 ? 10.562 -18.484 -18.984 1 98.69 104 ALA B C 1
ATOM 2346 O O . ALA B 1 104 ? 9.891 -19.234 -19.688 1 98.69 104 ALA B O 1
ATOM 2347 N N . TRP B 1 105 ? 10.828 -18.688 -17.766 1 98.62 105 TRP B N 1
ATOM 2348 C CA . TRP B 1 105 ? 10.234 -19.828 -17.094 1 98.62 105 TRP B CA 1
ATOM 2349 C C . TRP B 1 105 ? 8.711 -19.766 -17.156 1 98.62 105 TRP B C 1
ATOM 2351 O O . TRP B 1 105 ? 8.055 -20.766 -17.469 1 98.62 105 TRP B O 1
ATOM 2361 N N . CYS B 1 106 ? 8.102 -18.625 -16.828 1 98.62 106 CYS B N 1
ATOM 2362 C CA . CYS B 1 106 ? 6.656 -18.453 -16.859 1 98.62 106 CYS B CA 1
ATOM 2363 C C . CYS B 1 106 ? 6.105 -18.703 -18.25 1 98.62 106 CYS B C 1
ATOM 2365 O O . CYS B 1 106 ? 5.09 -19.375 -18.422 1 98.62 106 CYS B O 1
ATOM 2367 N N . GLU B 1 107 ? 6.793 -18.125 -19.234 1 98.25 107 GLU B N 1
ATOM 2368 C CA . GLU B 1 107 ? 6.344 -18.297 -20.609 1 98.25 107 GLU B CA 1
ATOM 2369 C C . GLU B 1 107 ? 6.328 -19.766 -21.016 1 98.25 107 GLU B C 1
ATOM 2371 O O . GLU B 1 107 ? 5.398 -20.219 -21.688 1 98.25 107 GLU B O 1
ATOM 2376 N N . THR B 1 108 ? 7.371 -20.484 -20.594 1 98.06 108 THR B N 1
ATOM 2377 C CA . THR B 1 108 ? 7.43 -21.922 -20.859 1 98.06 108 THR B CA 1
ATOM 2378 C C . THR B 1 108 ? 6.289 -22.641 -20.156 1 98.06 108 THR B C 1
ATOM 2380 O O . THR B 1 108 ? 5.629 -23.5 -20.75 1 98.06 108 THR B O 1
ATOM 2383 N N . ALA B 1 109 ? 6.047 -22.297 -18.938 1 97.38 109 ALA B N 1
ATOM 2384 C CA . ALA B 1 109 ? 4.996 -22.938 -18.141 1 97.38 109 ALA B CA 1
ATOM 2385 C C . ALA B 1 109 ? 3.619 -22.656 -18.734 1 97.38 109 ALA B C 1
ATOM 2387 O O . ALA B 1 109 ? 2.727 -23.5 -18.672 1 97.38 109 ALA B O 1
ATOM 2388 N N . ILE B 1 110 ? 3.41 -21.484 -19.266 1 96.56 110 ILE B N 1
ATOM 2389 C CA . ILE B 1 110 ? 2.148 -21.062 -19.859 1 96.56 110 ILE B CA 1
ATOM 2390 C C . ILE B 1 110 ? 1.896 -21.844 -21.141 1 96.56 110 ILE B C 1
ATOM 2392 O O . ILE B 1 110 ? 0.757 -22.203 -21.438 1 96.56 110 ILE B O 1
ATOM 2396 N N . ALA B 1 111 ? 2.945 -22.156 -21.875 1 95.94 111 ALA B N 1
ATOM 2397 C CA . ALA B 1 111 ? 2.83 -22.781 -23.188 1 95.94 111 ALA B CA 1
ATOM 2398 C C . ALA B 1 111 ? 2.684 -24.297 -23.078 1 95.94 111 ALA B C 1
ATOM 2400 O O . ALA B 1 111 ? 2.271 -24.969 -24.031 1 95.94 111 ALA B O 1
ATOM 2401 N N . ALA B 1 112 ? 2.943 -24.812 -21.953 1 94.94 112 ALA B N 1
ATOM 2402 C CA . ALA B 1 112 ? 3.121 -26.25 -21.781 1 94.94 112 ALA B CA 1
ATOM 2403 C C . ALA B 1 112 ? 1.775 -26.984 -21.781 1 94.94 112 ALA B C 1
ATOM 2405 O O . ALA B 1 112 ? 1.631 -28.031 -22.391 1 94.94 112 ALA B O 1
ATOM 2406 N N . PRO B 1 113 ? 0.799 -26.469 -21.109 1 93.75 113 PRO B N 1
ATOM 2407 C CA . PRO B 1 113 ? -0.439 -27.234 -20.984 1 93.75 113 PRO B CA 1
ATOM 2408 C C . PRO B 1 113 ? -1.247 -27.266 -22.281 1 93.75 113 PRO B C 1
ATOM 2410 O O . PRO B 1 113 ? -1 -26.484 -23.188 1 93.75 113 PRO B O 1
ATOM 2413 N N . ALA B 1 114 ? -2.238 -28.219 -22.328 1 91.44 114 ALA B N 1
ATOM 2414 C CA . ALA B 1 114 ? -3.145 -28.344 -23.469 1 91.44 114 ALA B CA 1
ATOM 2415 C C . ALA B 1 114 ? -3.979 -27.078 -23.656 1 91.44 114 ALA B C 1
ATOM 2417 O O . ALA B 1 114 ? -4.203 -26.328 -22.703 1 91.44 114 ALA B O 1
ATOM 2418 N N . PRO B 1 115 ? -4.418 -26.938 -24.906 1 89.56 115 PRO B N 1
ATOM 2419 C CA . PRO B 1 115 ? -5.297 -25.797 -25.156 1 89.56 115 PRO B CA 1
ATOM 2420 C C . PRO B 1 115 ? -6.512 -25.781 -24.234 1 89.56 115 PRO B C 1
ATOM 2422 O O . PRO B 1 115 ? -7.078 -26.828 -23.938 1 89.56 115 PRO B O 1
ATOM 2425 N N . GLY B 1 116 ? -6.832 -24.625 -23.703 1 89.25 116 GLY B N 1
ATOM 2426 C CA . GLY B 1 116 ? -8.008 -24.5 -22.859 1 89.25 116 GLY B CA 1
ATOM 2427 C C . GLY B 1 116 ? -7.688 -24.578 -21.375 1 89.25 116 GLY B C 1
ATOM 2428 O O . GLY B 1 116 ? -8.523 -24.234 -20.531 1 89.25 116 GLY B O 1
ATOM 2429 N N . THR B 1 117 ? -6.512 -25.016 -21.062 1 95.75 117 THR B N 1
ATOM 2430 C CA . THR B 1 117 ? -6.09 -25.062 -19.656 1 95.75 117 THR B CA 1
ATOM 2431 C C . THR B 1 117 ? -5.891 -23.656 -19.109 1 95.75 117 THR B C 1
ATOM 2433 O O . THR B 1 117 ? -5.215 -22.828 -19.734 1 95.75 117 THR B O 1
ATOM 2436 N N . ALA B 1 118 ? -6.602 -23.359 -17.984 1 97.44 118 ALA B N 1
ATOM 2437 C CA . ALA B 1 118 ? -6.355 -22.094 -17.297 1 97.44 118 ALA B CA 1
ATOM 2438 C C . ALA B 1 118 ? -5.02 -22.125 -16.562 1 97.44 118 ALA B C 1
ATOM 2440 O O . ALA B 1 118 ? -4.758 -23.016 -15.766 1 97.44 118 ALA B O 1
ATOM 2441 N N . VAL B 1 119 ? -4.168 -21.172 -16.859 1 98.19 119 VAL B N 1
ATOM 2442 C CA . VAL B 1 119 ? -2.906 -21.047 -16.125 1 98.19 119 VAL B CA 1
ATOM 2443 C C . VAL B 1 119 ? -2.953 -19.812 -15.234 1 98.19 119 VAL B C 1
ATOM 2445 O O . VAL B 1 119 ? -3.211 -18.703 -15.703 1 98.19 119 VAL B O 1
ATOM 2448 N N . LEU B 1 120 ? -2.818 -20.016 -13.938 1 98.62 120 LEU B N 1
ATOM 2449 C CA . LEU B 1 120 ? -2.762 -18.938 -12.953 1 98.62 120 LEU B CA 1
ATOM 2450 C C . LEU B 1 120 ? -1.338 -18.734 -12.445 1 98.62 120 LEU B C 1
ATOM 2452 O O . LEU B 1 120 ? -0.722 -19.688 -11.938 1 98.62 120 LEU B O 1
ATOM 2456 N N . ILE B 1 121 ? -0.798 -17.609 -12.617 1 98.75 121 ILE B N 1
ATOM 2457 C CA . ILE B 1 121 ? 0.516 -17.266 -12.094 1 98.75 121 ILE B CA 1
ATOM 2458 C C . ILE B 1 121 ? 0.358 -16.328 -10.883 1 98.75 121 ILE B C 1
ATOM 2460 O O . ILE B 1 121 ? -0.046 -15.18 -11.031 1 98.75 121 ILE B O 1
ATOM 2464 N N . GLU B 1 122 ? 0.664 -16.859 -9.75 1 98.81 122 GLU B N 1
ATOM 2465 C CA . GLU B 1 122 ? 0.579 -16.031 -8.547 1 98.81 122 GLU B CA 1
ATOM 2466 C C . GLU B 1 122 ? 1.873 -15.266 -8.312 1 98.81 122 GLU B C 1
ATOM 2468 O O . GLU B 1 122 ? 2.955 -15.852 -8.273 1 98.81 122 GLU B O 1
ATOM 2473 N N . GLY B 1 123 ? 1.734 -13.953 -8.133 1 98.69 123 GLY B N 1
ATOM 2474 C CA . GLY B 1 123 ? 2.877 -13.117 -7.805 1 98.69 123 GLY B CA 1
ATOM 2475 C C . GLY B 1 123 ? 3.354 -13.281 -6.375 1 98.69 123 GLY B C 1
ATOM 2476 O O . GLY B 1 123 ? 2.879 -14.164 -5.656 1 98.69 123 GLY B O 1
ATOM 2477 N N . VAL B 1 124 ? 4.316 -12.469 -5.984 1 98.44 124 VAL B N 1
ATOM 2478 C CA . VAL B 1 124 ? 4.91 -12.523 -4.652 1 98.44 124 VAL B CA 1
ATOM 2479 C C . VAL B 1 124 ? 4.906 -11.133 -4.027 1 98.44 124 VAL B C 1
ATOM 2481 O O . VAL B 1 124 ? 5.188 -10.141 -4.707 1 98.44 124 VAL B O 1
ATOM 2484 N N . GLY B 1 125 ? 4.551 -11.078 -2.715 1 97.88 125 GLY B N 1
ATOM 2485 C CA . GLY B 1 125 ? 4.508 -9.789 -2.043 1 97.88 125 GLY B CA 1
ATOM 2486 C C . GLY B 1 125 ? 3.498 -8.836 -2.65 1 97.88 125 GLY B C 1
ATOM 2487 O O . GLY B 1 125 ? 2.445 -9.258 -3.133 1 97.88 125 GLY B O 1
ATOM 2488 N N . GLY B 1 126 ? 3.727 -7.574 -2.504 1 98.62 126 GLY B N 1
ATOM 2489 C CA . GLY B 1 126 ? 2.898 -6.551 -3.123 1 98.62 126 GLY B CA 1
ATOM 2490 C C . GLY B 1 126 ? 3.273 -6.273 -4.566 1 98.62 126 GLY B C 1
ATOM 2491 O O . GLY B 1 126 ? 4.262 -6.812 -5.07 1 98.62 126 GLY B O 1
ATOM 2492 N N . LEU B 1 127 ? 2.504 -5.398 -5.203 1 98.81 127 LEU B N 1
ATOM 2493 C CA . LEU B 1 127 ? 2.574 -5.117 -6.633 1 98.81 127 LEU B CA 1
ATOM 2494 C C . LEU B 1 127 ? 3.996 -4.75 -7.047 1 98.81 127 LEU B C 1
ATOM 2496 O O . LEU B 1 127 ? 4.465 -5.164 -8.109 1 98.81 127 LEU B O 1
ATOM 2500 N N . MET B 1 128 ? 4.715 -4.031 -6.16 1 98.75 128 MET B N 1
ATOM 2501 C CA . MET B 1 128 ? 6.039 -3.551 -6.547 1 98.75 128 MET B CA 1
ATOM 2502 C C . MET B 1 128 ? 7.102 -4.059 -5.578 1 98.75 128 MET B C 1
ATOM 2504 O O . MET B 1 128 ? 8.102 -3.381 -5.344 1 98.75 128 MET B O 1
ATOM 2508 N N . SER B 1 129 ? 6.836 -5.16 -4.969 1 98.62 129 SER B N 1
ATOM 2509 C CA . SER B 1 129 ? 7.891 -5.812 -4.203 1 98.62 129 SER B CA 1
ATOM 2510 C C . SER B 1 129 ? 9.125 -6.062 -5.062 1 98.62 129 SER B C 1
ATOM 2512 O O . SER B 1 129 ? 9.023 -6.566 -6.18 1 98.62 129 SER B O 1
ATOM 2514 N N . PRO B 1 130 ? 10.289 -5.742 -4.555 1 98.31 130 PRO B N 1
ATOM 2515 C CA . PRO B 1 130 ? 11.5 -6 -5.336 1 98.31 130 PRO B CA 1
ATOM 2516 C C . PRO B 1 130 ? 11.758 -7.488 -5.566 1 98.31 130 PRO B C 1
ATOM 2518 O O . PRO B 1 130 ? 11.758 -8.273 -4.613 1 98.31 130 PRO B O 1
ATOM 2521 N N . LEU B 1 131 ? 11.938 -7.828 -6.816 1 98.19 131 LEU B N 1
ATOM 2522 C CA . LEU B 1 131 ? 12.289 -9.188 -7.203 1 98.19 131 LEU B CA 1
ATOM 2523 C C . LEU B 1 131 ? 13.797 -9.344 -7.324 1 98.19 131 LEU B C 1
ATOM 2525 O O . LEU B 1 131 ? 14.352 -10.383 -6.965 1 98.19 131 LEU B O 1
ATOM 2529 N N . THR B 1 132 ? 14.352 -8.344 -7.918 1 96.69 132 THR B N 1
ATOM 2530 C CA . THR B 1 132 ? 15.797 -8.203 -8.086 1 96.69 132 THR B CA 1
ATOM 2531 C C . THR B 1 132 ? 16.25 -6.812 -7.652 1 96.69 132 THR B C 1
ATOM 2533 O O . THR B 1 132 ? 15.453 -6.02 -7.152 1 96.69 132 THR B O 1
ATOM 2536 N N . ALA B 1 133 ? 17.531 -6.578 -7.859 1 92.5 133 ALA B N 1
ATOM 2537 C CA . ALA B 1 133 ? 18.047 -5.246 -7.543 1 92.5 133 ALA B CA 1
ATOM 2538 C C . ALA B 1 133 ? 17.453 -4.195 -8.469 1 92.5 133 ALA B C 1
ATOM 2540 O O . ALA B 1 133 ? 17.328 -3.025 -8.094 1 92.5 133 ALA B O 1
ATOM 2541 N N . GLU B 1 134 ? 16.922 -4.645 -9.641 1 94.44 134 GLU B N 1
ATOM 2542 C CA . GLU B 1 134 ? 16.547 -3.67 -10.656 1 94.44 134 GLU B CA 1
ATOM 2543 C C . GLU B 1 134 ? 15.055 -3.76 -10.984 1 94.44 134 GLU B C 1
ATOM 2545 O O . GLU B 1 134 ? 14.484 -2.85 -11.594 1 94.44 134 GLU B O 1
ATOM 2550 N N . ALA B 1 135 ? 14.492 -4.879 -10.578 1 98 135 ALA B N 1
ATOM 2551 C CA . ALA B 1 135 ? 13.133 -5.102 -11.07 1 98 135 ALA B CA 1
ATOM 2552 C C . ALA B 1 135 ? 12.18 -5.434 -9.93 1 98 135 ALA B C 1
ATOM 2554 O O . ALA B 1 135 ? 12.547 -6.152 -8.992 1 98 135 ALA B O 1
ATOM 2555 N N . THR B 1 136 ? 11 -4.906 -10.039 1 98.56 136 THR B N 1
ATOM 2556 C CA . THR B 1 136 ? 9.938 -5.203 -9.078 1 98.56 136 THR B CA 1
ATOM 2557 C C . THR B 1 136 ? 8.906 -6.148 -9.695 1 98.56 136 THR B C 1
ATOM 2559 O O . THR B 1 136 ? 9.023 -6.527 -10.859 1 98.56 136 THR B O 1
ATOM 2562 N N . GLY B 1 137 ? 7.934 -6.496 -8.859 1 98.56 137 GLY B N 1
ATOM 2563 C CA . GLY B 1 137 ? 6.824 -7.305 -9.344 1 98.56 137 GLY B CA 1
ATOM 2564 C C . GLY B 1 137 ? 6.098 -6.676 -10.516 1 98.56 137 GLY B C 1
ATOM 2565 O O . GLY B 1 137 ? 5.582 -7.383 -11.383 1 98.56 137 GLY B O 1
ATOM 2566 N N . LEU B 1 138 ? 5.996 -5.352 -10.578 1 98.69 138 LEU B N 1
ATOM 2567 C CA . LEU B 1 138 ? 5.363 -4.652 -11.695 1 98.69 138 LEU B CA 1
ATOM 2568 C C . LEU B 1 138 ? 6.094 -4.938 -13 1 98.69 138 LEU B C 1
ATOM 2570 O O . LEU B 1 138 ? 5.461 -5.164 -14.031 1 98.69 138 LEU B O 1
ATOM 2574 N N . ALA B 1 139 ? 7.406 -4.926 -12.992 1 98.56 139 ALA B N 1
ATOM 2575 C CA . ALA B 1 139 ? 8.195 -5.25 -14.172 1 98.56 139 ALA B CA 1
ATOM 2576 C C . ALA B 1 139 ? 7.887 -6.66 -14.672 1 98.56 139 ALA B C 1
ATOM 2578 O O . ALA B 1 139 ? 7.793 -6.891 -15.875 1 98.56 139 ALA B O 1
ATOM 2579 N N . TRP B 1 140 ? 7.773 -7.594 -13.727 1 98.75 140 TRP B N 1
ATOM 2580 C CA . TRP B 1 140 ? 7.48 -8.992 -14.031 1 98.75 140 TRP B CA 1
ATOM 2581 C C . TRP B 1 140 ? 6.137 -9.117 -14.742 1 98.75 140 TRP B C 1
ATOM 2583 O O . TRP B 1 140 ? 6.051 -9.711 -15.82 1 98.75 140 TRP B O 1
ATOM 2593 N N . LEU B 1 141 ? 5.121 -8.555 -14.102 1 97.94 141 LEU B N 1
ATOM 2594 C CA . LEU B 1 141 ? 3.777 -8.656 -14.656 1 97.94 141 LEU B CA 1
ATOM 2595 C C . LEU B 1 141 ? 3.697 -7.977 -16.016 1 97.94 141 LEU B C 1
ATOM 2597 O O . LEU B 1 141 ? 3.059 -8.492 -16.938 1 97.94 141 LEU B O 1
ATOM 2601 N N . LYS B 1 142 ? 4.332 -6.844 -16.234 1 98.31 142 LYS B N 1
ATOM 2602 C CA . LYS B 1 142 ? 4.336 -6.137 -17.516 1 98.31 142 LYS B CA 1
ATOM 2603 C C . LYS B 1 142 ? 5.043 -6.953 -18.594 1 98.31 142 LYS B C 1
ATOM 2605 O O . LYS B 1 142 ? 4.594 -6.996 -19.734 1 98.31 142 LYS B O 1
ATOM 2610 N N . ALA B 1 143 ? 6.145 -7.566 -18.219 1 98.56 143 ALA B N 1
ATOM 2611 C CA . ALA B 1 143 ? 6.914 -8.367 -19.156 1 98.56 143 ALA B CA 1
ATOM 2612 C C . ALA B 1 143 ? 6.078 -9.523 -19.703 1 98.56 143 ALA B C 1
ATOM 2614 O O . ALA B 1 143 ? 6.23 -9.906 -20.875 1 98.56 143 ALA B O 1
ATOM 2615 N N . LEU B 1 144 ? 5.172 -10.055 -18.906 1 98.19 144 LEU B N 1
ATOM 2616 C CA . LEU B 1 144 ? 4.375 -11.211 -19.312 1 98.19 144 LEU B CA 1
ATOM 2617 C C . LEU B 1 144 ? 3.168 -10.781 -20.141 1 98.19 144 LEU B C 1
ATOM 2619 O O . LEU B 1 144 ? 2.557 -11.602 -20.828 1 98.19 144 LEU B O 1
ATOM 2623 N N . ARG B 1 145 ? 2.742 -9.508 -20.062 1 97.25 145 ARG B N 1
ATOM 2624 C CA . ARG B 1 145 ? 1.635 -8.93 -20.812 1 97.25 145 ARG B CA 1
ATOM 2625 C C . ARG B 1 145 ? 0.35 -9.719 -20.594 1 97.25 145 ARG B C 1
ATOM 2627 O O . ARG B 1 145 ? -0.379 -10 -21.547 1 97.25 145 ARG B O 1
ATOM 2634 N N . LEU B 1 146 ? 0.093 -10.109 -19.375 1 96.5 146 LEU B N 1
ATOM 2635 C CA . LEU B 1 146 ? -1.081 -10.898 -19.016 1 96.5 146 LEU B CA 1
ATOM 2636 C C . LEU B 1 146 ? -2.143 -10.031 -18.359 1 96.5 146 LEU B C 1
ATOM 2638 O O . LEU B 1 146 ? -1.823 -9.008 -17.75 1 96.5 146 LEU B O 1
ATOM 2642 N N . PRO B 1 147 ? -3.467 -10.445 -18.547 1 97.81 147 PRO B N 1
ATOM 2643 C CA . PRO B 1 147 ? -4.465 -9.828 -17.656 1 97.81 147 PRO B CA 1
ATOM 2644 C C . PRO B 1 147 ? -4.207 -10.117 -16.188 1 97.81 147 PRO B C 1
ATOM 2646 O O . PRO B 1 147 ? -3.578 -11.125 -15.844 1 97.81 147 PRO B O 1
ATOM 2649 N N . VAL B 1 148 ? -4.719 -9.211 -15.32 1 98.62 148 VAL B N 1
ATOM 2650 C CA . VAL B 1 148 ? -4.348 -9.266 -13.914 1 98.62 148 VAL B CA 1
ATOM 2651 C C . VAL B 1 148 ? -5.602 -9.344 -13.047 1 98.62 148 VAL B C 1
ATOM 2653 O O . VAL B 1 148 ? -6.605 -8.688 -13.336 1 98.62 148 VAL B O 1
ATOM 2656 N N . LEU B 1 149 ? -5.586 -10.172 -12.102 1 98.81 149 LEU B N 1
ATOM 2657 C CA . LEU B 1 149 ? -6.449 -10.125 -10.922 1 98.81 149 LEU B CA 1
ATOM 2658 C C . LEU B 1 149 ? -5.703 -9.555 -9.727 1 98.81 149 LEU B C 1
ATOM 2660 O O . LEU B 1 149 ? -4.664 -10.086 -9.32 1 98.81 149 LEU B O 1
ATOM 2664 N N . LEU B 1 150 ? -6.164 -8.445 -9.188 1 98.94 150 LEU B N 1
ATOM 2665 C CA . LEU B 1 150 ? -5.512 -7.844 -8.023 1 98.94 150 LEU B CA 1
ATOM 2666 C C . LEU B 1 150 ? -6.203 -8.273 -6.734 1 98.94 150 LEU B C 1
ATOM 2668 O O . LEU B 1 150 ? -7.418 -8.117 -6.594 1 98.94 150 LEU B O 1
ATOM 2672 N N . VAL B 1 151 ? -5.438 -8.789 -5.82 1 98.88 151 VAL B N 1
ATOM 2673 C CA . VAL B 1 151 ? -5.98 -9.195 -4.527 1 98.88 151 VAL B CA 1
ATOM 2674 C C . VAL B 1 151 ? -5.648 -8.141 -3.477 1 98.88 151 VAL B C 1
ATOM 2676 O O . VAL B 1 151 ? -4.523 -7.641 -3.42 1 98.88 151 VAL B O 1
ATOM 2679 N N . SER B 1 152 ? -6.594 -7.781 -2.711 1 98.69 152 SER B N 1
ATOM 2680 C CA . SER B 1 152 ? -6.445 -6.926 -1.538 1 98.69 152 SER B CA 1
ATOM 2681 C C . SER B 1 152 ? -6.906 -7.641 -0.271 1 98.69 152 SER B C 1
ATOM 2683 O O . SER B 1 152 ? -7.652 -8.617 -0.34 1 98.69 152 SER B O 1
ATOM 2685 N N . GLY B 1 153 ? -6.355 -7.152 0.841 1 98 153 GLY B N 1
ATOM 2686 C CA . GLY B 1 153 ? -6.957 -7.539 2.107 1 98 153 GLY B CA 1
ATOM 2687 C C . GLY B 1 153 ? -8.125 -6.652 2.508 1 98 153 GLY B C 1
ATOM 2688 O O . GLY B 1 153 ? -8.609 -5.859 1.702 1 98 153 GLY B O 1
ATOM 2689 N N . SER B 1 154 ? -8.594 -6.887 3.807 1 97.88 154 SER B N 1
ATOM 2690 C CA . SER B 1 154 ? -9.672 -6.078 4.363 1 97.88 154 SER B CA 1
ATOM 2691 C C . SER B 1 154 ? -9.25 -5.414 5.668 1 97.88 154 SER B C 1
ATOM 2693 O O . SER B 1 154 ? -10.094 -5.086 6.504 1 97.88 154 SER B O 1
ATOM 2695 N N . TYR B 1 155 ? -8.008 -5.262 5.891 1 96.81 155 TYR B N 1
ATOM 2696 C CA . TYR B 1 155 ? -7.445 -4.645 7.086 1 96.81 155 TYR B CA 1
ATOM 2697 C C . TYR B 1 155 ? -7.547 -3.127 7.016 1 96.81 155 TYR B C 1
ATOM 2699 O O . TYR B 1 155 ? -7.875 -2.568 5.965 1 96.81 155 TYR B O 1
ATOM 2707 N N . LEU B 1 156 ? -7.309 -2.463 8.109 1 96.12 156 LEU B N 1
ATOM 2708 C CA . LEU B 1 156 ? -7.266 -1.004 8.125 1 96.12 156 LEU B CA 1
ATOM 2709 C C . LEU B 1 156 ? -6.148 -0.484 7.227 1 96.12 156 LEU B C 1
ATOM 2711 O O . LEU B 1 156 ? -4.977 -0.819 7.43 1 96.12 156 LEU B O 1
ATOM 2715 N N . GLY B 1 157 ? -6.426 0.303 6.246 1 97.12 157 GLY B N 1
ATOM 2716 C CA . GLY B 1 157 ? -5.469 0.814 5.273 1 97.12 157 GLY B CA 1
ATOM 2717 C C . GLY B 1 157 ? -5.539 0.101 3.938 1 97.12 157 GLY B C 1
ATOM 2718 O O . GLY B 1 157 ? -4.988 0.578 2.945 1 97.12 157 GLY B O 1
ATOM 2719 N N . ALA B 1 158 ? -6.277 -1.004 3.887 1 98.31 158 ALA B N 1
ATOM 2720 C CA . ALA B 1 158 ? -6.324 -1.849 2.695 1 98.31 158 ALA B CA 1
ATOM 2721 C C . ALA B 1 158 ? -6.922 -1.097 1.511 1 98.31 158 ALA B C 1
ATOM 2723 O O . ALA B 1 158 ? -6.484 -1.27 0.371 1 98.31 158 ALA B O 1
ATOM 2724 N N . ILE B 1 159 ? -7.895 -0.243 1.76 1 98.44 159 ILE B N 1
ATOM 2725 C CA . ILE B 1 159 ? -8.555 0.489 0.684 1 98.44 159 ILE B CA 1
ATOM 2726 C C . ILE B 1 159 ? -7.535 1.352 -0.056 1 98.44 159 ILE B C 1
ATOM 2728 O O . ILE B 1 159 ? -7.438 1.295 -1.284 1 98.44 159 ILE B O 1
ATOM 2732 N N . SER B 1 160 ? -6.75 2.061 0.705 1 98.69 160 SER B N 1
ATOM 2733 C CA . SER B 1 160 ? -5.742 2.928 0.101 1 98.69 160 SER B CA 1
ATOM 2734 C C . SER B 1 160 ? -4.703 2.117 -0.667 1 98.69 160 SER B C 1
ATOM 2736 O O . SER B 1 160 ? -4.312 2.492 -1.774 1 98.69 160 SER B O 1
ATOM 2738 N N . HIS B 1 161 ? -4.25 1.059 -0.074 1 98.81 161 HIS B N 1
ATOM 2739 C CA . HIS B 1 161 ? -3.256 0.218 -0.733 1 98.81 161 HIS B CA 1
ATOM 2740 C C . HIS B 1 161 ? -3.791 -0.339 -2.049 1 98.81 161 HIS B C 1
ATOM 2742 O O . HIS B 1 161 ? -3.09 -0.329 -3.062 1 98.81 161 HIS B O 1
ATOM 2748 N N . ALA B 1 162 ? -5.016 -0.817 -2.041 1 98.88 162 ALA B N 1
ATOM 2749 C CA . ALA B 1 162 ? -5.637 -1.366 -3.244 1 98.88 162 ALA B CA 1
ATOM 2750 C C . ALA B 1 162 ? -5.797 -0.292 -4.316 1 98.88 162 ALA B C 1
ATOM 2752 O O . ALA B 1 162 ? -5.445 -0.509 -5.48 1 98.88 162 ALA B O 1
ATOM 2753 N N . LEU B 1 163 ? -6.312 0.877 -3.926 1 98.88 163 LEU B N 1
ATOM 2754 C CA . LEU B 1 163 ? -6.559 1.947 -4.887 1 98.88 163 LEU B CA 1
ATOM 2755 C C . LEU B 1 163 ? -5.254 2.449 -5.492 1 98.88 163 LEU B C 1
ATOM 2757 O O . LEU B 1 163 ? -5.199 2.77 -6.68 1 98.88 163 LEU B O 1
ATOM 2761 N N . THR B 1 164 ? -4.223 2.518 -4.684 1 98.88 164 THR B N 1
ATOM 2762 C CA . THR B 1 164 ? -2.922 2.945 -5.195 1 98.88 164 THR B CA 1
ATOM 2763 C C . THR B 1 164 ? -2.375 1.933 -6.195 1 98.88 164 THR B C 1
ATOM 2765 O O . THR B 1 164 ? -1.82 2.312 -7.23 1 98.88 164 THR B O 1
ATOM 2768 N N . ALA B 1 165 ? -2.529 0.682 -5.891 1 98.88 165 ALA B N 1
ATOM 2769 C CA . ALA B 1 165 ? -2.113 -0.367 -6.82 1 98.88 165 ALA B CA 1
ATOM 2770 C C . ALA B 1 165 ? -2.916 -0.299 -8.117 1 98.88 165 ALA B C 1
ATOM 2772 O O . ALA B 1 165 ? -2.355 -0.419 -9.211 1 98.88 165 ALA B O 1
ATOM 2773 N N . ILE B 1 166 ? -4.227 -0.121 -8 1 98.88 166 ILE B N 1
ATOM 2774 C CA . ILE B 1 166 ? -5.102 -0.008 -9.164 1 98.88 166 ILE B CA 1
ATOM 2775 C C . ILE B 1 166 ? -4.656 1.164 -10.031 1 98.88 166 ILE B C 1
ATOM 2777 O O . ILE B 1 166 ? -4.551 1.034 -11.258 1 98.88 166 ILE B O 1
ATOM 2781 N N . GLU B 1 167 ? -4.406 2.287 -9.383 1 98.44 167 GLU B N 1
ATOM 2782 C CA . GLU B 1 167 ? -3.947 3.473 -10.102 1 98.44 167 GLU B CA 1
ATOM 2783 C C . GLU B 1 167 ? -2.66 3.189 -10.867 1 98.44 167 GLU B C 1
ATOM 2785 O O . GLU B 1 167 ? -2.525 3.572 -12.031 1 98.44 167 GLU B O 1
ATOM 2790 N N . THR B 1 168 ? -1.759 2.514 -10.258 1 98.56 168 THR B N 1
ATOM 2791 C CA . THR B 1 168 ? -0.493 2.143 -10.875 1 98.56 168 THR B CA 1
ATOM 2792 C C . THR B 1 168 ? -0.728 1.226 -12.078 1 98.56 168 THR B C 1
ATOM 2794 O O . THR B 1 168 ? -0.166 1.445 -13.148 1 98.56 168 THR B O 1
ATOM 2797 N N . LEU B 1 169 ? -1.556 0.23 -11.883 1 98.75 169 LEU B N 1
ATOM 2798 C CA . LEU B 1 169 ? -1.856 -0.698 -12.969 1 98.75 169 LEU B CA 1
ATOM 2799 C C . LEU B 1 169 ? -2.508 0.028 -14.141 1 98.75 169 LEU B C 1
ATOM 2801 O O . LEU B 1 169 ? -2.176 -0.231 -15.305 1 98.75 169 LEU B O 1
ATOM 2805 N N . HIS B 1 170 ? -3.422 0.939 -13.836 1 97.94 170 HIS B N 1
ATOM 2806 C CA . HIS B 1 170 ? -4.094 1.717 -14.875 1 97.94 170 HIS B CA 1
ATOM 2807 C C . HIS B 1 170 ? -3.1 2.561 -15.664 1 97.94 170 HIS B C 1
ATOM 2809 O O . HIS B 1 170 ? -3.154 2.604 -16.891 1 97.94 170 HIS B O 1
ATOM 2815 N N . HIS B 1 171 ? -2.25 3.148 -15.016 1 97.5 171 HIS B N 1
ATOM 2816 C CA . HIS B 1 171 ? -1.288 4.035 -15.664 1 97.5 171 HIS B CA 1
ATOM 2817 C C . HIS B 1 171 ? -0.358 3.256 -16.578 1 97.5 171 HIS B C 1
ATOM 2819 O O . HIS B 1 171 ? 0.128 3.797 -17.578 1 97.5 171 HIS B O 1
ATOM 2825 N N . HIS B 1 172 ? -0.109 2.084 -16.25 1 98.25 172 HIS B N 1
ATOM 2826 C CA . HIS B 1 172 ? 0.758 1.259 -17.094 1 98.25 172 HIS B CA 1
ATOM 2827 C C . HIS B 1 172 ? -0.052 0.459 -18.109 1 98.25 172 HIS B C 1
ATOM 2829 O O . HIS B 1 172 ? 0.472 -0.463 -18.734 1 98.25 172 HIS B O 1
ATOM 2835 N N . ALA B 1 173 ? -1.306 0.735 -18.203 1 97.88 173 ALA B N 1
ATOM 2836 C CA . ALA B 1 173 ? -2.219 0.162 -19.188 1 97.88 173 ALA B CA 1
ATOM 2837 C C . ALA B 1 173 ? -2.314 -1.353 -19.031 1 97.88 173 ALA B C 1
ATOM 2839 O O . ALA B 1 173 ? -2.385 -2.082 -20.031 1 97.88 173 ALA B O 1
ATOM 2840 N N . VAL B 1 174 ? -2.156 -1.801 -17.797 1 98.12 174 VAL B N 1
ATOM 2841 C CA . VAL B 1 174 ? -2.322 -3.221 -17.5 1 98.12 174 VAL B CA 1
ATOM 2842 C C . VAL B 1 174 ? -3.803 -3.59 -17.562 1 98.12 174 VAL B C 1
ATOM 2844 O O . VAL B 1 174 ? -4.652 -2.846 -17.062 1 98.12 174 VAL B O 1
ATOM 2847 N N . ASP B 1 175 ? -4.141 -4.73 -18.234 1 97.44 175 ASP B N 1
ATOM 2848 C CA . ASP B 1 175 ? -5.512 -5.23 -18.281 1 97.44 175 ASP B CA 1
ATOM 2849 C C . ASP B 1 175 ? -5.93 -5.805 -16.938 1 97.44 175 ASP B C 1
ATOM 2851 O O . ASP B 1 175 ? -5.695 -6.98 -16.656 1 97.44 175 ASP B O 1
ATOM 2855 N N . LEU B 1 176 ? -6.488 -4.973 -16.094 1 98.38 176 LEU B N 1
ATOM 2856 C CA . LEU B 1 176 ? -6.996 -5.379 -14.789 1 98.38 176 LEU B CA 1
ATOM 2857 C C . LEU B 1 176 ? -8.406 -5.938 -14.906 1 98.38 176 LEU B C 1
ATOM 2859 O O . LEU B 1 176 ? -9.359 -5.191 -15.141 1 98.38 176 LEU B O 1
ATOM 2863 N N . ARG B 1 177 ? -8.547 -7.25 -14.641 1 98 177 ARG B N 1
ATOM 2864 C CA . ARG B 1 177 ? -9.82 -7.934 -14.859 1 98 177 ARG B CA 1
ATOM 2865 C C . ARG B 1 177 ? -10.773 -7.688 -13.703 1 98 177 ARG B C 1
ATOM 2867 O O . ARG B 1 177 ? -11.984 -7.562 -13.906 1 98 177 ARG B O 1
ATOM 2874 N N . ALA B 1 178 ? -10.266 -7.652 -12.523 1 98.62 178 ALA B N 1
ATOM 2875 C CA . ALA B 1 178 ? -11.047 -7.449 -11.305 1 98.62 178 ALA B CA 1
ATOM 2876 C C . ALA B 1 178 ? -10.133 -7.273 -10.094 1 98.62 178 ALA B C 1
ATOM 2878 O O . ALA B 1 178 ? -8.922 -7.512 -10.18 1 98.62 178 ALA B O 1
ATOM 2879 N N . VAL B 1 179 ? -10.688 -6.789 -9.062 1 98.81 179 VAL B N 1
ATOM 2880 C CA . VAL B 1 179 ? -10.086 -6.797 -7.73 1 98.81 179 VAL B CA 1
ATOM 2881 C C . VAL B 1 179 ? -10.836 -7.777 -6.832 1 98.81 179 VAL B C 1
ATOM 2883 O O . VAL B 1 179 ? -12.062 -7.848 -6.867 1 98.81 179 VAL B O 1
ATOM 2886 N N . VAL B 1 180 ? -10.117 -8.539 -6.09 1 98.75 180 VAL B N 1
ATOM 2887 C CA . VAL B 1 180 ? -10.719 -9.414 -5.086 1 98.75 180 VAL B CA 1
ATOM 2888 C C . VAL B 1 180 ? -10.281 -8.977 -3.691 1 98.75 180 VAL B C 1
ATOM 2890 O O . VAL B 1 180 ? -9.086 -8.938 -3.391 1 98.75 180 VAL B O 1
ATOM 2893 N N . VAL B 1 181 ? -11.227 -8.648 -2.869 1 98.69 181 VAL B N 1
ATOM 2894 C CA . VAL B 1 181 ? -10.953 -8.406 -1.457 1 98.69 181 VAL B CA 1
ATOM 2895 C C . VAL B 1 181 ? -11.039 -9.719 -0.681 1 98.69 181 VAL B C 1
ATOM 2897 O O . VAL B 1 181 ? -12.102 -10.328 -0.597 1 98.69 181 VAL B O 1
ATOM 2900 N N . SER B 1 182 ? -9.867 -10.125 -0.214 1 98.38 182 SER B N 1
ATOM 2901 C CA . SER B 1 182 ? -9.789 -11.289 0.658 1 98.38 182 SER B CA 1
ATOM 2902 C C . SER B 1 182 ? -9.953 -10.898 2.123 1 98.38 182 SER B C 1
ATOM 2904 O O . SER B 1 182 ? -9.312 -9.961 2.594 1 98.38 182 SER B O 1
ATOM 2906 N N . GLU B 1 183 ? -10.727 -11.602 2.852 1 97.31 183 GLU B N 1
ATOM 2907 C CA . GLU B 1 183 ? -10.969 -11.312 4.262 1 97.31 183 GLU B CA 1
ATOM 2908 C C . GLU B 1 183 ? -9.672 -11.336 5.062 1 97.31 183 GLU B C 1
ATOM 2910 O O . GLU B 1 183 ? -8.867 -12.266 4.926 1 97.31 183 GLU B O 1
ATOM 2915 N N . THR B 1 184 ? -9.406 -10.305 5.805 1 96.94 184 THR B N 1
ATOM 2916 C CA . THR B 1 184 ? -8.367 -10.289 6.832 1 96.94 184 THR B CA 1
ATOM 2917 C C . THR B 1 184 ? -8.961 -10.594 8.203 1 96.94 184 THR B C 1
ATOM 2919 O O . THR B 1 184 ? -9.773 -9.828 8.727 1 96.94 184 THR B O 1
ATOM 2922 N N . PRO B 1 185 ? -8.594 -11.703 8.789 1 93.75 185 PRO B N 1
ATOM 2923 C CA . PRO B 1 185 ? -9.141 -12.016 10.109 1 93.75 185 PRO B CA 1
ATOM 2924 C C . PRO B 1 185 ? -8.875 -10.922 11.133 1 93.75 185 PRO B C 1
ATOM 2926 O O . PRO B 1 185 ? -7.758 -10.398 11.211 1 93.75 185 PRO B O 1
ATOM 2929 N N . GLY B 1 186 ? -9.922 -10.531 11.898 1 93.88 186 GLY B N 1
ATOM 2930 C CA . GLY B 1 186 ? -9.766 -9.555 12.969 1 93.88 186 GLY B CA 1
ATOM 2931 C C . GLY B 1 186 ? -9.836 -8.125 12.484 1 93.88 186 GLY B C 1
ATOM 2932 O O . GLY B 1 186 ? -9.672 -7.188 13.266 1 93.88 186 GLY B O 1
ATOM 2933 N N . ALA B 1 187 ? -10.055 -7.961 11.188 1 94.69 187 ALA B N 1
ATOM 2934 C CA . ALA B 1 187 ? -10.156 -6.605 10.656 1 94.69 187 ALA B CA 1
ATOM 2935 C C . ALA B 1 187 ? -11.32 -5.852 11.297 1 94.69 187 ALA B C 1
ATOM 2937 O O . ALA B 1 187 ? -12.305 -6.465 11.727 1 94.69 187 ALA B O 1
ATOM 2938 N N . PRO B 1 188 ? -11.219 -4.5 11.344 1 92.06 188 PRO B N 1
ATOM 2939 C CA . PRO B 1 188 ? -12.234 -3.707 12.039 1 92.06 188 PRO B CA 1
ATOM 2940 C C . PRO B 1 188 ? -13.547 -3.621 11.273 1 92.06 188 PRO B C 1
ATOM 2942 O O . PRO B 1 188 ? -14.57 -3.221 11.836 1 92.06 188 PRO B O 1
ATOM 2945 N N . THR B 1 189 ? -13.578 -3.842 9.969 1 93.25 189 THR B N 1
ATOM 2946 C CA . THR B 1 189 ? -14.781 -3.811 9.141 1 93.25 189 THR B CA 1
ATOM 2947 C C . THR B 1 189 ? -14.914 -5.098 8.336 1 93.25 189 THR B C 1
ATOM 2949 O O . THR B 1 189 ? -13.914 -5.738 8.008 1 93.25 189 THR B O 1
ATOM 2952 N N . PRO B 1 190 ? -16.188 -5.457 8.023 1 95.5 190 PRO B N 1
ATOM 2953 C CA . PRO B 1 190 ? -16.359 -6.602 7.125 1 95.5 190 PRO B CA 1
ATOM 2954 C C . PRO B 1 190 ? -15.703 -6.391 5.762 1 95.5 190 PRO B C 1
ATOM 2956 O O . PRO B 1 190 ? -15.617 -5.258 5.281 1 95.5 190 PRO B O 1
ATOM 2959 N N . PRO B 1 191 ? -15.234 -7.477 5.164 1 97.25 191 PRO B N 1
ATOM 2960 C CA . PRO B 1 191 ? -14.594 -7.336 3.852 1 97.25 191 PRO B CA 1
ATOM 2961 C C . PRO B 1 191 ? -15.516 -6.707 2.809 1 97.25 191 PRO B C 1
ATOM 2963 O O . PRO B 1 191 ? -15.047 -6.016 1.902 1 97.25 191 PRO B O 1
ATOM 2966 N N . GLU B 1 192 ? -16.828 -6.895 2.912 1 97.25 192 GLU B N 1
ATOM 2967 C CA . GLU B 1 192 ? -17.781 -6.312 1.973 1 97.25 192 GLU B CA 1
ATOM 2968 C C . GLU B 1 192 ? -17.75 -4.789 2.02 1 97.25 192 GLU B C 1
ATOM 2970 O O . GLU B 1 192 ? -17.922 -4.125 0.995 1 97.25 192 GLU B O 1
ATOM 2975 N N . THR B 1 193 ? -17.578 -4.234 3.215 1 96.88 193 THR B N 1
ATOM 2976 C CA . THR B 1 193 ? -17.469 -2.787 3.369 1 96.88 193 THR B CA 1
ATOM 2977 C C . THR B 1 193 ? -16.234 -2.26 2.635 1 96.88 193 THR B C 1
ATOM 2979 O O . THR B 1 193 ? -16.312 -1.239 1.947 1 96.88 193 THR B O 1
ATOM 2982 N N . VAL B 1 194 ? -15.125 -2.963 2.764 1 97.69 194 VAL B N 1
ATOM 2983 C CA . VAL B 1 194 ? -13.883 -2.598 2.092 1 97.69 194 VAL B CA 1
ATOM 2984 C C . VAL B 1 194 ? -14.062 -2.719 0.58 1 97.69 194 VAL B C 1
ATOM 2986 O O . VAL B 1 194 ? -13.672 -1.821 -0.171 1 97.69 194 VAL B O 1
ATOM 2989 N N . ALA B 1 195 ? -14.711 -3.789 0.133 1 98.19 195 ALA B N 1
ATOM 2990 C CA . ALA B 1 195 ? -14.961 -4.012 -1.289 1 98.19 195 ALA B CA 1
ATOM 2991 C C . ALA B 1 195 ? -15.797 -2.883 -1.88 1 98.19 195 ALA B C 1
ATOM 2993 O O . ALA B 1 195 ? -15.508 -2.393 -2.975 1 98.19 195 ALA B O 1
ATOM 2994 N N . GLU B 1 196 ? -16.781 -2.496 -1.169 1 97.31 196 GLU B N 1
ATOM 2995 C CA . GLU B 1 196 ? -17.656 -1.417 -1.631 1 97.31 196 GLU B CA 1
ATOM 2996 C C . GLU B 1 196 ? -16.891 -0.101 -1.737 1 97.31 196 GLU B C 1
ATOM 2998 O O . GLU B 1 196 ? -17.062 0.646 -2.703 1 97.31 196 GLU B O 1
ATOM 3003 N N . ALA B 1 197 ? -16.125 0.18 -0.735 1 97 197 ALA B N 1
ATOM 3004 C CA . ALA B 1 197 ? -15.328 1.406 -0.739 1 97 197 ALA B CA 1
ATOM 3005 C C . ALA B 1 197 ? -14.359 1.429 -1.919 1 97 197 ALA B C 1
ATOM 3007 O O . ALA B 1 197 ? -14.219 2.453 -2.592 1 97 197 ALA B O 1
ATOM 3008 N N . ILE B 1 198 ? -13.664 0.31 -2.178 1 98.44 198 ILE B N 1
ATOM 3009 C CA . ILE B 1 198 ? -12.742 0.213 -3.309 1 98.44 198 ILE B CA 1
ATOM 3010 C C . ILE B 1 198 ? -13.516 0.396 -4.613 1 98.44 198 ILE B C 1
ATOM 3012 O O . ILE B 1 198 ? -13.078 1.135 -5.5 1 98.44 198 ILE B O 1
ATOM 3016 N N . ALA B 1 199 ? -14.672 -0.232 -4.758 1 98.06 199 ALA B N 1
ATOM 3017 C CA . ALA B 1 199 ? -15.477 -0.193 -5.98 1 98.06 199 ALA B CA 1
ATOM 3018 C C . ALA B 1 199 ? -15.867 1.239 -6.336 1 98.06 199 ALA B C 1
ATOM 3020 O O . ALA B 1 199 ? -15.938 1.596 -7.512 1 98.06 199 ALA B O 1
ATOM 3021 N N . ARG B 1 200 ? -16.062 2.031 -5.379 1 96.94 200 ARG B N 1
ATOM 3022 C CA . ARG B 1 200 ? -16.516 3.406 -5.59 1 96.94 200 ARG B CA 1
ATOM 3023 C C . ARG B 1 200 ? -15.445 4.223 -6.309 1 96.94 200 ARG B C 1
ATOM 3025 O O . ARG B 1 200 ? -15.758 5.203 -6.988 1 96.94 200 ARG B O 1
ATOM 3032 N N . HIS B 1 201 ? -14.195 3.789 -6.156 1 97.06 201 HIS B N 1
ATOM 3033 C CA . HIS B 1 201 ? -13.109 4.621 -6.656 1 97.06 201 HIS B CA 1
ATOM 3034 C C . HIS B 1 201 ? -12.32 3.904 -7.746 1 97.06 201 HIS B C 1
ATOM 3036 O O . HIS B 1 201 ? -11.547 4.531 -8.477 1 97.06 201 HIS B O 1
ATOM 3042 N N . ALA B 1 202 ? -12.477 2.602 -7.906 1 95.12 202 ALA B N 1
ATOM 3043 C CA . ALA B 1 202 ? -11.555 1.778 -8.688 1 95.12 202 ALA B CA 1
ATOM 3044 C C . ALA B 1 202 ? -11.938 1.785 -10.164 1 95.12 202 ALA B C 1
ATOM 3046 O O . ALA B 1 202 ? -11.07 1.66 -11.039 1 95.12 202 ALA B O 1
ATOM 3047 N N . GLY B 1 203 ? -13.242 1.863 -10.492 1 93.44 203 GLY B N 1
ATOM 3048 C CA . GLY B 1 203 ? -13.695 1.756 -11.875 1 93.44 203 GLY B CA 1
ATOM 3049 C C . GLY B 1 203 ? -13.57 0.353 -12.43 1 93.44 203 GLY B C 1
ATOM 3050 O O . GLY B 1 203 ? -13.414 0.174 -13.641 1 93.44 203 GLY B O 1
ATOM 3051 N N . VAL B 1 204 ? -13.391 -0.631 -11.688 1 96.12 204 VAL B N 1
ATOM 3052 C CA . VAL B 1 204 ? -13.281 -2.029 -12.086 1 96.12 204 VAL B CA 1
ATOM 3053 C C . VAL B 1 204 ? -14.156 -2.898 -11.188 1 96.12 204 VAL B C 1
ATOM 3055 O O . VAL B 1 204 ? -14.562 -2.471 -10.102 1 96.12 204 VAL B O 1
ATOM 3058 N N . ARG B 1 205 ? -14.453 -4.141 -11.641 1 97.75 205 ARG B N 1
ATOM 3059 C CA . ARG B 1 205 ? -15.227 -5.098 -10.859 1 97.75 205 ARG B CA 1
ATOM 3060 C C . ARG B 1 205 ? -14.484 -5.484 -9.586 1 97.75 205 ARG B C 1
ATOM 3062 O O . ARG B 1 205 ? -13.281 -5.746 -9.617 1 97.75 205 ARG B O 1
ATOM 3069 N N . VAL B 1 206 ? -15.195 -5.426 -8.453 1 98.69 206 VAL B N 1
ATOM 3070 C CA . VAL B 1 206 ? -14.617 -5.82 -7.176 1 98.69 206 VAL B CA 1
ATOM 3071 C C . VAL B 1 206 ? -15.414 -6.984 -6.586 1 98.69 206 VAL B C 1
ATOM 3073 O O . VAL B 1 206 ? -16.641 -6.914 -6.48 1 98.69 206 VAL B O 1
ATOM 3076 N N . LEU B 1 207 ? -14.766 -8.055 -6.266 1 98.25 207 LEU B N 1
ATOM 3077 C CA . LEU B 1 207 ? -15.336 -9.242 -5.652 1 98.25 207 LEU B CA 1
ATOM 3078 C C . LEU B 1 207 ? -14.844 -9.406 -4.215 1 98.25 207 LEU B C 1
ATOM 3080 O O . LEU B 1 207 ? -13.891 -8.742 -3.805 1 98.25 207 LEU B O 1
ATOM 3084 N N . CYS B 1 208 ? -15.523 -10.211 -3.492 1 97.38 208 CYS B N 1
ATOM 3085 C CA . CYS B 1 208 ? -15.148 -10.531 -2.119 1 97.38 208 CYS B CA 1
ATOM 3086 C C . CYS B 1 208 ? -15.008 -12.031 -1.922 1 97.38 208 CYS B C 1
ATOM 3088 O O . CYS B 1 208 ? -15.852 -12.805 -2.387 1 97.38 208 CYS B O 1
ATOM 3090 N N . VAL B 1 209 ? -13.922 -12.461 -1.324 1 96.31 209 VAL B N 1
ATOM 3091 C CA . VAL B 1 209 ? -13.68 -13.867 -1.02 1 96.31 209 VAL B CA 1
ATOM 3092 C C . VAL B 1 209 ? -13.336 -14.023 0.461 1 96.31 209 VAL B C 1
ATOM 3094 O O . VAL B 1 209 ? -12.398 -13.391 0.958 1 96.31 209 VAL B O 1
ATOM 3097 N N . ALA B 1 210 ? -14.086 -14.828 1.166 1 93.5 210 ALA B N 1
ATOM 3098 C CA . ALA B 1 210 ? -13.773 -15.141 2.559 1 93.5 210 ALA B CA 1
ATOM 3099 C C . ALA B 1 210 ? -12.508 -15.984 2.662 1 93.5 210 ALA B C 1
ATOM 3101 O O . ALA B 1 210 ? -12.211 -16.781 1.766 1 93.5 210 ALA B O 1
ATOM 3102 N N . ARG B 1 211 ? -11.852 -15.758 3.775 1 89.12 211 ARG B N 1
ATOM 3103 C CA . ARG B 1 211 ? -10.648 -16.562 3.965 1 89.12 211 ARG B CA 1
ATOM 3104 C C . ARG B 1 211 ? -11 -18.047 4.027 1 89.12 211 ARG B C 1
ATOM 3106 O O . ARG B 1 211 ? -11.781 -18.484 4.879 1 89.12 211 ARG B O 1
ATOM 3113 N N . GLY B 1 212 ? -10.406 -18.812 3.146 1 86.88 212 GLY B N 1
ATOM 3114 C CA . GLY B 1 212 ? -10.688 -20.234 3.092 1 86.88 212 GLY B CA 1
ATOM 3115 C C . GLY B 1 212 ? -12.023 -20.562 2.453 1 86.88 212 GLY B C 1
ATOM 3116 O O . GLY B 1 212 ? -12.438 -21.719 2.414 1 86.88 212 GLY B O 1
ATOM 3117 N N . GLY B 1 213 ? -12.68 -19.547 1.975 1 91.88 213 GLY B N 1
ATOM 3118 C CA . GLY B 1 213 ? -13.969 -19.75 1.34 1 91.88 213 GLY B CA 1
ATOM 3119 C C . GLY B 1 213 ? -13.867 -20 -0.151 1 91.88 213 GLY B C 1
ATOM 3120 O O . GLY B 1 213 ? -12.773 -20.188 -0.681 1 91.88 213 GLY B O 1
ATOM 3121 N N . GLY B 1 214 ? -15.055 -20.078 -0.802 1 96 214 GLY B N 1
ATOM 3122 C CA . GLY B 1 214 ? -15.109 -20.312 -2.236 1 96 214 GLY B CA 1
ATOM 3123 C C . GLY B 1 214 ? -15.008 -19.031 -3.051 1 96 214 GLY B C 1
ATOM 3124 O O . GLY B 1 214 ? -15.234 -17.938 -2.529 1 96 214 GLY B O 1
ATOM 3125 N N . PHE B 1 215 ? -14.586 -19.25 -4.215 1 97.81 215 PHE B N 1
ATOM 3126 C CA . PHE B 1 215 ? -14.594 -18.156 -5.18 1 97.81 215 PHE B CA 1
ATOM 3127 C C . PHE B 1 215 ? -15.984 -17.984 -5.785 1 97.81 215 PHE B C 1
ATOM 3129 O O . PHE B 1 215 ? -16.625 -18.969 -6.172 1 97.81 215 PHE B O 1
ATOM 3136 N N . PRO B 1 216 ? -16.469 -16.75 -5.844 1 95.31 216 PRO B N 1
ATOM 3137 C CA . PRO B 1 216 ? -17.812 -16.562 -6.391 1 95.31 216 PRO B CA 1
ATOM 3138 C C . PRO B 1 216 ? -17.922 -17.047 -7.836 1 95.31 216 PRO B C 1
ATOM 3140 O O . PRO B 1 216 ? -17.109 -16.672 -8.688 1 95.31 216 PRO B O 1
ATOM 3143 N N . ALA B 1 217 ? -19 -17.75 -8.156 1 93.38 217 ALA B N 1
ATOM 3144 C CA . ALA B 1 217 ? -19.203 -18.344 -9.477 1 93.38 217 ALA B CA 1
ATOM 3145 C C . ALA B 1 217 ? -19.297 -17.266 -10.555 1 93.38 217 ALA B C 1
ATOM 3147 O O . ALA B 1 217 ? -18.828 -17.453 -11.672 1 93.38 217 ALA B O 1
ATOM 3148 N N . GLU B 1 218 ? -19.906 -16.172 -10.18 1 92.06 218 GLU B N 1
ATOM 3149 C CA . GLU B 1 218 ? -20.125 -15.102 -11.148 1 92.06 218 GLU B CA 1
ATOM 3150 C C . GLU B 1 218 ? -18.812 -14.422 -11.523 1 92.06 218 GLU B C 1
ATOM 3152 O O . GLU B 1 218 ? -18.766 -13.664 -12.5 1 92.06 218 GLU B O 1
ATOM 3157 N N . GLY B 1 219 ? -17.734 -14.758 -10.781 1 94.44 219 GLY B N 1
ATOM 3158 C CA . GLY B 1 219 ? -16.453 -14.109 -11.016 1 94.44 219 GLY B CA 1
ATOM 3159 C C . GLY B 1 219 ? -15.492 -14.953 -11.828 1 94.44 219 GLY B C 1
ATOM 3160 O O . GLY B 1 219 ? -14.375 -14.523 -12.125 1 94.44 219 GLY B O 1
ATOM 3161 N N . LEU B 1 220 ? -15.883 -16.125 -12.281 1 93.69 220 LEU B N 1
ATOM 3162 C CA . LEU B 1 220 ? -14.961 -17.062 -12.898 1 93.69 220 LEU B CA 1
ATOM 3163 C C . LEU B 1 220 ? -14.508 -16.578 -14.266 1 93.69 220 LEU B C 1
ATOM 3165 O O . LEU B 1 220 ? -13.492 -17.031 -14.789 1 93.69 220 LEU B O 1
ATOM 3169 N N . ASP B 1 221 ? -15.211 -15.609 -14.797 1 94.38 221 ASP B N 1
ATOM 3170 C CA . ASP B 1 221 ? -14.883 -15.078 -16.125 1 94.38 221 ASP B CA 1
ATOM 3171 C C . ASP B 1 221 ? -13.672 -14.148 -16.047 1 94.38 221 ASP B C 1
ATOM 3173 O O . ASP B 1 221 ? -13.219 -13.633 -17.078 1 94.38 221 ASP B O 1
ATOM 3177 N N . VAL B 1 222 ? -13.125 -13.961 -14.82 1 95.06 222 VAL B N 1
ATOM 3178 C CA . VAL B 1 222 ? -11.898 -13.188 -14.695 1 95.06 222 VAL B CA 1
ATOM 3179 C C . VAL B 1 222 ? -10.766 -13.883 -15.453 1 95.06 222 VAL B C 1
ATOM 3181 O O . VAL B 1 222 ? -9.797 -13.242 -15.852 1 95.06 222 VAL B O 1
ATOM 3184 N N . VAL B 1 223 ? -10.859 -15.172 -15.539 1 95.06 223 VAL B N 1
ATOM 3185 C CA . VAL B 1 223 ? -9.906 -15.93 -16.344 1 95.06 223 VAL B CA 1
ATOM 3186 C C . VAL B 1 223 ? -10.375 -15.984 -17.797 1 95.06 223 VAL B C 1
ATOM 3188 O O . VAL B 1 223 ? -11.469 -16.484 -18.078 1 95.06 223 VAL B O 1
ATOM 3191 N N . PRO B 1 224 ? -9.578 -15.445 -18.672 1 88.69 224 PRO B N 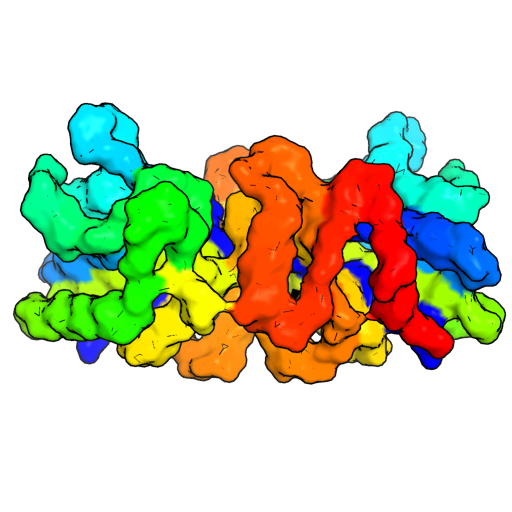1
ATOM 3192 C CA . PRO B 1 224 ? -9.992 -15.477 -20.078 1 88.69 224 PRO B CA 1
ATOM 3193 C C . PRO B 1 224 ? -10.203 -16.891 -20.594 1 88.69 224 PRO B C 1
ATOM 3195 O O . PRO B 1 224 ? -9.578 -17.844 -20.094 1 88.69 224 PRO B O 1
ATOM 3198 N N . ALA B 1 225 ? -11.172 -17.016 -21.609 1 81.38 225 ALA B N 1
ATOM 3199 C CA . ALA B 1 225 ? -11.492 -18.312 -22.219 1 81.38 225 ALA B CA 1
ATOM 3200 C C . ALA B 1 225 ? -10.352 -18.781 -23.125 1 81.38 225 ALA B C 1
ATOM 3202 O O . ALA B 1 225 ? -9.625 -17.969 -23.688 1 81.38 225 ALA B O 1
#